Protein AF-0000000067855667 (afdb_homodimer)

Radius of gyration: 26.33 Å; Cα contacts (8 Å, |Δi|>4): 1432; chains: 2; bounding box: 55×84×62 Å

InterPro domains:
  IPR000257 Uroporphyrinogen decarboxylase (URO-D) [PF01208] (10-355)
  IPR000257 Uroporphyrinogen decarboxylase (URO-D) [PS00906] (27-36)
  IPR006361 Uroporphyrinogen decarboxylase HemE [MF_00218] (11-356)
  IPR006361 Uroporphyrinogen decarboxylase HemE [TIGR01464] (14-355)
  IPR006361 Uroporphyrinogen decarboxylase HemE [cd00717] (15-355)
  IPR038071 UROD/MetE-like superfamily [G3DSA:3.20.20.210] (1-356)
  IPR038071 UROD/MetE-like superfamily [SSF51726] (6-355)

Structure (mmCIF, N/CA/C/O backbone):
data_AF-0000000067855667-model_v1
#
loop_
_entity.id
_entity.type
_entity.pdbx_description
1 polymer 'Uroporphyrinogen decarboxylase'
#
loop_
_atom_site.group_PDB
_atom_site.id
_atom_site.type_symbol
_atom_site.label_atom_id
_atom_site.label_alt_id
_atom_site.label_comp_id
_atom_site.label_asym_id
_atom_site.label_entity_id
_atom_site.label_seq_id
_atom_site.pdbx_PDB_ins_code
_atom_site.Cartn_x
_atom_site.Cartn_y
_atom_site.Cartn_z
_atom_site.occupancy
_atom_site.B_iso_or_equiv
_atom_site.auth_seq_id
_atom_site.auth_comp_id
_atom_site.auth_asym_id
_atom_site.auth_atom_id
_atom_site.pdbx_PDB_model_num
ATOM 1 N N . MET A 1 1 ? -5 -41.688 -19.656 1 36.38 1 MET A N 1
ATOM 2 C CA . MET A 1 1 ? -4.199 -40.5 -19.906 1 36.38 1 MET A CA 1
ATOM 3 C C . MET A 1 1 ? -2.713 -40.781 -19.719 1 36.38 1 MET A C 1
ATOM 5 O O . MET A 1 1 ? -2.303 -41.281 -18.656 1 36.38 1 MET A O 1
ATOM 9 N N . THR A 1 2 ? -2.064 -41.156 -20.672 1 41.53 2 THR A N 1
ATOM 10 C CA . THR A 1 2 ? -0.667 -41.562 -20.672 1 41.53 2 THR A CA 1
ATOM 11 C C . THR A 1 2 ? 0.169 -40.656 -19.766 1 41.53 2 THR A C 1
ATOM 13 O O . THR A 1 2 ? 0.174 -39.438 -19.938 1 41.53 2 THR A O 1
ATOM 16 N N . GLN A 1 3 ? 0.363 -41.062 -18.531 1 53.84 3 GLN A N 1
ATOM 17 C CA . GLN A 1 3 ? 1.209 -40.312 -17.609 1 53.84 3 GLN A CA 1
ATOM 18 C C . GLN A 1 3 ? 2.477 -39.812 -18.297 1 53.84 3 GLN A C 1
ATOM 20 O O . GLN A 1 3 ? 3.264 -40.594 -18.812 1 53.84 3 GLN A O 1
ATOM 25 N N . MET A 1 4 ? 2.334 -38.562 -18.984 1 66.06 4 MET A N 1
ATOM 26 C CA . MET A 1 4 ? 3.516 -37.969 -19.609 1 66.06 4 MET A CA 1
ATOM 27 C C . MET A 1 4 ? 4.77 -38.25 -18.797 1 66.06 4 MET A C 1
ATOM 29 O O . MET A 1 4 ? 4.75 -38.188 -17.562 1 66.06 4 MET A O 1
ATOM 33 N N . LYS A 1 5 ? 5.648 -39 -19.312 1 87.12 5 LYS A N 1
ATOM 34 C CA . LYS A 1 5 ? 6.918 -39.281 -18.641 1 87.12 5 LYS A CA 1
ATOM 35 C C . LYS A 1 5 ? 7.902 -38.125 -18.828 1 87.12 5 LYS A C 1
ATOM 37 O O . LYS A 1 5 ? 8.43 -37.906 -19.922 1 87.12 5 LYS A O 1
ATOM 42 N N . PHE A 1 6 ? 7.887 -37.188 -17.875 1 94.88 6 PHE A N 1
ATOM 43 C CA . PHE A 1 6 ? 8.805 -36.031 -17.875 1 94.88 6 PHE A CA 1
ATOM 44 C C . PHE A 1 6 ? 10.203 -36.469 -17.484 1 94.88 6 PHE A C 1
ATOM 46 O O . PHE A 1 6 ? 10.383 -37.5 -16.812 1 94.88 6 PHE A O 1
ATOM 53 N N . PRO A 1 7 ? 11.203 -35.781 -17.953 1 96.06 7 PRO A N 1
ATOM 54 C CA . PRO A 1 7 ? 12.547 -36.062 -17.453 1 96.06 7 PRO A CA 1
ATOM 55 C C . PRO A 1 7 ? 12.633 -36.031 -15.938 1 96.06 7 PRO A C 1
ATOM 57 O O . PRO A 1 7 ? 11.992 -35.188 -15.297 1 96.06 7 PRO A O 1
ATOM 60 N N . PRO A 1 8 ? 13.422 -36.938 -15.406 1 95.88 8 PRO A N 1
ATOM 61 C CA . PRO A 1 8 ? 13.531 -36.938 -13.945 1 95.88 8 PRO A CA 1
ATOM 62 C C . PRO A 1 8 ? 14.195 -35.688 -13.391 1 95.88 8 PRO A C 1
ATOM 64 O O . PRO A 1 8 ? 15.117 -35.156 -14.016 1 95.88 8 PRO A O 1
ATOM 67 N N . LEU A 1 9 ? 13.797 -35.344 -12.266 1 96.5 9 LEU A N 1
ATOM 68 C CA . LEU A 1 9 ? 14.305 -34.125 -11.617 1 96.5 9 LEU A CA 1
ATOM 69 C C . LEU A 1 9 ? 15.75 -34.344 -11.172 1 96.5 9 LEU A C 1
ATOM 71 O O . LEU A 1 9 ? 16.094 -35.344 -10.57 1 96.5 9 LEU A O 1
ATOM 75 N N . LYS A 1 10 ? 16.594 -33.375 -11.445 1 97.44 10 LYS A N 1
ATOM 76 C CA . LYS A 1 10 ? 18 -33.375 -11.047 1 97.44 10 LYS A CA 1
ATOM 77 C C . LYS A 1 10 ? 18.219 -32.531 -9.812 1 97.44 10 LYS A C 1
ATOM 79 O O . LYS A 1 10 ? 19.031 -32.844 -8.953 1 97.44 10 LYS A O 1
ATOM 84 N N . ASN A 1 11 ? 17.594 -31.375 -9.703 1 97.62 11 ASN A N 1
ATOM 85 C CA . ASN A 1 11 ? 17.594 -30.484 -8.555 1 97.62 11 ASN A CA 1
ATOM 86 C C . ASN A 1 11 ? 16.203 -30.422 -7.898 1 97.62 11 ASN A C 1
ATOM 88 O O . ASN A 1 11 ? 15.266 -29.875 -8.477 1 97.62 11 ASN A O 1
ATOM 92 N N . ASP A 1 12 ? 16.109 -31 -6.695 1 96.75 12 ASP A N 1
ATOM 93 C CA . ASP A 1 12 ? 14.836 -31 -5.992 1 96.75 12 ASP A CA 1
ATOM 94 C C . ASP A 1 12 ? 14.945 -30.281 -4.648 1 96.75 12 ASP A C 1
ATOM 96 O O . ASP A 1 12 ? 14.219 -30.609 -3.703 1 96.75 12 ASP A O 1
ATOM 100 N N . LEU A 1 13 ? 15.883 -29.375 -4.523 1 97.19 13 LEU A N 1
ATOM 101 C CA . LEU A 1 13 ? 16.188 -28.672 -3.283 1 97.19 13 LEU A CA 1
ATOM 102 C C . LEU A 1 13 ? 14.945 -27.984 -2.736 1 97.19 13 LEU A C 1
ATOM 104 O O . LEU A 1 13 ? 14.664 -28.062 -1.538 1 97.19 13 LEU A O 1
ATOM 108 N N . ILE A 1 14 ? 14.203 -27.328 -3.576 1 98.31 14 ILE A N 1
ATOM 109 C CA . ILE A 1 14 ? 13.047 -26.547 -3.133 1 98.31 14 ILE A CA 1
ATOM 110 C C . ILE A 1 14 ? 11.961 -27.484 -2.617 1 98.31 14 ILE A C 1
ATOM 112 O O . ILE A 1 14 ? 11.273 -27.172 -1.645 1 98.31 14 ILE A O 1
ATOM 116 N N . LEU A 1 15 ? 11.789 -28.641 -3.242 1 98 15 LEU A N 1
ATOM 117 C CA . LEU A 1 15 ? 10.797 -29.625 -2.795 1 98 15 LEU A CA 1
ATOM 118 C C . LEU A 1 15 ? 11.203 -30.219 -1.452 1 98 15 LEU A C 1
ATOM 120 O O . LEU A 1 15 ? 10.344 -30.453 -0.594 1 98 15 LEU A O 1
ATOM 124 N N . LYS A 1 16 ? 12.477 -30.453 -1.271 1 97.31 16 LYS A N 1
ATOM 125 C CA . LYS A 1 16 ? 12.977 -30.938 0.012 1 97.31 16 LYS A CA 1
ATOM 126 C C . LYS A 1 16 ? 12.719 -29.906 1.12 1 97.31 16 LYS A C 1
ATOM 128 O O . LYS A 1 16 ? 12.266 -30.281 2.207 1 97.31 16 LYS A O 1
ATOM 133 N N . ALA A 1 17 ? 12.977 -28.672 0.818 1 97.12 17 ALA A N 1
ATOM 134 C CA . ALA A 1 17 ? 12.734 -27.609 1.791 1 97.12 17 ALA A CA 1
ATOM 135 C C . ALA A 1 17 ? 11.258 -27.547 2.186 1 97.12 17 ALA A C 1
ATOM 137 O O . ALA A 1 17 ? 10.93 -27.375 3.361 1 97.12 17 ALA A O 1
ATOM 138 N N . ILE A 1 18 ? 10.367 -27.719 1.226 1 97.75 18 ILE A N 1
ATOM 139 C CA . ILE A 1 18 ? 8.93 -27.656 1.452 1 97.75 18 ILE A CA 1
ATOM 140 C C . ILE A 1 18 ? 8.484 -28.828 2.322 1 97.75 18 ILE A C 1
ATOM 142 O O . ILE A 1 18 ? 7.547 -28.688 3.119 1 97.75 18 ILE A O 1
ATOM 146 N N . ARG A 1 19 ? 9.219 -29.922 2.238 1 95.38 19 ARG A N 1
ATOM 147 C CA . ARG A 1 19 ? 8.898 -31.078 3.062 1 95.38 19 ARG A CA 1
ATOM 148 C C . ARG A 1 19 ? 9.539 -30.953 4.441 1 95.38 19 ARG A C 1
ATOM 150 O O . ARG A 1 19 ? 9.453 -31.891 5.254 1 95.38 19 ARG A O 1
ATOM 157 N N . GLY A 1 20 ? 10.234 -29.875 4.672 1 93.44 20 GLY A N 1
ATOM 158 C CA . GLY A 1 20 ? 10.852 -29.656 5.969 1 93.44 20 GLY A CA 1
ATOM 159 C C . GLY A 1 20 ? 12.156 -30.406 6.148 1 93.44 20 GLY A C 1
ATOM 160 O O . GLY A 1 20 ? 12.648 -30.562 7.27 1 93.44 20 GLY A O 1
ATOM 161 N N . GLU A 1 21 ? 12.734 -30.844 5.012 1 93.88 21 GLU A N 1
ATOM 162 C CA . GLU A 1 21 ? 14 -31.562 5.059 1 93.88 21 GLU A CA 1
ATOM 163 C C . GLU A 1 21 ? 15.188 -30.609 5.098 1 93.88 21 GLU A C 1
ATOM 165 O O . GLU A 1 21 ? 15.078 -29.469 4.648 1 93.88 21 GLU A O 1
ATOM 170 N N . SER A 1 22 ? 16.281 -31.109 5.723 1 91.56 22 SER A N 1
ATOM 171 C CA . SER A 1 22 ? 17.5 -30.328 5.676 1 91.56 22 SER A CA 1
ATOM 172 C C . SER A 1 22 ? 18.078 -30.281 4.262 1 91.56 22 SER A C 1
ATOM 174 O O . SER A 1 22 ? 18.078 -31.297 3.557 1 91.56 22 SER A O 1
ATOM 176 N N . THR A 1 23 ? 18.469 -29.125 3.889 1 92.94 23 THR A N 1
ATOM 177 C CA . THR A 1 23 ? 19.047 -28.938 2.564 1 92.94 23 THR A CA 1
ATOM 178 C C . THR A 1 23 ? 20.469 -28.406 2.674 1 92.94 23 THR A C 1
ATOM 180 O O . THR A 1 23 ? 20.828 -27.781 3.674 1 92.94 23 THR A O 1
ATOM 183 N N . GLU A 1 24 ? 21.281 -28.734 1.713 1 92.88 24 GLU A N 1
ATOM 184 C CA . GLU A 1 24 ? 22.672 -28.312 1.715 1 92.88 24 GLU A CA 1
ATOM 185 C C . GLU A 1 24 ? 22.797 -26.797 1.561 1 92.88 24 GLU A C 1
ATOM 187 O O . GLU A 1 24 ? 23.812 -26.203 1.935 1 92.88 24 GLU A O 1
ATOM 192 N N . ARG A 1 25 ? 21.812 -26.234 1.007 1 95.44 25 ARG A N 1
ATOM 193 C CA . ARG A 1 25 ? 21.734 -24.781 0.877 1 95.44 25 ARG A CA 1
ATOM 194 C C . ARG A 1 25 ? 20.281 -24.312 0.776 1 95.44 25 ARG A C 1
ATOM 196 O O . ARG A 1 25 ? 19.391 -25.109 0.501 1 95.44 25 ARG A O 1
ATOM 203 N N . ILE A 1 26 ? 20.062 -23.062 1.005 1 97.5 26 ILE A N 1
ATOM 204 C CA . ILE A 1 26 ? 18.734 -22.484 0.921 1 97.5 26 ILE A CA 1
ATOM 205 C C . ILE A 1 26 ? 18.297 -22.406 -0.54 1 97.5 26 ILE A C 1
ATOM 207 O O . ILE A 1 26 ? 19 -21.844 -1.381 1 97.5 26 ILE A O 1
ATOM 211 N N . PRO A 1 27 ? 17.188 -23.078 -0.896 1 98.38 27 PRO A N 1
ATOM 212 C CA . PRO A 1 27 ? 16.703 -22.922 -2.268 1 98.38 27 PRO A CA 1
ATOM 213 C C . PRO A 1 27 ? 16.266 -21.484 -2.58 1 98.38 27 PRO A C 1
ATOM 215 O O . PRO A 1 27 ? 15.812 -20.766 -1.689 1 98.38 27 PRO A O 1
ATOM 218 N N . ILE A 1 28 ? 16.406 -21.094 -3.83 1 98.69 28 ILE A N 1
ATOM 219 C CA . ILE A 1 28 ? 16.094 -19.719 -4.215 1 98.69 28 ILE A CA 1
ATOM 220 C C . ILE A 1 28 ? 15.469 -19.703 -5.605 1 98.69 28 ILE A C 1
ATOM 222 O O . ILE A 1 28 ? 15.883 -20.453 -6.488 1 98.69 28 ILE A O 1
ATOM 226 N N . TRP A 1 29 ? 14.438 -18.969 -5.797 1 98.62 29 TRP A N 1
ATOM 227 C CA . TRP A 1 29 ? 13.922 -18.5 -7.078 1 98.62 29 TRP A CA 1
ATOM 228 C C . TRP A 1 29 ? 13.414 -17.062 -6.973 1 98.62 29 TRP A C 1
ATOM 230 O O . TRP A 1 29 ? 13.422 -16.469 -5.887 1 98.62 29 TRP A O 1
ATOM 240 N N . ILE A 1 30 ? 13.07 -16.422 -8.094 1 98.31 30 ILE A N 1
ATOM 241 C CA . ILE A 1 30 ? 12.805 -14.984 -8.078 1 98.31 30 ILE A CA 1
ATOM 242 C C . ILE A 1 30 ? 11.477 -14.695 -8.773 1 98.31 30 ILE A C 1
ATOM 244 O O . ILE A 1 30 ? 11.25 -15.141 -9.906 1 98.31 30 ILE A O 1
ATOM 248 N N . MET A 1 31 ? 10.57 -13.961 -8.062 1 97.88 31 MET A N 1
ATOM 249 C CA . MET A 1 31 ? 9.305 -13.562 -8.68 1 97.88 31 MET A CA 1
ATOM 250 C C . MET A 1 31 ? 9.539 -12.594 -9.836 1 97.88 31 MET A C 1
ATOM 252 O O . MET A 1 31 ? 10.312 -11.641 -9.703 1 97.88 31 MET A O 1
ATOM 256 N N . ARG A 1 32 ? 8.75 -12.812 -10.883 1 96.62 32 ARG A N 1
ATOM 257 C CA . ARG A 1 32 ? 8.977 -12.133 -12.156 1 96.62 32 ARG A CA 1
ATOM 258 C C . ARG A 1 32 ? 10.336 -12.492 -12.734 1 96.62 32 ARG A C 1
ATOM 260 O O . ARG A 1 32 ? 11.078 -11.609 -13.188 1 96.62 32 ARG A O 1
ATOM 267 N N . GLN A 1 33 ? 10.523 -13.789 -12.711 1 96.69 33 GLN A N 1
ATOM 268 C CA . GLN A 1 33 ? 11.844 -14.359 -12.969 1 96.69 33 GLN A CA 1
ATOM 269 C C . GLN A 1 33 ? 12.312 -14.039 -14.391 1 96.69 33 GLN A C 1
ATOM 271 O O . GLN A 1 33 ? 13.461 -13.648 -14.594 1 96.69 33 GLN A O 1
ATOM 276 N N . ALA A 1 34 ? 11.492 -14.32 -15.305 1 96.38 34 ALA A N 1
ATOM 277 C CA . ALA A 1 34 ? 11.719 -13.836 -16.672 1 96.38 34 ALA A CA 1
ATOM 278 C C . ALA A 1 34 ? 11.117 -12.445 -16.859 1 96.38 34 ALA A C 1
ATOM 280 O O . ALA A 1 34 ? 9.93 -12.234 -16.609 1 96.38 34 ALA A O 1
ATOM 281 N N . GLY A 1 35 ? 12 -11.539 -17.234 1 94.06 35 GLY A N 1
ATOM 282 C CA . GLY A 1 35 ? 11.422 -10.219 -17.391 1 94.06 35 GLY A CA 1
ATOM 283 C C . GLY A 1 35 ? 12.375 -9.227 -18.031 1 94.06 35 GLY A C 1
ATOM 284 O O . GLY A 1 35 ? 13.43 -9.609 -18.531 1 94.06 35 GLY A O 1
ATOM 285 N N . ARG A 1 36 ? 12.07 -7.961 -18.047 1 93.31 36 ARG A N 1
ATOM 286 C CA . ARG A 1 36 ? 12.648 -6.859 -18.797 1 93.31 36 ARG A CA 1
ATOM 287 C C . ARG A 1 36 ? 14.062 -6.555 -18.328 1 93.31 36 ARG A C 1
ATOM 289 O O . ARG A 1 36 ? 14.836 -5.895 -19.031 1 93.31 36 ARG A O 1
ATOM 296 N N . TYR A 1 37 ? 14.391 -7.023 -17.078 1 96.88 37 TYR A N 1
ATOM 297 C CA . TYR A 1 37 ? 15.75 -6.781 -16.609 1 96.88 37 TYR A CA 1
ATOM 298 C C . TYR A 1 37 ? 16.766 -7.613 -17.375 1 96.88 37 TYR A C 1
ATOM 300 O O . TYR A 1 37 ? 17.969 -7.363 -17.312 1 96.88 37 TYR A O 1
ATOM 308 N N . LEU A 1 38 ? 16.266 -8.586 -18.172 1 98 38 LEU A N 1
ATOM 309 C CA . LEU A 1 38 ? 17.109 -9.461 -18.984 1 98 38 LEU A CA 1
ATOM 310 C C . LEU A 1 38 ? 17.172 -8.969 -20.422 1 98 38 LEU A C 1
ATOM 312 O O . LEU A 1 38 ? 16.141 -8.781 -21.062 1 98 38 LEU A O 1
ATOM 316 N N . PRO A 1 39 ? 18.359 -8.836 -21 1 97.75 39 PRO A N 1
ATOM 317 C CA . PRO A 1 39 ? 18.484 -8.422 -22.406 1 97.75 39 PRO A CA 1
ATOM 318 C C . PRO A 1 39 ? 17.859 -9.422 -23.375 1 97.75 39 PRO A C 1
ATOM 320 O O . PRO A 1 39 ? 17.266 -9.023 -24.375 1 97.75 39 PRO A O 1
ATOM 323 N N . GLU A 1 40 ? 18.016 -10.688 -23.094 1 98.25 40 GLU A N 1
ATOM 324 C CA . GLU A 1 40 ? 17.438 -11.711 -23.969 1 98.25 40 GLU A CA 1
ATOM 325 C C . GLU A 1 40 ? 15.914 -11.648 -23.969 1 98.25 40 GLU A C 1
ATOM 327 O O . GLU A 1 40 ? 15.273 -11.953 -24.969 1 98.25 40 GLU A O 1
ATOM 332 N N . PHE A 1 41 ? 15.336 -11.32 -22.859 1 97.94 41 PHE A N 1
ATOM 333 C CA . PHE A 1 41 ? 13.891 -11.117 -22.797 1 97.94 41 PHE A CA 1
ATOM 334 C C . PHE A 1 41 ? 13.484 -9.922 -23.656 1 97.94 41 PHE A C 1
ATOM 336 O O . PHE A 1 41 ? 12.508 -9.984 -24.391 1 97.94 41 PHE A O 1
ATOM 343 N N . GLN A 1 42 ? 14.211 -8.867 -23.5 1 96.88 42 GLN A N 1
ATOM 344 C CA . GLN A 1 42 ? 13.922 -7.652 -24.25 1 96.88 42 GLN A CA 1
ATOM 345 C C . GLN A 1 42 ? 13.984 -7.914 -25.75 1 96.88 42 GLN A C 1
ATOM 347 O O . GLN A 1 42 ? 13.211 -7.34 -26.531 1 96.88 42 GLN A O 1
ATOM 352 N N . GLU A 1 43 ? 14.883 -8.734 -26.125 1 97.75 43 GLU A N 1
ATOM 353 C CA . GLU A 1 43 ? 15 -9.094 -27.531 1 97.75 43 GLU A CA 1
ATOM 354 C C . GLU A 1 43 ? 13.727 -9.766 -28.031 1 97.75 43 GLU A C 1
ATOM 356 O O . GLU A 1 43 ? 13.219 -9.422 -29.109 1 97.75 43 GLU A O 1
ATOM 361 N N . ILE A 1 44 ? 13.195 -10.688 -27.266 1 97.75 44 ILE A N 1
ATOM 362 C CA . ILE A 1 44 ? 11.969 -11.383 -27.656 1 97.75 44 ILE A CA 1
ATOM 363 C C . ILE A 1 44 ? 10.797 -10.406 -27.625 1 97.75 44 ILE A C 1
ATOM 365 O O . ILE A 1 44 ? 9.969 -10.406 -28.547 1 97.75 44 ILE A O 1
ATOM 369 N N . ARG A 1 45 ? 10.766 -9.523 -26.641 1 94.75 45 ARG A N 1
ATOM 370 C CA . ARG A 1 45 ? 9.68 -8.562 -26.453 1 94.75 45 ARG A CA 1
ATOM 371 C C . ARG A 1 45 ? 9.648 -7.555 -27.594 1 94.75 45 ARG A C 1
ATOM 373 O O . ARG A 1 45 ? 8.586 -7.047 -27.953 1 94.75 45 ARG A O 1
ATOM 380 N N . SER A 1 46 ? 10.812 -7.234 -28.125 1 95.88 46 SER A N 1
ATOM 381 C CA . SER A 1 46 ? 10.891 -6.277 -29.219 1 95.88 46 SER A CA 1
ATOM 382 C C . SER A 1 46 ? 10.227 -6.828 -30.484 1 95.88 46 SER A C 1
ATOM 384 O O . SER A 1 46 ? 9.805 -6.066 -31.344 1 95.88 46 SER A O 1
ATOM 386 N N . LYS A 1 47 ? 10.055 -8.148 -30.516 1 97.25 47 LYS A N 1
ATOM 387 C CA . LYS A 1 47 ? 9.539 -8.789 -31.719 1 97.25 47 LYS A CA 1
ATOM 388 C C . LYS A 1 47 ? 8.094 -9.25 -31.516 1 97.25 47 LYS A C 1
ATOM 390 O O . LYS A 1 47 ? 7.387 -9.523 -32.5 1 97.25 47 LYS A O 1
ATOM 395 N N . HIS A 1 48 ? 7.77 -9.414 -30.266 1 95.94 48 HIS A N 1
ATOM 396 C CA . HIS A 1 48 ? 6.461 -9.961 -29.953 1 95.94 48 HIS A CA 1
ATOM 397 C C . HIS A 1 48 ? 5.773 -9.156 -28.844 1 95.94 48 HIS A C 1
ATOM 399 O O . HIS A 1 48 ? 6.43 -8.695 -27.906 1 95.94 48 HIS A O 1
ATOM 405 N N . ASP A 1 49 ? 4.449 -9 -29.016 1 92.88 49 ASP A N 1
ATOM 406 C CA . ASP A 1 49 ? 3.707 -8.359 -27.922 1 92.88 49 ASP A CA 1
ATOM 407 C C . ASP A 1 49 ? 3.59 -9.289 -26.719 1 92.88 49 ASP A C 1
ATOM 409 O O . ASP A 1 49 ? 3.732 -10.508 -26.859 1 92.88 49 ASP A O 1
ATOM 413 N N . PHE A 1 50 ? 3.279 -8.75 -25.594 1 92.69 50 PHE A N 1
ATOM 414 C CA . PHE A 1 50 ? 3.301 -9.453 -24.312 1 92.69 50 PHE A CA 1
ATOM 415 C C . PHE A 1 50 ? 2.359 -10.648 -24.344 1 92.69 50 PHE A C 1
ATOM 417 O O . PHE A 1 50 ? 2.76 -11.773 -24.016 1 92.69 50 PHE A O 1
ATOM 424 N N . PHE A 1 51 ? 1.145 -10.508 -24.734 1 92.12 51 PHE A N 1
ATOM 425 C CA . PHE A 1 51 ? 0.175 -11.594 -24.672 1 92.12 51 PHE A CA 1
ATOM 426 C C . PHE A 1 51 ? 0.438 -12.625 -25.766 1 92.12 51 PHE A C 1
ATOM 428 O O . PHE A 1 51 ? 0.121 -13.805 -25.594 1 92.12 51 PHE A O 1
ATOM 435 N N . SER A 1 52 ? 1.074 -12.164 -26.797 1 95.31 52 SER A N 1
ATOM 436 C CA . SER A 1 52 ? 1.503 -13.133 -27.797 1 95.31 52 SER A CA 1
ATOM 437 C C . SER A 1 52 ? 2.531 -14.102 -27.234 1 95.31 52 SER A C 1
ATOM 439 O O . SER A 1 52 ? 2.484 -15.297 -27.516 1 95.31 52 SER A O 1
ATOM 441 N N . ILE A 1 53 ? 3.4 -13.562 -26.453 1 96.75 53 ILE A N 1
ATOM 442 C CA . ILE A 1 53 ? 4.402 -14.414 -25.828 1 96.75 53 ILE A CA 1
ATOM 443 C C . ILE A 1 53 ? 3.723 -15.383 -24.859 1 96.75 53 ILE A C 1
ATOM 445 O O . ILE A 1 53 ? 3.988 -16.594 -24.891 1 96.75 53 ILE A O 1
ATOM 449 N N . CYS A 1 54 ? 2.783 -14.914 -24.109 1 95.31 54 CYS A N 1
ATOM 450 C CA . CYS A 1 54 ? 2.07 -15.727 -23.125 1 95.31 54 CYS A CA 1
ATOM 451 C C . CYS A 1 54 ? 1.268 -16.828 -23.828 1 95.31 54 CYS A C 1
ATOM 453 O O . CYS A 1 54 ? 1.165 -17.938 -23.312 1 95.31 54 CYS A O 1
ATOM 455 N N . GLN A 1 55 ? 0.776 -16.484 -24.984 1 96.94 55 GLN A N 1
ATOM 456 C CA . GLN A 1 55 ? -0.203 -17.359 -25.609 1 96.94 55 GLN A CA 1
ATOM 457 C C . GLN A 1 55 ? 0.455 -18.25 -26.656 1 96.94 55 GLN A C 1
ATOM 459 O O . GLN A 1 55 ? -0.226 -19.016 -27.359 1 96.94 55 GLN A O 1
ATOM 464 N N . THR A 1 56 ? 1.75 -18.141 -26.797 1 98.38 56 THR A N 1
ATOM 465 C CA . THR A 1 56 ? 2.521 -19.016 -27.688 1 98.38 56 THR A CA 1
ATOM 466 C C . THR A 1 56 ? 3.455 -19.906 -26.875 1 98.38 56 THR A C 1
ATOM 468 O O . THR A 1 56 ? 4.52 -19.469 -26.422 1 98.38 56 THR A O 1
ATOM 471 N N . PRO A 1 57 ? 3.066 -21.172 -26.797 1 98.62 57 PRO A N 1
ATOM 472 C CA . PRO A 1 57 ? 3.785 -22.094 -25.891 1 98.62 57 PRO A CA 1
ATOM 473 C C . PRO A 1 57 ? 5.297 -22.078 -26.125 1 98.62 57 PRO A C 1
ATOM 475 O O . PRO A 1 57 ? 6.07 -22.062 -25.172 1 98.62 57 PRO A O 1
ATOM 478 N N . THR A 1 58 ? 5.754 -22.016 -27.359 1 98.69 58 THR A N 1
ATOM 479 C CA . THR A 1 58 ? 7.184 -22.047 -27.656 1 98.69 58 THR A CA 1
ATOM 480 C C . THR A 1 58 ? 7.871 -20.781 -27.156 1 98.69 58 THR A C 1
ATOM 482 O O . THR A 1 58 ? 8.984 -20.844 -26.641 1 98.69 58 THR A O 1
ATOM 485 N N . LEU A 1 59 ? 7.246 -19.641 -27.297 1 98.69 59 LEU A N 1
ATOM 486 C CA . LEU A 1 59 ? 7.809 -18.391 -26.812 1 98.69 59 LEU A CA 1
ATOM 487 C C . LEU A 1 59 ? 7.809 -18.344 -25.297 1 98.69 59 LEU A C 1
ATOM 489 O O . LEU A 1 59 ? 8.797 -17.938 -24.688 1 98.69 59 LEU A O 1
ATOM 493 N N . ALA A 1 60 ? 6.688 -18.766 -24.703 1 98.75 60 ALA A N 1
ATOM 494 C CA . ALA A 1 60 ? 6.598 -18.797 -23.234 1 98.75 60 ALA A CA 1
ATOM 495 C C . ALA A 1 60 ? 7.672 -19.703 -22.656 1 98.75 60 ALA A C 1
ATOM 497 O O . ALA A 1 60 ? 8.305 -19.359 -21.656 1 98.75 60 ALA A O 1
ATOM 498 N N . CYS A 1 61 ? 7.832 -20.828 -23.297 1 98.75 61 CYS A N 1
ATOM 499 C CA . CYS A 1 61 ? 8.867 -21.766 -22.875 1 98.75 61 CYS A CA 1
ATOM 500 C C . CYS A 1 61 ? 10.25 -21.125 -22.969 1 98.75 61 CYS A C 1
ATOM 502 O O . CYS A 1 61 ? 11.031 -21.203 -22.016 1 98.75 61 CYS A O 1
ATOM 504 N N . GLU A 1 62 ? 10.508 -20.516 -24.062 1 98.56 62 GLU A N 1
ATOM 505 C CA . GLU A 1 62 ? 11.812 -19.906 -24.297 1 98.56 62 GLU A CA 1
ATOM 506 C C . GLU A 1 62 ? 12.125 -18.859 -23.219 1 98.56 62 GLU A C 1
ATOM 508 O O . GLU A 1 62 ? 13.211 -18.875 -22.641 1 98.56 62 GLU A O 1
ATOM 513 N N . VAL A 1 63 ? 11.195 -17.984 -22.938 1 98.62 63 VAL A N 1
ATOM 514 C CA . VAL A 1 63 ? 11.406 -16.906 -21.984 1 98.62 63 VAL A CA 1
ATOM 515 C C . VAL A 1 63 ? 11.539 -17.484 -20.578 1 98.62 63 VAL A C 1
ATOM 517 O O . VAL A 1 63 ? 12.328 -16.984 -19.766 1 98.62 63 VAL A O 1
ATOM 520 N N . THR A 1 64 ? 10.766 -18.531 -20.266 1 98.75 64 THR A N 1
ATOM 521 C CA . THR A 1 64 ? 10.828 -19.172 -18.969 1 98.75 64 THR A CA 1
ATOM 522 C C . THR A 1 64 ? 12.234 -19.719 -18.688 1 98.75 64 THR A C 1
ATOM 524 O O . THR A 1 64 ? 12.695 -19.703 -17.547 1 98.75 64 THR A O 1
ATOM 527 N N . LEU A 1 65 ? 12.891 -20.172 -19.719 1 98.75 65 LEU A N 1
ATOM 528 C CA . LEU A 1 65 ? 14.164 -20.859 -19.562 1 98.75 65 LEU A CA 1
ATOM 529 C C . LEU A 1 65 ? 15.312 -19.875 -19.453 1 98.75 65 LEU A C 1
ATOM 531 O O . LEU A 1 65 ? 16.406 -20.219 -18.984 1 98.75 65 LEU A O 1
ATOM 535 N N . GLN A 1 66 ? 15.094 -18.609 -19.828 1 98.75 66 GLN A N 1
ATOM 536 C CA . GLN A 1 66 ? 16.172 -17.625 -19.906 1 98.75 66 GLN A CA 1
ATOM 537 C C . GLN A 1 66 ? 16.844 -17.422 -18.562 1 98.75 66 GLN A C 1
ATOM 539 O O . GLN A 1 66 ? 18.062 -17.578 -18.438 1 98.75 66 GLN A O 1
ATOM 544 N N . PRO A 1 67 ? 16.094 -17.172 -17.516 1 98.62 67 PRO A N 1
ATOM 545 C CA . PRO A 1 67 ? 16.766 -16.984 -16.219 1 98.62 67 PRO A CA 1
ATOM 546 C C . PRO A 1 67 ? 17.422 -18.266 -15.703 1 98.62 67 PRO A C 1
ATOM 548 O O . PRO A 1 67 ? 18.438 -18.188 -15 1 98.62 67 PRO A O 1
ATOM 551 N N . ILE A 1 68 ? 16.891 -19.438 -16.047 1 98.56 68 ILE A N 1
ATOM 552 C CA . ILE A 1 68 ? 17.438 -20.703 -15.602 1 98.56 68 ILE A CA 1
ATOM 553 C C . ILE A 1 68 ? 18.797 -20.938 -16.25 1 98.56 68 ILE A C 1
ATOM 555 O O . ILE A 1 68 ? 19.703 -21.531 -15.648 1 98.56 68 ILE A O 1
ATOM 559 N N . LYS A 1 69 ? 18.906 -20.531 -17.484 1 98.19 69 LYS A N 1
ATOM 560 C CA . LYS A 1 69 ? 20.172 -20.641 -18.203 1 98.19 69 LYS A CA 1
ATOM 561 C C . LYS A 1 69 ? 21.203 -19.672 -17.641 1 98.19 69 LYS A C 1
ATOM 563 O O . LYS A 1 69 ? 22.406 -19.969 -17.625 1 98.19 69 LYS A O 1
ATOM 568 N N . ARG A 1 70 ? 20.812 -18.578 -17.141 1 98 70 ARG A N 1
ATOM 569 C CA . ARG A 1 70 ? 21.719 -17.5 -16.781 1 98 70 ARG A CA 1
ATOM 570 C C . ARG A 1 70 ? 22.156 -17.609 -15.328 1 98 70 ARG A C 1
ATOM 572 O O . ARG A 1 70 ? 23.281 -17.234 -14.984 1 98 70 ARG A O 1
ATOM 579 N N . PHE A 1 71 ? 21.234 -17.984 -14.43 1 98.44 71 PHE A N 1
ATOM 580 C CA . PHE A 1 71 ? 21.484 -17.922 -13 1 98.44 71 PHE A CA 1
ATOM 581 C C . PHE A 1 71 ? 21.344 -19.297 -12.352 1 98.44 71 PHE A C 1
ATOM 583 O O . PHE A 1 71 ? 20.688 -20.172 -12.898 1 98.44 71 PHE A O 1
ATOM 590 N N . ASP A 1 72 ? 21.969 -19.469 -11.219 1 97.94 72 ASP A N 1
ATOM 591 C CA . ASP A 1 72 ? 21.859 -20.688 -10.438 1 97.94 72 ASP A CA 1
ATOM 592 C C . ASP A 1 72 ? 20.641 -20.656 -9.516 1 97.94 72 ASP A C 1
ATOM 594 O O . ASP A 1 72 ? 20.766 -20.359 -8.328 1 97.94 72 ASP A O 1
ATOM 598 N N . LEU A 1 73 ? 19.5 -20.984 -10.07 1 98.62 73 LEU A N 1
ATOM 599 C CA . LEU A 1 73 ? 18.219 -20.953 -9.367 1 98.62 73 LEU A CA 1
ATOM 600 C C . LEU A 1 73 ? 17.703 -22.359 -9.102 1 98.62 73 LEU A C 1
ATOM 602 O O . LEU A 1 73 ? 18.125 -23.312 -9.75 1 98.62 73 LEU A O 1
ATOM 606 N N . ASP A 1 74 ? 16.75 -22.453 -8.211 1 98.75 74 ASP A N 1
ATOM 607 C CA . ASP A 1 74 ? 16.297 -23.766 -7.758 1 98.75 74 ASP A CA 1
ATOM 608 C C . ASP A 1 74 ? 14.883 -24.062 -8.242 1 98.75 74 ASP A C 1
ATOM 610 O O . ASP A 1 74 ? 14.305 -25.094 -7.902 1 98.75 74 ASP A O 1
ATOM 614 N N . ALA A 1 75 ? 14.297 -23.172 -8.984 1 98.81 75 ALA A N 1
ATOM 615 C CA . ALA A 1 75 ? 13 -23.359 -9.617 1 98.81 75 ALA A CA 1
ATOM 616 C C . ALA A 1 75 ? 12.789 -22.375 -10.75 1 98.81 75 ALA A C 1
ATOM 618 O O . ALA A 1 75 ? 13.383 -21.297 -10.766 1 98.81 75 ALA A O 1
ATOM 619 N N . GLY A 1 76 ? 12.102 -22.797 -11.703 1 98.56 76 GLY A N 1
ATOM 620 C CA . GLY A 1 76 ? 11.562 -21.906 -12.719 1 98.56 76 GLY A CA 1
ATOM 621 C C . GLY A 1 76 ? 10.062 -21.703 -12.602 1 98.56 76 GLY A C 1
ATOM 622 O O . GLY A 1 76 ? 9.336 -22.609 -12.211 1 98.56 76 GLY A O 1
ATOM 623 N N . ILE A 1 77 ? 9.594 -20.562 -12.898 1 98.81 77 ILE A N 1
ATOM 624 C CA . ILE A 1 77 ? 8.156 -20.297 -12.938 1 98.81 77 ILE A CA 1
ATOM 625 C C . ILE A 1 77 ? 7.719 -20.016 -14.367 1 98.81 77 ILE A C 1
ATOM 627 O O . ILE A 1 77 ? 8.352 -19.219 -15.07 1 98.81 77 ILE A O 1
ATOM 631 N N . ILE A 1 78 ? 6.668 -20.672 -14.781 1 98.81 78 ILE A N 1
ATOM 632 C CA . ILE A 1 78 ? 6.195 -20.547 -16.156 1 98.81 78 ILE A CA 1
ATOM 633 C C . ILE A 1 78 ? 5.875 -19.094 -16.469 1 98.81 78 ILE A C 1
ATOM 635 O O . ILE A 1 78 ? 5.309 -18.375 -15.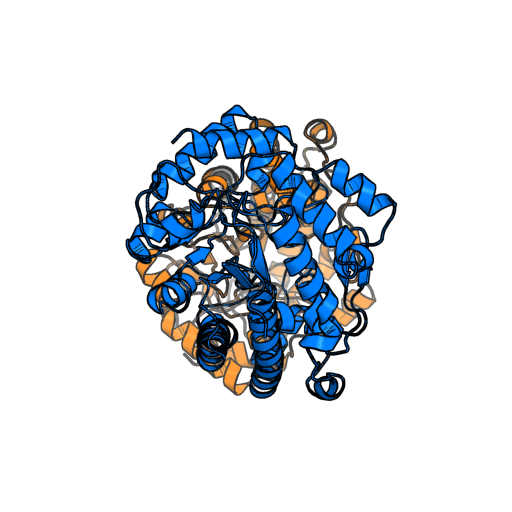633 1 98.81 78 ILE A O 1
ATOM 639 N N . PHE A 1 79 ? 6.297 -18.641 -17.672 1 98.56 79 PHE A N 1
ATOM 640 C CA . PHE A 1 79 ? 5.953 -17.281 -18.094 1 98.56 79 PHE A CA 1
ATOM 641 C C . PHE A 1 79 ? 4.488 -17.203 -18.516 1 98.56 79 PHE A C 1
ATOM 643 O O . PHE A 1 79 ? 4.074 -17.891 -19.453 1 98.56 79 PHE A O 1
ATOM 650 N N . SER A 1 80 ? 3.771 -16.438 -17.812 1 97.5 80 SER A N 1
ATOM 651 C CA . SER A 1 80 ? 2.357 -16.172 -18.062 1 97.5 80 SER A CA 1
ATOM 652 C C . SER A 1 80 ? 1.916 -14.891 -17.344 1 97.5 80 SER A C 1
ATOM 654 O O . SER A 1 80 ? 2.736 -14.016 -17.047 1 97.5 80 SER A O 1
ATOM 656 N N . ASP A 1 81 ? 0.673 -14.633 -17.312 1 95.88 81 ASP A N 1
ATOM 657 C CA . ASP A 1 81 ? 0.095 -13.492 -16.609 1 95.88 81 ASP A CA 1
ATOM 658 C C . ASP A 1 81 ? -1.146 -13.898 -15.812 1 95.88 81 ASP A C 1
ATOM 660 O O . ASP A 1 81 ? -1.884 -14.797 -16.234 1 95.88 81 ASP A O 1
ATOM 664 N N . ILE A 1 82 ? -1.356 -13.258 -14.703 1 97 82 ILE A N 1
ATOM 665 C CA . ILE A 1 82 ? -2.498 -13.633 -13.875 1 97 82 ILE A CA 1
ATOM 666 C C . ILE A 1 82 ? -3.793 -13.172 -14.539 1 97 82 ILE A C 1
ATOM 668 O O . ILE A 1 82 ? -4.871 -13.68 -14.234 1 97 82 ILE A O 1
ATOM 672 N N . LEU A 1 83 ? -3.725 -12.289 -15.531 1 97.62 83 LEU A N 1
ATOM 673 C CA . LEU A 1 83 ? -4.926 -11.711 -16.125 1 97.62 83 LEU A CA 1
ATOM 674 C C . LEU A 1 83 ? -5.395 -12.547 -17.312 1 97.62 83 LEU A C 1
ATOM 676 O O . LEU A 1 83 ? -6.348 -12.172 -18 1 97.62 83 LEU A O 1
ATOM 680 N N . VAL A 1 84 ? -4.785 -13.68 -17.547 1 97.75 84 VAL A N 1
ATOM 681 C CA . VAL A 1 84 ? -5.277 -14.602 -18.562 1 97.75 84 VAL A CA 1
ATOM 682 C C . VAL A 1 84 ? -6.648 -15.141 -18.172 1 97.75 84 VAL A C 1
ATOM 684 O O . VAL A 1 84 ? -7.477 -15.453 -19.031 1 97.75 84 VAL A O 1
ATOM 687 N N . ILE A 1 85 ? -6.953 -15.195 -16.859 1 98.56 85 ILE A N 1
ATOM 688 C CA . ILE A 1 85 ? -8.234 -15.703 -16.375 1 98.56 85 ILE A CA 1
ATOM 689 C C . ILE A 1 85 ? -9.336 -14.68 -16.672 1 98.56 85 ILE A C 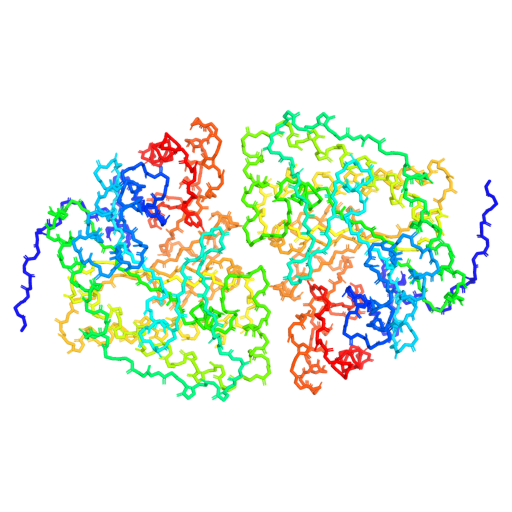1
ATOM 691 O O . ILE A 1 85 ? -10.352 -15.016 -17.297 1 98.56 85 ILE A O 1
ATOM 695 N N . PRO A 1 86 ? -9.156 -13.383 -16.25 1 98.56 86 PRO A N 1
ATOM 696 C CA . PRO A 1 86 ? -10.156 -12.398 -16.672 1 98.56 86 PRO A CA 1
ATOM 697 C C . PRO A 1 86 ? -10.383 -12.391 -18.172 1 98.56 86 PRO A C 1
ATOM 699 O O . PRO A 1 86 ? -11.523 -12.25 -18.625 1 98.56 86 PRO A O 1
ATOM 702 N N . GLN A 1 87 ? -9.336 -12.617 -18.969 1 97.75 87 GLN A N 1
ATOM 703 C CA . GLN A 1 87 ? -9.477 -12.695 -20.422 1 97.75 87 GLN A CA 1
ATOM 704 C C . GLN A 1 87 ? -10.344 -13.891 -20.828 1 97.75 87 GLN A C 1
ATOM 706 O O . GLN A 1 87 ? -11.25 -13.75 -21.656 1 97.75 87 GLN A O 1
ATOM 711 N N . ALA A 1 88 ? -10.047 -14.992 -20.25 1 98.25 88 ALA A N 1
ATOM 712 C CA . ALA A 1 88 ? -10.797 -16.203 -20.578 1 98.25 88 ALA A CA 1
ATOM 713 C C . ALA A 1 88 ? -12.25 -16.078 -20.141 1 98.25 88 ALA A C 1
ATOM 715 O O . ALA A 1 88 ? -13.133 -16.734 -20.719 1 98.25 88 ALA A O 1
ATOM 716 N N . MET A 1 89 ? -12.492 -15.211 -19.188 1 98.69 89 MET A N 1
ATOM 717 C CA . MET A 1 89 ? -13.844 -15.023 -18.672 1 98.69 89 MET A CA 1
ATOM 718 C C . MET A 1 89 ? -14.594 -13.977 -19.5 1 98.69 89 MET A C 1
ATOM 720 O O . MET A 1 89 ? -15.711 -13.586 -19.141 1 98.69 89 MET A O 1
ATOM 724 N N . GLY A 1 90 ? -13.977 -13.445 -20.5 1 98.19 90 GLY A N 1
ATOM 725 C CA . GLY A 1 90 ? -14.695 -12.641 -21.469 1 98.19 90 GLY A CA 1
ATOM 726 C C . GLY A 1 90 ? -14.336 -11.172 -21.406 1 98.19 90 GLY A C 1
ATOM 727 O O . GLY A 1 90 ? -14.859 -10.359 -22.172 1 98.19 90 GLY A O 1
ATOM 728 N N . LEU A 1 91 ? -13.406 -10.781 -20.547 1 98.31 91 LEU A N 1
ATOM 729 C CA . LEU A 1 91 ? -13.031 -9.375 -20.438 1 98.31 91 LEU A CA 1
ATOM 730 C C . LEU A 1 91 ? -11.812 -9.07 -21.297 1 98.31 91 LEU A C 1
ATOM 732 O O . LEU A 1 91 ? -10.961 -9.938 -21.516 1 98.31 91 LEU A O 1
ATOM 736 N N . THR A 1 92 ? -11.742 -7.867 -21.781 1 97.5 92 THR A N 1
ATOM 737 C CA . THR A 1 92 ? -10.594 -7.406 -22.562 1 97.5 92 THR A CA 1
ATOM 738 C C . THR A 1 92 ? -9.492 -6.898 -21.641 1 97.5 92 THR A C 1
ATOM 740 O O . THR A 1 92 ? -9.75 -6.121 -20.719 1 97.5 92 THR A O 1
ATOM 743 N N . VAL A 1 93 ? -8.297 -7.367 -21.844 1 96.62 93 VAL A N 1
ATOM 744 C CA . VAL A 1 93 ? -7.113 -6.895 -21.125 1 96.62 93 VAL A CA 1
ATOM 745 C C . VAL A 1 93 ? -6.074 -6.387 -22.109 1 96.62 93 VAL A C 1
ATOM 747 O O . VAL A 1 93 ? -5.715 -7.09 -23.062 1 96.62 93 VAL A O 1
ATOM 750 N N . GLU A 1 94 ? -5.625 -5.191 -21.891 1 94.25 94 GLU A N 1
ATOM 751 C CA . GLU A 1 94 ? -4.605 -4.582 -22.75 1 94.25 94 GLU A CA 1
ATOM 752 C C . GLU A 1 94 ? -3.375 -4.191 -21.938 1 94.25 94 GLU A C 1
ATOM 754 O O . GLU A 1 94 ? -3.496 -3.723 -20.797 1 94.25 94 GLU A O 1
ATOM 759 N N . MET A 1 95 ? -2.268 -4.473 -22.516 1 87.69 95 MET A N 1
ATOM 760 C CA . MET A 1 95 ? -1.023 -4.016 -21.906 1 87.69 95 MET A CA 1
ATOM 761 C C . MET A 1 95 ? -0.613 -2.656 -22.469 1 87.69 95 MET A C 1
ATOM 763 O O . MET A 1 95 ? -0.188 -2.557 -23.625 1 87.69 95 MET A O 1
ATOM 767 N N . ILE A 1 96 ? -0.7 -1.654 -21.656 1 83.62 96 ILE A N 1
ATOM 768 C CA . ILE A 1 96 ? -0.344 -0.31 -22.094 1 83.62 96 ILE A CA 1
ATOM 769 C C . ILE A 1 96 ? 1.038 0.059 -21.562 1 83.62 96 ILE A C 1
ATOM 771 O O . ILE A 1 96 ? 1.28 0.004 -20.359 1 83.62 96 ILE A O 1
ATOM 775 N N . PRO A 1 97 ? 1.925 0.365 -22.531 1 76.06 97 PRO A N 1
ATOM 776 C CA . PRO A 1 97 ? 3.266 0.752 -22.094 1 76.06 97 PRO A CA 1
ATOM 777 C C . PRO A 1 97 ? 3.246 1.867 -21.047 1 76.06 97 PRO A C 1
ATOM 779 O O . PRO A 1 97 ? 2.543 2.867 -21.219 1 76.06 97 PRO A O 1
ATOM 782 N N . GLY A 1 98 ? 4 1.697 -19.984 1 71 98 GLY A N 1
ATOM 783 C CA . GLY A 1 98 ? 4.105 2.703 -18.938 1 71 98 GLY A CA 1
ATOM 784 C C . GLY A 1 98 ? 2.988 2.619 -17.906 1 71 98 GLY A C 1
ATOM 785 O O . GLY A 1 98 ? 3.113 3.145 -16.812 1 71 98 GLY A O 1
ATOM 786 N N . MET A 1 99 ? 1.915 1.962 -18.188 1 76.56 99 MET A N 1
ATOM 787 C CA . MET A 1 99 ? 0.777 1.906 -17.281 1 76.56 99 MET A CA 1
ATOM 788 C C . MET A 1 99 ? 0.576 0.493 -16.75 1 76.56 99 MET A C 1
ATOM 790 O O . MET A 1 99 ? 0.161 0.311 -15.602 1 76.56 99 MET A O 1
ATOM 794 N N . GLY A 1 100 ? 0.912 -0.517 -17.594 1 83.06 100 GLY A N 1
ATOM 795 C CA . GLY A 1 100 ? 0.622 -1.886 -17.188 1 83.06 100 GLY A CA 1
ATOM 796 C C . GLY A 1 100 ? -0.696 -2.398 -17.734 1 83.06 100 GLY A C 1
ATOM 797 O O . GLY A 1 100 ? -1.174 -1.921 -18.766 1 83.06 100 GLY A O 1
ATOM 798 N N . PRO A 1 101 ? -1.204 -3.4 -17.156 1 91.75 101 PRO A N 1
ATOM 799 C CA . PRO A 1 101 ? -2.457 -3.969 -17.656 1 91.75 101 PRO A CA 1
ATOM 800 C C . PRO A 1 101 ? -3.654 -3.047 -17.438 1 91.75 101 PRO A C 1
ATOM 802 O O . PRO A 1 101 ? -3.787 -2.445 -16.375 1 91.75 101 PRO A O 1
ATOM 805 N N . VAL A 1 102 ? -4.418 -2.914 -18.406 1 94.94 102 VAL A N 1
ATOM 806 C CA . VAL A 1 102 ? -5.629 -2.102 -18.359 1 94.94 102 VAL A CA 1
ATOM 807 C C . VAL A 1 102 ? -6.812 -2.902 -18.891 1 94.94 102 VAL A C 1
ATOM 809 O O . VAL A 1 102 ? -6.695 -3.602 -19.891 1 94.94 102 VAL A O 1
ATOM 812 N N . LEU A 1 103 ? -7.898 -2.953 -18.203 1 97.69 103 LEU A N 1
ATOM 813 C CA . LEU A 1 103 ? -9.188 -3.438 -18.688 1 97.69 103 LEU A CA 1
ATOM 814 C C . LEU A 1 103 ? -10.094 -2.275 -19.078 1 97.69 103 LEU A C 1
ATOM 816 O O . LEU A 1 103 ? -10.672 -1.616 -18.203 1 97.69 103 LEU A O 1
ATOM 820 N N . PRO A 1 104 ? -10.188 -2.002 -20.328 1 96.62 104 PRO A N 1
ATOM 821 C CA . PRO A 1 104 ? -10.867 -0.793 -20.781 1 96.62 104 PRO A CA 1
ATOM 822 C C . PRO A 1 104 ? -12.344 -0.76 -20.391 1 96.62 104 PRO A C 1
ATOM 824 O O . PRO A 1 104 ? -12.93 0.318 -20.281 1 96.62 104 PRO A O 1
ATOM 827 N N . LYS A 1 105 ? -13.016 -1.875 -20.281 1 97.19 105 LYS A N 1
ATOM 828 C CA . LYS A 1 105 ? -14.398 -1.973 -19.844 1 97.19 105 LYS A CA 1
ATOM 829 C C . LYS A 1 105 ? -14.516 -2.805 -18.562 1 97.19 105 LYS A C 1
ATOM 831 O O . LYS A 1 105 ? -15.125 -3.879 -18.578 1 97.19 105 LYS A O 1
ATOM 836 N N . PRO A 1 106 ? -14.023 -2.297 -17.438 1 98.38 106 PRO A N 1
ATOM 837 C CA . PRO A 1 106 ? -14.125 -3.033 -16.188 1 98.38 106 PRO A CA 1
ATOM 838 C C . PRO A 1 106 ? -15.57 -3.225 -15.719 1 98.38 106 PRO A C 1
ATOM 840 O O . PRO A 1 106 ? -16.484 -2.645 -16.312 1 98.38 106 PRO A O 1
ATOM 843 N N . LEU A 1 107 ? -15.773 -4.129 -14.773 1 98.75 107 LEU A N 1
ATOM 844 C CA . LEU A 1 107 ? -17.094 -4.316 -14.195 1 98.75 107 LEU A CA 1
ATOM 845 C C . LEU A 1 107 ? -17.484 -3.127 -13.32 1 98.75 107 LEU A C 1
ATOM 847 O O . LEU A 1 107 ? -16.859 -2.885 -12.281 1 98.75 107 LEU A O 1
ATOM 851 N N . LYS A 1 108 ? -18.5 -2.428 -13.68 1 97.56 108 LYS A N 1
ATOM 852 C CA . LYS A 1 108 ? -18.859 -1.191 -12.992 1 97.56 108 LYS A CA 1
ATOM 853 C C . LYS A 1 108 ? -19.766 -1.475 -11.797 1 97.56 108 LYS A C 1
ATOM 855 O O . LYS A 1 108 ? -19.594 -0.87 -10.734 1 97.56 108 LYS A O 1
ATOM 860 N N . ASP A 1 109 ? -20.703 -2.326 -12 1 97.44 109 ASP A N 1
ATOM 861 C CA . ASP A 1 109 ? -21.641 -2.738 -10.953 1 97.44 109 ASP A CA 1
ATOM 862 C C . ASP A 1 109 ? -22.125 -4.168 -11.18 1 97.44 109 ASP A C 1
ATOM 864 O O . ASP A 1 109 ? -21.766 -4.801 -12.172 1 97.44 109 ASP A O 1
ATOM 868 N N . PRO A 1 110 ? -22.875 -4.711 -10.266 1 97.88 110 PRO A N 1
ATOM 869 C CA . PRO A 1 110 ? -23.25 -6.129 -10.32 1 97.88 110 PRO A CA 1
ATOM 870 C C . PRO A 1 110 ? -24 -6.496 -11.594 1 97.88 110 PRO A C 1
ATOM 872 O O . PRO A 1 110 ? -24.016 -7.664 -11.992 1 97.88 110 PRO A O 1
ATOM 875 N N . THR A 1 111 ? -24.625 -5.547 -12.242 1 98.31 111 THR A N 1
ATOM 876 C CA . THR A 1 111 ? -25.328 -5.852 -13.484 1 98.31 111 THR A CA 1
ATOM 877 C C . THR A 1 111 ? -24.344 -6.266 -14.57 1 98.31 111 THR A C 1
ATOM 879 O O . THR A 1 111 ? -24.719 -6.93 -15.539 1 98.31 111 THR A O 1
ATOM 882 N N . ASP A 1 112 ? -23.109 -5.898 -14.422 1 98.38 112 ASP A N 1
ATOM 883 C CA . ASP A 1 112 ? -22.078 -6.211 -15.406 1 98.38 112 ASP A CA 1
ATOM 884 C C . ASP A 1 112 ? -21.656 -7.676 -15.312 1 98.38 112 ASP A C 1
ATOM 886 O O . ASP A 1 112 ? -20.953 -8.188 -16.188 1 98.38 112 ASP A O 1
ATOM 890 N N . LEU A 1 113 ? -22.078 -8.422 -14.258 1 98.25 113 LEU A N 1
ATOM 891 C CA . LEU A 1 113 ? -21.672 -9.812 -14.078 1 98.25 113 LEU A CA 1
ATOM 892 C C . LEU A 1 113 ? -22.188 -10.68 -15.227 1 98.25 113 LEU A C 1
ATOM 894 O O . LEU A 1 113 ? -21.609 -11.727 -15.531 1 98.25 113 LEU A O 1
ATOM 898 N N . VAL A 1 114 ? -23.188 -10.219 -15.898 1 97.56 114 VAL A N 1
ATOM 899 C CA . VAL A 1 114 ? -23.812 -10.969 -16.984 1 97.56 114 VAL A CA 1
ATOM 900 C C . VAL A 1 114 ? -22.844 -11.055 -18.172 1 97.56 114 VAL A C 1
ATOM 902 O O . VAL A 1 114 ? -22.984 -11.93 -19.031 1 97.56 114 VAL A O 1
ATOM 905 N N . ARG A 1 115 ? -21.891 -10.148 -18.203 1 97.81 115 ARG A N 1
ATOM 906 C CA . ARG A 1 115 ? -20.922 -10.117 -19.281 1 97.81 115 ARG A CA 1
ATOM 907 C C . ARG A 1 115 ? -19.922 -11.273 -19.172 1 97.81 115 ARG A C 1
ATOM 909 O O . ARG A 1 115 ? -19.203 -11.57 -20.109 1 97.81 115 ARG A O 1
ATOM 916 N N . LEU A 1 116 ? -19.828 -11.867 -18 1 98.5 116 LEU A N 1
ATOM 917 C CA . LEU A 1 116 ? -18.812 -12.883 -17.75 1 98.5 116 LEU A CA 1
ATOM 918 C C . LEU A 1 116 ? -19.25 -14.234 -18.297 1 98.5 116 LEU A C 1
ATOM 920 O O . LEU A 1 116 ? -20.438 -14.578 -18.234 1 98.5 116 LEU A O 1
ATOM 924 N N . ILE A 1 117 ? -18.312 -14.922 -18.812 1 97.25 117 ILE A N 1
ATOM 925 C CA . ILE A 1 117 ? -18.578 -16.281 -19.297 1 97.25 117 ILE A CA 1
ATOM 926 C C . ILE A 1 117 ? -17.75 -17.281 -18.484 1 97.25 117 ILE A C 1
ATOM 928 O O . ILE A 1 117 ? -16.672 -16.953 -18 1 97.25 117 ILE A O 1
ATOM 932 N N . GLN A 1 118 ? -18.297 -18.422 -18.281 1 96.69 118 GLN A N 1
ATOM 933 C CA . GLN A 1 118 ? -17.531 -19.531 -17.719 1 96.69 118 GLN A CA 1
ATOM 934 C C . GLN A 1 118 ? -16.641 -20.172 -18.766 1 96.69 118 GLN A C 1
ATOM 936 O O . GLN A 1 118 ? -17.125 -20.828 -19.688 1 96.69 118 GLN A O 1
ATOM 941 N N . PRO A 1 119 ? -15.383 -20.031 -18.594 1 98.31 119 PRO A N 1
ATOM 942 C CA . PRO A 1 119 ? -14.508 -20.594 -19.625 1 98.31 119 PRO A CA 1
ATOM 943 C C . PRO A 1 119 ? -14.328 -22.094 -19.5 1 98.31 119 PRO A C 1
ATOM 945 O O . PRO A 1 119 ? -14.523 -22.656 -18.406 1 98.31 119 PRO A O 1
ATOM 948 N N . ASN A 1 120 ? -14.102 -22.719 -20.641 1 98.25 120 ASN A N 1
ATOM 949 C CA . ASN A 1 120 ? -13.484 -24.047 -20.641 1 98.25 120 ASN A CA 1
ATOM 950 C C . ASN A 1 120 ? -11.961 -23.953 -20.547 1 98.25 120 ASN A C 1
ATOM 952 O O . ASN A 1 120 ? -11.281 -23.766 -21.562 1 98.25 120 ASN A O 1
ATOM 956 N N . VAL A 1 121 ? -11.484 -24.109 -19.375 1 98.06 121 VAL A N 1
ATOM 957 C CA . VAL A 1 121 ? -10.078 -23.844 -19.062 1 98.06 121 VAL A CA 1
ATOM 958 C C . VAL A 1 121 ? -9.188 -24.719 -19.953 1 98.06 121 VAL A C 1
ATOM 960 O O . VAL A 1 121 ? -8.18 -24.25 -20.484 1 98.06 121 VAL A O 1
ATOM 963 N N . GLU A 1 122 ? -9.531 -25.969 -20.172 1 96.81 122 GLU A N 1
ATOM 964 C CA . GLU A 1 122 ? -8.734 -26.922 -20.938 1 96.81 122 GLU A CA 1
ATOM 965 C C . GLU A 1 122 ? -8.641 -26.484 -22.406 1 96.81 122 GLU A C 1
ATOM 967 O O . GLU A 1 122 ? -7.73 -26.906 -23.125 1 96.81 122 GLU A O 1
ATOM 972 N N . LYS A 1 123 ? -9.586 -25.719 -22.812 1 97.81 123 LYS A N 1
ATOM 973 C CA . LYS A 1 123 ? -9.602 -25.219 -24.188 1 97.81 123 LYS A CA 1
ATOM 974 C C . LYS A 1 123 ? -9.109 -23.766 -24.25 1 97.81 123 LYS A C 1
ATOM 976 O O . LYS A 1 123 ? -8.164 -23.469 -24.984 1 97.81 123 LYS A O 1
ATOM 981 N N . ASP A 1 124 ? -9.656 -22.906 -23.453 1 97.88 124 ASP A N 1
ATOM 982 C CA . ASP A 1 124 ? -9.461 -21.469 -23.547 1 97.88 124 ASP A CA 1
ATOM 983 C C . ASP A 1 124 ? -8.086 -21.062 -23 1 97.88 124 ASP A C 1
ATOM 985 O O . ASP A 1 124 ? -7.539 -20.031 -23.406 1 97.88 124 ASP A O 1
ATOM 989 N N . LEU A 1 125 ? -7.539 -21.844 -22.094 1 98.44 125 LEU A N 1
ATOM 990 C CA . LEU A 1 125 ? -6.238 -21.547 -21.5 1 98.44 125 LEU A CA 1
ATOM 991 C C . LEU A 1 125 ? -5.25 -22.688 -21.781 1 98.44 125 LEU A C 1
ATOM 993 O O . LEU A 1 125 ? -4.242 -22.812 -21.094 1 98.44 125 LEU A O 1
ATOM 997 N N . LYS A 1 126 ? -5.523 -23.469 -22.828 1 98.25 126 LYS A N 1
ATOM 998 C CA . LYS A 1 126 ? -4.715 -24.625 -23.188 1 98.25 126 LYS A CA 1
ATOM 999 C C . LYS A 1 126 ? -3.27 -24.219 -23.469 1 98.25 126 LYS A C 1
ATOM 1001 O O . LYS A 1 126 ? -2.344 -24.984 -23.203 1 98.25 126 LYS A O 1
ATOM 1006 N N . TYR A 1 127 ? -3.09 -23 -24.016 1 98.38 127 TYR A N 1
ATOM 1007 C CA . TYR A 1 127 ? -1.755 -22.531 -24.375 1 98.38 127 TYR A CA 1
ATOM 1008 C C . TYR A 1 127 ? -0.845 -22.484 -23.156 1 98.38 127 TYR A C 1
ATOM 1010 O O . TYR A 1 127 ? 0.365 -22.688 -23.266 1 98.38 127 TYR A O 1
ATOM 1018 N N . VAL A 1 128 ? -1.421 -22.219 -22 1 98.69 128 VAL A N 1
ATOM 1019 C CA . VAL A 1 128 ? -0.618 -22.219 -20.781 1 98.69 128 VAL A CA 1
ATOM 1020 C C . VAL A 1 128 ? -0.19 -23.641 -20.438 1 98.69 128 VAL A C 1
ATOM 1022 O O . VAL A 1 128 ? 0.972 -23.891 -20.109 1 98.69 128 VAL A O 1
ATOM 1025 N N . GLY A 1 129 ? -1.133 -24.609 -20.516 1 98.56 129 GLY A N 1
ATOM 1026 C CA . GLY A 1 129 ? -0.797 -26 -20.312 1 98.56 129 GLY A CA 1
ATOM 1027 C C . GLY A 1 129 ? 0.26 -26.516 -21.266 1 98.56 129 GLY A C 1
ATOM 1028 O O . GLY A 1 129 ? 1.206 -27.188 -20.859 1 98.56 129 GLY A O 1
ATOM 1029 N N . ASP A 1 130 ? 0.071 -26.156 -22.5 1 98.75 130 ASP A N 1
ATOM 1030 C CA . ASP A 1 130 ? 1.042 -26.547 -23.516 1 98.75 130 ASP A CA 1
ATOM 1031 C C . ASP A 1 130 ? 2.424 -25.984 -23.219 1 98.75 130 ASP A C 1
ATOM 1033 O O . ASP A 1 130 ? 3.438 -26.656 -23.391 1 98.75 130 ASP A O 1
ATOM 1037 N N . ALA A 1 131 ? 2.465 -24.734 -22.797 1 98.81 131 ALA A N 1
ATOM 1038 C CA . ALA A 1 131 ? 3.727 -24.109 -22.422 1 98.81 131 ALA A CA 1
ATOM 1039 C C . ALA A 1 131 ? 4.387 -24.828 -21.25 1 98.81 131 ALA A C 1
ATOM 1041 O O . ALA A 1 131 ? 5.602 -25.031 -21.25 1 98.81 131 ALA A O 1
ATOM 1042 N N . ILE A 1 132 ? 3.59 -25.203 -20.281 1 98.81 132 ILE A N 1
ATOM 1043 C CA . ILE A 1 132 ? 4.102 -25.906 -19.109 1 98.81 132 ILE A CA 1
ATOM 1044 C C . ILE A 1 132 ? 4.691 -27.25 -19.531 1 98.81 132 ILE A C 1
ATOM 1046 O O . ILE A 1 132 ? 5.805 -27.594 -19.125 1 98.81 132 ILE A O 1
ATOM 1050 N N . THR A 1 133 ? 3.967 -27.984 -20.328 1 98.69 133 THR A N 1
ATOM 1051 C CA . THR A 1 133 ? 4.426 -29.281 -20.781 1 98.69 133 THR A CA 1
ATOM 1052 C C . THR A 1 133 ? 5.738 -29.156 -21.562 1 98.69 133 THR A C 1
ATOM 1054 O O . THR A 1 133 ? 6.703 -29.875 -21.266 1 98.69 133 THR A O 1
ATOM 1057 N N . LEU A 1 134 ? 5.715 -28.25 -22.469 1 98.75 134 LEU A N 1
ATOM 1058 C CA . LEU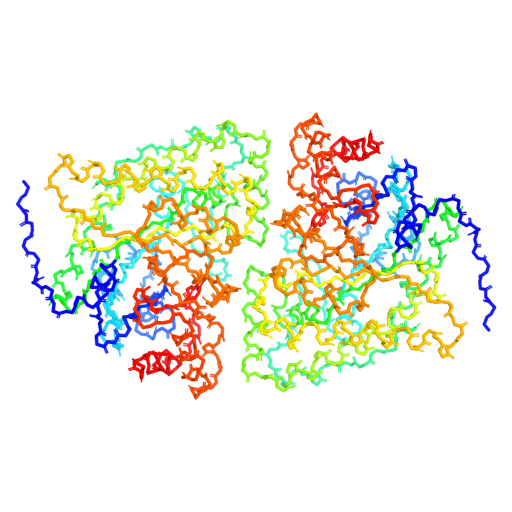 A 1 134 ? 6.914 -28.047 -23.281 1 98.75 134 LEU A CA 1
ATOM 1059 C C . LEU A 1 134 ? 8.094 -27.656 -22.391 1 98.75 134 LEU A C 1
ATOM 1061 O O . LEU A 1 134 ? 9.203 -28.172 -22.562 1 98.75 134 LEU A O 1
ATOM 1065 N N . THR A 1 135 ? 7.879 -26.734 -21.469 1 98.81 135 THR A N 1
ATOM 1066 C CA . THR A 1 135 ? 8.938 -26.234 -20.594 1 98.81 135 THR A CA 1
ATOM 1067 C C . THR A 1 135 ? 9.469 -27.359 -19.719 1 98.81 135 THR A C 1
ATOM 1069 O O . THR A 1 135 ? 10.68 -27.453 -19.484 1 98.81 135 THR A O 1
ATOM 1072 N N . ARG A 1 136 ? 8.578 -28.234 -19.25 1 98.31 136 ARG A N 1
ATOM 1073 C CA . ARG A 1 136 ? 8.977 -29.375 -18.438 1 98.31 136 ARG A CA 1
ATOM 1074 C C . ARG A 1 136 ? 9.961 -30.266 -19.188 1 98.31 136 ARG A C 1
ATOM 1076 O O . ARG A 1 136 ? 10.938 -30.75 -18.609 1 98.31 136 ARG A O 1
ATOM 1083 N N . TYR A 1 137 ? 9.672 -30.469 -20.406 1 98.31 137 TYR A N 1
ATOM 1084 C CA . TYR A 1 137 ? 10.57 -31.266 -21.219 1 98.31 137 TYR A CA 1
ATOM 1085 C C . TYR A 1 137 ? 11.891 -30.547 -21.469 1 98.31 137 TYR A C 1
ATOM 1087 O O . TYR A 1 137 ? 12.961 -31.141 -21.344 1 98.31 137 TYR A O 1
ATOM 1095 N N . LYS A 1 138 ? 11.82 -29.297 -21.734 1 98.5 138 LYS A N 1
ATOM 1096 C CA . LYS A 1 138 ? 13.008 -28.547 -22.109 1 98.5 138 LYS A CA 1
ATOM 1097 C C . LYS A 1 138 ? 13.898 -28.25 -20.906 1 98.5 138 LYS A C 1
ATOM 1099 O O . LYS A 1 138 ? 15.102 -28.047 -21.047 1 98.5 138 LYS A O 1
ATOM 1104 N N . LEU A 1 139 ? 13.312 -28.266 -19.734 1 98.38 139 LEU A N 1
ATOM 1105 C CA . LEU A 1 139 ? 14.086 -28.094 -18.5 1 98.38 139 LEU A CA 1
ATOM 1106 C C . LEU A 1 139 ? 14.992 -29.297 -18.266 1 98.38 139 LEU A C 1
ATOM 1108 O O . LEU A 1 139 ? 15.977 -29.203 -17.531 1 98.38 139 LEU A O 1
ATOM 1112 N N . GLU A 1 140 ? 14.594 -30.438 -18.812 1 97.62 140 GLU A N 1
ATOM 1113 C CA . GLU A 1 140 ? 15.359 -31.672 -18.672 1 97.62 140 GLU A CA 1
ATOM 1114 C C . GLU A 1 140 ? 15.648 -31.984 -17.203 1 97.62 140 GLU A C 1
ATOM 1116 O O . GLU A 1 140 ? 16.734 -32.438 -16.859 1 97.62 140 GLU A O 1
ATOM 1121 N N . GLY A 1 141 ? 14.719 -31.641 -16.375 1 97.44 141 GLY A N 1
ATOM 1122 C CA . GLY A 1 141 ? 14.797 -31.969 -14.953 1 97.44 141 GLY A CA 1
ATOM 1123 C C . GLY A 1 141 ? 15.75 -31.078 -14.18 1 97.44 141 GLY A C 1
ATOM 1124 O O . GLY A 1 141 ? 16.016 -31.328 -13.008 1 97.44 141 GLY A O 1
ATOM 1125 N N . LYS A 1 142 ? 16.25 -30.062 -14.781 1 98.31 142 LYS A N 1
ATOM 1126 C CA . LYS A 1 142 ? 17.25 -29.203 -14.133 1 98.31 142 LYS A CA 1
ATOM 1127 C C . LYS A 1 142 ? 16.719 -28.641 -12.82 1 98.31 142 LYS A C 1
ATOM 1129 O O . LYS A 1 142 ? 17.438 -28.594 -11.82 1 98.31 142 LYS A O 1
ATOM 1134 N N . VAL A 1 143 ? 15.531 -28.094 -12.797 1 98.69 143 VAL A N 1
ATOM 1135 C CA . VAL A 1 143 ? 14.852 -27.547 -11.617 1 98.69 143 VAL A CA 1
ATOM 1136 C C . VAL A 1 143 ? 13.344 -27.797 -11.742 1 98.69 143 VAL A C 1
ATOM 1138 O O . VAL A 1 143 ? 12.836 -28.016 -12.844 1 98.69 143 VAL A O 1
ATOM 1141 N N . PRO A 1 144 ? 12.602 -27.781 -10.586 1 98.62 144 PRO A N 1
ATOM 1142 C CA . PRO A 1 144 ? 11.141 -27.859 -10.656 1 98.62 144 PRO A CA 1
ATOM 1143 C C . PRO A 1 144 ? 10.523 -26.656 -11.359 1 98.62 144 PRO A C 1
ATOM 1145 O O . PRO A 1 144 ? 11.078 -25.547 -11.312 1 98.62 144 PRO A O 1
ATOM 1148 N N . LEU A 1 145 ? 9.344 -26.875 -11.961 1 98.81 145 LEU A N 1
ATOM 1149 C CA . LEU A 1 145 ? 8.609 -25.828 -12.641 1 98.81 145 LEU A CA 1
ATOM 1150 C C . LEU A 1 145 ? 7.383 -25.406 -11.836 1 98.81 145 LEU A C 1
ATOM 1152 O O . LEU A 1 145 ? 6.594 -26.25 -11.414 1 98.81 145 LEU A O 1
ATOM 1156 N N . ILE A 1 146 ? 7.277 -24.094 -11.594 1 98.88 146 ILE A N 1
ATOM 1157 C CA . ILE A 1 146 ? 6.184 -23.516 -10.82 1 98.88 146 ILE A CA 1
ATOM 1158 C C . ILE A 1 146 ? 5.094 -23.016 -11.766 1 98.88 146 ILE A C 1
ATOM 1160 O O . ILE A 1 146 ? 5.367 -22.219 -12.672 1 98.88 146 ILE A O 1
ATOM 1164 N N . GLY A 1 147 ? 3.877 -23.547 -11.648 1 98.81 147 GLY A N 1
ATOM 1165 C CA . GLY A 1 147 ? 2.691 -22.891 -12.18 1 98.81 147 GLY A CA 1
ATOM 1166 C C . GLY A 1 147 ? 2.113 -21.859 -11.234 1 98.81 147 GLY A C 1
ATOM 1167 O O . GLY A 1 147 ? 2.529 -21.766 -10.078 1 98.81 147 GLY A O 1
ATOM 1168 N N . PHE A 1 148 ? 1.167 -21.031 -11.742 1 98.81 148 PHE A N 1
ATOM 1169 C CA . PHE A 1 148 ? 0.685 -20 -10.812 1 98.81 148 PHE A CA 1
ATOM 1170 C C . PHE A 1 148 ? -0.637 -19.422 -11.297 1 98.81 148 PHE A C 1
ATOM 1172 O O . PHE A 1 148 ? -1.058 -19.672 -12.422 1 98.81 148 PHE A O 1
ATOM 1179 N N . THR A 1 149 ? -1.275 -18.703 -10.43 1 98.88 149 THR A N 1
ATOM 1180 C CA . THR A 1 149 ? -2.494 -17.938 -10.695 1 98.88 149 THR A CA 1
ATOM 1181 C C . THR A 1 149 ? -2.58 -16.719 -9.789 1 98.88 149 THR A C 1
ATOM 1183 O O . THR A 1 149 ? -1.881 -16.641 -8.773 1 98.88 149 THR A O 1
ATOM 1186 N N . GLY A 1 150 ? -3.328 -15.758 -10.266 1 98.75 150 GLY A N 1
ATOM 1187 C CA . GLY A 1 150 ? -3.828 -14.797 -9.305 1 98.75 150 GLY A CA 1
ATOM 1188 C C . GLY A 1 150 ? -4.93 -15.344 -8.422 1 98.75 150 GLY A C 1
ATOM 1189 O O . GLY A 1 150 ? -5.746 -16.156 -8.867 1 98.75 150 GLY A O 1
ATOM 1190 N N . ALA A 1 151 ? -4.949 -14.891 -7.18 1 98.88 151 ALA A N 1
ATOM 1191 C CA . ALA A 1 151 ? -6.027 -15.281 -6.277 1 98.88 151 ALA A CA 1
ATOM 1192 C C . ALA A 1 151 ? -7.309 -14.516 -6.586 1 98.88 151 ALA A C 1
ATOM 1194 O O . ALA A 1 151 ? -7.289 -13.547 -7.348 1 98.88 151 ALA A O 1
ATOM 1195 N N . ALA A 1 152 ? -8.383 -14.969 -5.992 1 98.88 152 ALA A N 1
ATOM 1196 C CA . ALA A 1 152 ? -9.727 -14.492 -6.344 1 98.88 152 ALA A CA 1
ATOM 1197 C C . ALA A 1 152 ? -9.852 -12.992 -6.105 1 98.88 152 ALA A C 1
ATOM 1199 O O . ALA A 1 152 ? -10.32 -12.258 -6.98 1 98.88 152 ALA A O 1
ATOM 1200 N N . TRP A 1 153 ? -9.398 -12.484 -4.965 1 98.88 153 TRP A N 1
ATOM 1201 C CA . TRP A 1 153 ? -9.531 -11.062 -4.664 1 98.88 153 TRP A CA 1
ATOM 1202 C C . TRP A 1 153 ? -8.68 -10.219 -5.609 1 98.88 153 TRP A C 1
ATOM 1204 O O . TRP A 1 153 ? -9.141 -9.203 -6.137 1 98.88 153 TRP A O 1
ATOM 1214 N N . THR A 1 154 ? -7.48 -10.625 -5.871 1 98.75 154 THR A N 1
ATOM 1215 C CA . THR A 1 154 ? -6.602 -9.883 -6.77 1 98.75 154 THR A CA 1
ATOM 1216 C C . THR A 1 154 ? -7.211 -9.797 -8.172 1 98.75 154 THR A C 1
ATOM 1218 O O . THR A 1 154 ? -7.266 -8.719 -8.766 1 98.75 154 THR A O 1
ATOM 1221 N N . LEU A 1 155 ? -7.707 -10.938 -8.664 1 98.88 155 LEU A N 1
ATOM 1222 C CA . LEU A 1 155 ? -8.305 -10.938 -9.992 1 98.88 155 LEU A CA 1
ATOM 1223 C C . LEU A 1 155 ? -9.57 -10.094 -10.023 1 98.88 155 LEU A C 1
ATOM 1225 O O . LEU A 1 155 ? -9.773 -9.297 -10.945 1 98.88 155 LEU A O 1
ATOM 1229 N N . MET A 1 156 ? -10.398 -10.227 -9 1 98.88 156 MET A N 1
ATOM 1230 C CA . MET A 1 156 ? -11.617 -9.43 -8.883 1 98.88 156 MET A CA 1
ATOM 1231 C C . MET A 1 156 ? -11.297 -7.941 -8.891 1 98.88 156 MET A C 1
ATOM 1233 O O . MET A 1 156 ? -11.969 -7.16 -9.562 1 98.88 156 MET A O 1
ATOM 1237 N N . SER A 1 157 ? -10.281 -7.586 -8.148 1 98.44 157 SER A N 1
ATOM 1238 C CA . SER A 1 157 ? -9.938 -6.172 -8.039 1 98.44 157 SER A CA 1
ATOM 1239 C C . SER A 1 157 ? -9.523 -5.594 -9.383 1 98.44 157 SER A C 1
ATOM 1241 O O . SER A 1 157 ? -9.906 -4.477 -9.734 1 98.44 157 SER A O 1
ATOM 1243 N N . TYR A 1 158 ? -8.789 -6.367 -10.195 1 98 158 TYR A N 1
ATOM 1244 C CA . TYR A 1 158 ? -8.453 -5.918 -11.539 1 98 158 TYR A CA 1
ATOM 1245 C C . TYR A 1 158 ? -9.695 -5.789 -12.406 1 98 158 TYR A C 1
ATOM 1247 O O . TYR A 1 158 ? -9.844 -4.82 -13.148 1 98 158 TYR A O 1
ATOM 1255 N N . MET A 1 159 ? -10.562 -6.766 -12.289 1 98.69 159 MET A N 1
ATOM 1256 C CA . MET A 1 159 ? -11.75 -6.824 -13.133 1 98.69 159 MET A CA 1
ATOM 1257 C C . MET A 1 159 ? -12.656 -5.625 -12.867 1 98.69 159 MET A C 1
ATOM 1259 O O . MET A 1 159 ? -13.367 -5.168 -13.766 1 98.69 159 MET A O 1
ATOM 1263 N N . ILE A 1 160 ? -12.602 -5.129 -11.641 1 98.56 160 ILE A N 1
ATOM 1264 C CA . ILE A 1 160 ? -13.492 -4.051 -11.242 1 98.56 160 ILE A CA 1
ATOM 1265 C C . ILE A 1 160 ? -12.781 -2.707 -11.383 1 98.56 160 ILE A C 1
ATOM 1267 O O . ILE A 1 160 ? -13.336 -1.755 -11.93 1 98.56 160 ILE A O 1
ATOM 1271 N N . GLN A 1 161 ? -11.523 -2.635 -10.977 1 96.94 161 GLN A N 1
ATOM 1272 C CA . GLN A 1 161 ? -10.742 -1.398 -10.984 1 96.94 161 GLN A CA 1
ATOM 1273 C C . GLN A 1 161 ? -10.328 -1.023 -12.406 1 96.94 161 GLN A C 1
ATOM 1275 O O . GLN A 1 161 ? -10.172 0.158 -12.727 1 96.94 161 GLN A O 1
ATOM 1280 N N . GLY A 1 162 ? -10.078 -2.018 -13.273 1 96.5 162 GLY A N 1
ATOM 1281 C CA . GLY A 1 162 ? -9.695 -1.788 -14.656 1 96.5 162 GLY A CA 1
ATOM 1282 C C . GLY A 1 162 ? -8.188 -1.665 -14.836 1 96.5 162 GLY A C 1
ATOM 1283 O O . GLY A 1 162 ? -7.715 -1.399 -15.945 1 96.5 162 GLY A O 1
ATOM 1284 N N . GLY A 1 163 ? -7.512 -1.774 -13.836 1 93.12 163 GLY A N 1
ATOM 1285 C CA . GLY A 1 163 ? -6.059 -1.682 -13.867 1 93.12 163 GLY A CA 1
ATOM 1286 C C . GLY A 1 163 ? -5.441 -1.522 -12.492 1 93.12 163 GLY A C 1
ATOM 1287 O O . GLY A 1 163 ? -6.117 -1.713 -11.477 1 93.12 163 GLY A O 1
ATOM 1288 N N . GLY A 1 164 ? -4.215 -1.267 -12.516 1 87.12 164 GLY A N 1
ATOM 1289 C CA . GLY A 1 164 ? -3.535 -1.019 -11.258 1 87.12 164 GLY A CA 1
ATOM 1290 C C . GLY A 1 164 ? -3.975 0.27 -10.586 1 87.12 164 GLY A C 1
ATOM 1291 O O . GLY A 1 164 ? -4.387 1.217 -11.258 1 87.12 164 GLY A O 1
ATOM 1292 N N . SER A 1 165 ? -3.922 0.297 -9.312 1 88.75 165 SER A N 1
ATOM 1293 C CA . SER A 1 165 ? -4.289 1.463 -8.516 1 88.75 165 SER A CA 1
ATOM 1294 C C . SER A 1 165 ? -3.59 1.446 -7.16 1 88.75 165 SER A C 1
ATOM 1296 O O . SER A 1 165 ? -3.381 0.381 -6.574 1 88.75 165 SER A O 1
ATOM 1298 N N . SER A 1 166 ? -3.279 2.646 -6.707 1 86.31 166 SER A N 1
ATOM 1299 C CA . SER A 1 166 ? -2.648 2.742 -5.395 1 86.31 166 SER A CA 1
ATOM 1300 C C . SER A 1 166 ? -3.672 2.574 -4.277 1 86.31 166 SER A C 1
ATOM 1302 O O . SER A 1 166 ? -3.305 2.352 -3.121 1 86.31 166 SER A O 1
ATOM 1304 N N . THR A 1 167 ? -4.926 2.641 -4.602 1 87.19 167 THR A N 1
ATOM 1305 C CA . THR A 1 167 ? -5.93 2.627 -3.545 1 87.19 167 THR A CA 1
ATOM 1306 C C . THR A 1 167 ? -6.957 1.527 -3.791 1 87.19 167 THR A C 1
ATOM 1308 O O . THR A 1 167 ? -7.664 1.114 -2.867 1 87.19 167 THR A O 1
ATOM 1311 N N . MET A 1 168 ? -7.117 1.093 -5.027 1 93.56 168 MET A N 1
ATOM 1312 C CA . MET A 1 168 ? -8.07 0.07 -5.434 1 93.56 168 MET A CA 1
ATOM 1313 C C . MET A 1 168 ? -9.469 0.386 -4.902 1 93.56 168 MET A C 1
ATOM 1315 O O . MET A 1 168 ? -10.148 -0.493 -4.367 1 93.56 168 MET A O 1
ATOM 1319 N N . ILE A 1 169 ? -9.844 1.613 -4.984 1 94.38 169 ILE A N 1
ATOM 1320 C CA . ILE A 1 169 ? -11.047 2.117 -4.328 1 94.38 169 ILE A CA 1
ATOM 1321 C C . ILE A 1 169 ? -12.281 1.489 -4.965 1 94.38 169 ILE A C 1
ATOM 1323 O O . ILE A 1 169 ? -13.227 1.125 -4.266 1 94.38 169 ILE A O 1
ATOM 1327 N N . ARG A 1 170 ? -12.297 1.313 -6.27 1 95.5 170 ARG A N 1
ATOM 1328 C CA . ARG A 1 170 ? -13.492 0.802 -6.938 1 95.5 170 ARG A CA 1
ATOM 1329 C C . ARG A 1 170 ? -13.773 -0.638 -6.523 1 95.5 170 ARG A C 1
ATOM 1331 O O . ARG A 1 170 ? -14.93 -1.01 -6.297 1 95.5 170 ARG A O 1
ATOM 1338 N N . ALA A 1 171 ? -12.75 -1.38 -6.445 1 97.69 171 ALA A N 1
ATOM 1339 C CA . ALA A 1 171 ? -12.898 -2.77 -6.023 1 97.69 171 ALA A CA 1
ATOM 1340 C C . ALA A 1 171 ? -13.328 -2.855 -4.562 1 97.69 171 ALA A C 1
ATOM 1342 O O . ALA A 1 171 ? -14.227 -3.629 -4.215 1 97.69 171 ALA A O 1
ATOM 1343 N N . ARG A 1 172 ? -12.703 -2.084 -3.715 1 97.81 172 ARG A N 1
ATOM 1344 C CA . ARG A 1 172 ? -13.016 -2.125 -2.289 1 97.81 172 ARG A CA 1
ATOM 1345 C C . ARG A 1 172 ? -14.438 -1.634 -2.023 1 97.81 172 ARG A C 1
ATOM 1347 O O . ARG A 1 172 ? -15.117 -2.131 -1.122 1 97.81 172 ARG A O 1
ATOM 1354 N N . GLU A 1 173 ? -14.828 -0.663 -2.805 1 97.31 173 GLU A N 1
ATOM 1355 C CA . GLU A 1 173 ? -16.203 -0.162 -2.705 1 97.31 173 GLU A CA 1
ATOM 1356 C C . GLU A 1 173 ? -17.203 -1.29 -2.867 1 97.31 173 GLU A C 1
ATOM 1358 O O . GLU A 1 173 ? -18.219 -1.338 -2.152 1 97.31 173 GLU A O 1
ATOM 1363 N N . TRP A 1 174 ? -16.969 -2.229 -3.791 1 98.12 174 TRP A N 1
ATOM 1364 C CA . TRP A 1 174 ? -17.859 -3.35 -4.051 1 98.12 174 TRP A CA 1
ATOM 1365 C C . TRP A 1 174 ? -18.094 -4.168 -2.785 1 98.12 174 TRP A C 1
ATOM 1367 O O . TRP A 1 174 ? -19.219 -4.617 -2.521 1 98.12 174 TRP A O 1
ATOM 1377 N N . LEU A 1 175 ? -17.047 -4.309 -2.004 1 98.38 175 LEU A N 1
ATOM 1378 C CA . LEU A 1 175 ? -17.109 -5.184 -0.837 1 98.38 175 LEU A CA 1
ATOM 1379 C C . LEU A 1 175 ? -18.109 -4.66 0.188 1 98.38 175 LEU A C 1
ATOM 1381 O O . LEU A 1 175 ? -18.719 -5.441 0.916 1 98.38 175 LEU A O 1
ATOM 1385 N N . TYR A 1 176 ? -18.266 -3.34 0.234 1 97.81 176 TYR A N 1
ATOM 1386 C CA . TYR A 1 176 ? -19.188 -2.727 1.195 1 97.81 176 TYR A CA 1
ATOM 1387 C C . TYR A 1 176 ? -20.547 -2.482 0.572 1 97.81 176 TYR A C 1
ATOM 1389 O O . TYR A 1 176 ? -21.578 -2.699 1.216 1 97.81 176 TYR A O 1
ATOM 1397 N N . LYS A 1 177 ? -20.578 -2.084 -0.668 1 97 177 LYS A N 1
ATOM 1398 C CA . LYS A 1 177 ? -21.797 -1.686 -1.347 1 97 177 LYS A CA 1
ATOM 1399 C C . LYS A 1 177 ? -22.594 -2.904 -1.819 1 97 177 LYS A C 1
ATOM 1401 O O . LYS A 1 177 ? -23.828 -2.895 -1.817 1 97 177 LYS A O 1
ATOM 1406 N N . TYR A 1 178 ? -21.844 -3.953 -2.314 1 97.88 178 TYR A N 1
ATOM 1407 C CA . TYR A 1 178 ? -22.453 -5.141 -2.91 1 97.88 178 TYR A CA 1
ATOM 1408 C C . TYR A 1 178 ? -21.844 -6.41 -2.33 1 97.88 178 TYR A C 1
ATOM 1410 O O . TYR A 1 178 ? -21.312 -7.242 -3.066 1 97.88 178 TYR A O 1
ATOM 1418 N N . PRO A 1 179 ? -22 -6.672 -1.003 1 97.81 179 PRO A N 1
ATOM 1419 C CA . PRO A 1 179 ? -21.312 -7.809 -0.384 1 97.81 179 PRO A CA 1
ATOM 1420 C C . PRO A 1 179 ? -21.703 -9.148 -1.012 1 97.81 179 PRO A C 1
ATOM 1422 O O . PRO A 1 179 ? -20.828 -9.969 -1.305 1 97.81 179 PRO A O 1
ATOM 1425 N N . ASP A 1 180 ? -22.984 -9.375 -1.271 1 98.31 180 ASP A N 1
ATOM 1426 C CA . ASP A 1 180 ? -23.438 -10.648 -1.826 1 98.31 180 ASP A CA 1
ATOM 1427 C C . ASP A 1 180 ? -22.906 -10.844 -3.246 1 98.31 180 ASP A C 1
ATOM 1429 O O . ASP A 1 180 ? -22.453 -11.93 -3.6 1 98.31 180 ASP A O 1
ATOM 1433 N N . ASP A 1 181 ? -22.984 -9.781 -4.051 1 98.69 181 ASP A N 1
ATOM 1434 C CA . ASP A 1 181 ? -22.5 -9.859 -5.43 1 98.69 181 ASP A CA 1
ATOM 1435 C C . ASP A 1 181 ? -20.984 -10.016 -5.48 1 98.69 181 ASP A C 1
ATOM 1437 O O . ASP A 1 181 ? -20.453 -10.648 -6.395 1 98.69 181 ASP A O 1
ATOM 1441 N N . SER A 1 182 ? -20.328 -9.438 -4.516 1 98.81 182 SER A N 1
ATOM 1442 C CA . SER A 1 182 ? -18.875 -9.633 -4.41 1 98.81 182 SER A CA 1
ATOM 1443 C C . SER A 1 182 ? -18.547 -11.102 -4.18 1 98.81 182 SER A C 1
ATOM 1445 O O . SER A 1 182 ? -17.656 -11.656 -4.84 1 98.81 182 SER A O 1
ATOM 1447 N N . HIS A 1 183 ? -19.266 -11.727 -3.283 1 98.88 183 HIS A N 1
ATOM 1448 C CA . HIS A 1 183 ? -19.062 -13.148 -3.039 1 98.88 183 HIS A CA 1
ATOM 1449 C C . HIS A 1 183 ? -19.391 -13.969 -4.277 1 98.88 183 HIS A C 1
ATOM 1451 O O . HIS A 1 183 ? -18.719 -14.961 -4.57 1 98.88 183 HIS A O 1
ATOM 1457 N N . LYS A 1 184 ? -20.422 -13.594 -4.973 1 98.75 184 LYS A N 1
ATOM 1458 C CA . LYS A 1 184 ? -20.766 -14.289 -6.207 1 98.75 184 LYS A CA 1
ATOM 1459 C C . LYS A 1 184 ? -19.625 -14.234 -7.211 1 98.75 184 LYS A C 1
ATOM 1461 O O . LYS A 1 184 ? -19.234 -15.258 -7.777 1 98.75 184 LYS A O 1
ATOM 1466 N N . LEU A 1 185 ? -19.109 -13.047 -7.441 1 98.88 185 LEU A N 1
ATOM 1467 C CA . LEU A 1 185 ? -18.016 -12.875 -8.383 1 98.88 185 LEU A CA 1
ATOM 1468 C C . LEU A 1 185 ? -16.766 -13.633 -7.918 1 98.88 185 LEU A C 1
ATOM 1470 O O . LEU A 1 185 ? -16.125 -14.312 -8.711 1 98.88 185 LEU A O 1
ATOM 1474 N N . LEU A 1 186 ? -16.453 -13.523 -6.617 1 98.94 186 LEU A N 1
ATOM 1475 C CA . LEU A 1 186 ? -15.297 -14.227 -6.055 1 98.94 186 LEU A CA 1
ATOM 1476 C C . LEU A 1 186 ? -15.43 -15.734 -6.258 1 98.94 186 LEU A C 1
ATOM 1478 O O . LEU A 1 186 ? -14.453 -16.406 -6.586 1 98.94 186 LEU A O 1
ATOM 1482 N N . GLN A 1 187 ? -16.609 -16.219 -6.098 1 98.81 187 GLN A N 1
ATOM 1483 C CA . GLN A 1 187 ? -16.844 -17.641 -6.285 1 98.81 187 GLN A CA 1
ATOM 1484 C C . GLN A 1 187 ? -16.656 -18.047 -7.746 1 98.81 187 GLN A C 1
ATOM 1486 O O . GLN A 1 187 ? -16.078 -19.094 -8.039 1 98.81 187 GLN A O 1
ATOM 1491 N N . LEU A 1 188 ? -17.203 -17.25 -8.672 1 98.75 188 LEU A N 1
ATOM 1492 C CA . LEU A 1 188 ? -17.016 -17.516 -10.094 1 98.75 188 LEU A CA 1
ATOM 1493 C C . LEU A 1 188 ? -15.539 -17.578 -10.453 1 98.75 188 LEU A C 1
ATOM 1495 O O . LEU A 1 188 ? -15.109 -18.5 -11.148 1 98.75 188 LEU A O 1
ATOM 1499 N N . ILE A 1 189 ? -14.797 -16.641 -9.961 1 98.94 189 ILE A N 1
ATOM 1500 C CA . ILE A 1 189 ? -13.359 -16.578 -10.227 1 98.94 189 ILE A CA 1
ATOM 1501 C C . ILE A 1 189 ? -12.68 -17.797 -9.617 1 98.94 189 ILE A C 1
ATOM 1503 O O . ILE A 1 189 ? -11.836 -18.438 -10.258 1 98.94 189 ILE A O 1
ATOM 1507 N N . THR A 1 190 ? -13.055 -18.094 -8.375 1 98.88 190 THR A N 1
ATOM 1508 C CA . THR A 1 190 ? -12.469 -19.219 -7.648 1 98.88 190 THR A CA 1
ATOM 1509 C C . THR A 1 190 ? -12.672 -20.516 -8.414 1 98.88 190 THR A C 1
ATOM 1511 O O . THR A 1 190 ? -11.742 -21.328 -8.523 1 98.88 190 THR A O 1
ATOM 1514 N N . ASN A 1 191 ? -13.812 -20.703 -8.992 1 98.81 191 ASN A N 1
ATOM 1515 C CA . ASN A 1 191 ? -14.094 -21.906 -9.773 1 98.81 191 ASN A CA 1
ATOM 1516 C C . ASN A 1 191 ? -13.141 -22.031 -10.961 1 98.81 191 ASN A C 1
ATOM 1518 O O . ASN A 1 191 ? -12.609 -23.109 -11.227 1 98.81 191 ASN A O 1
ATOM 1522 N N . VAL A 1 192 ? -12.914 -20.953 -11.625 1 98.88 192 VAL A N 1
ATOM 1523 C CA . VAL A 1 192 ? -12.016 -20.953 -12.781 1 98.88 192 VAL A CA 1
ATOM 1524 C C . VAL A 1 192 ? -10.586 -21.219 -12.32 1 98.88 192 VAL A C 1
ATOM 1526 O O . VAL A 1 192 ? -9.844 -21.969 -12.969 1 98.88 192 VAL A O 1
ATOM 1529 N N . ILE A 1 193 ? -10.203 -20.625 -11.188 1 98.94 193 ILE A N 1
ATOM 1530 C CA . ILE A 1 193 ? -8.867 -20.781 -10.648 1 98.94 193 ILE A CA 1
ATOM 1531 C C . ILE A 1 193 ? -8.602 -22.266 -10.359 1 98.94 193 ILE A C 1
ATOM 1533 O O . ILE A 1 193 ? -7.531 -22.781 -10.68 1 98.94 193 ILE A O 1
ATOM 1537 N N . ILE A 1 194 ? -9.555 -22.938 -9.75 1 98.88 194 ILE A N 1
ATOM 1538 C CA . ILE A 1 194 ? -9.406 -24.344 -9.391 1 98.88 194 ILE A CA 1
ATOM 1539 C C . ILE A 1 194 ? -9.156 -25.172 -10.648 1 98.88 194 ILE A C 1
ATOM 1541 O O . ILE A 1 194 ? -8.203 -25.953 -10.703 1 98.88 194 ILE A O 1
ATOM 1545 N N . ASP A 1 195 ? -9.961 -24.953 -11.703 1 98.81 195 ASP A N 1
ATOM 1546 C CA . ASP A 1 195 ? -9.781 -25.656 -12.969 1 98.81 195 ASP A CA 1
ATOM 1547 C C . ASP A 1 195 ? -8.406 -25.359 -13.57 1 98.81 195 ASP A C 1
ATOM 1549 O O . ASP A 1 195 ? -7.738 -26.25 -14.094 1 98.81 195 ASP A O 1
ATOM 1553 N N . TYR A 1 196 ? -8.07 -24.156 -13.477 1 98.88 196 TYR A N 1
ATOM 1554 C CA . TYR A 1 196 ? -6.832 -23.656 -14.07 1 98.88 196 TYR A CA 1
ATOM 1555 C C . TYR A 1 196 ? -5.613 -24.297 -13.398 1 98.88 196 TYR A C 1
ATOM 1557 O O . TYR A 1 196 ? -4.688 -24.734 -14.078 1 98.88 196 TYR A O 1
ATOM 1565 N N . LEU A 1 197 ? -5.602 -24.328 -12.07 1 98.88 197 LEU A N 1
ATOM 1566 C CA . LEU A 1 197 ? -4.48 -24.891 -11.328 1 98.88 197 LEU A CA 1
ATOM 1567 C C . LEU A 1 197 ? -4.402 -26.406 -11.531 1 98.88 197 LEU A C 1
ATOM 1569 O O . LEU A 1 197 ? -3.312 -26.953 -11.68 1 98.88 197 LEU A O 1
ATOM 1573 N N . VAL A 1 198 ? -5.512 -27.094 -11.57 1 98.75 198 VAL A N 1
ATOM 1574 C CA . VAL A 1 198 ? -5.527 -28.531 -11.828 1 98.75 198 VAL A CA 1
ATOM 1575 C C . VAL A 1 198 ? -4.938 -28.812 -13.211 1 98.75 198 VAL A C 1
ATOM 1577 O O . VAL A 1 198 ? -4.109 -29.703 -13.367 1 98.75 198 VAL A O 1
ATOM 1580 N N . MET A 1 199 ? -5.363 -28.031 -14.195 1 98.62 199 MET A N 1
ATOM 1581 C CA . MET A 1 199 ? -4.824 -28.172 -15.539 1 98.62 199 MET A CA 1
ATOM 1582 C C . MET A 1 199 ? -3.311 -28 -15.547 1 98.62 199 MET A C 1
ATOM 1584 O O . MET A 1 199 ? -2.598 -28.734 -16.234 1 98.62 199 MET A O 1
ATOM 1588 N N . GLN A 1 200 ? -2.818 -27.016 -14.797 1 98.81 200 GLN A N 1
ATOM 1589 C CA . GLN A 1 200 ? -1.384 -26.75 -14.758 1 98.81 200 GLN A CA 1
ATOM 1590 C C . GLN A 1 200 ? -0.626 -27.938 -14.156 1 98.81 200 GLN A C 1
ATOM 1592 O O . GLN A 1 200 ? 0.457 -28.297 -14.625 1 98.81 200 GLN A O 1
ATOM 1597 N N . VAL A 1 201 ? -1.179 -28.578 -13.125 1 98.69 201 VAL A N 1
ATOM 1598 C CA . VAL A 1 201 ? -0.552 -29.75 -12.523 1 98.69 201 VAL A CA 1
ATOM 1599 C C . VAL A 1 201 ? -0.531 -30.891 -13.531 1 98.69 201 VAL A C 1
ATOM 1601 O O . VAL A 1 201 ? 0.504 -31.531 -13.727 1 98.69 201 VAL A O 1
ATOM 1604 N N . LYS A 1 202 ? -1.629 -31.094 -14.203 1 97.94 202 LYS A N 1
ATOM 1605 C CA . LYS A 1 202 ? -1.717 -32.156 -15.219 1 97.94 202 LYS A CA 1
ATOM 1606 C C . LYS A 1 202 ? -0.709 -31.906 -16.344 1 97.94 202 LYS A C 1
ATOM 1608 O O . LYS A 1 202 ? -0.175 -32.875 -16.906 1 97.94 202 LYS A O 1
ATOM 1613 N N . ALA A 1 203 ? -0.506 -30.672 -16.594 1 98.31 203 ALA A N 1
ATOM 1614 C CA . ALA A 1 203 ? 0.38 -30.297 -17.688 1 98.31 203 ALA A CA 1
ATOM 1615 C C . ALA A 1 203 ? 1.845 -30.453 -17.297 1 98.31 203 ALA A C 1
ATOM 1617 O O . ALA A 1 203 ? 2.73 -30.453 -18.156 1 98.31 203 ALA A O 1
ATOM 1618 N N . GLY A 1 204 ? 2.111 -30.531 -15.984 1 98.25 204 GLY A N 1
ATOM 1619 C CA . GLY A 1 204 ? 3.475 -30.844 -15.594 1 98.25 204 GLY A CA 1
ATOM 1620 C C . GLY A 1 204 ? 4.012 -29.938 -14.5 1 98.25 204 GLY A C 1
ATOM 1621 O O . GLY A 1 204 ? 5.164 -30.078 -14.086 1 98.25 204 GLY A O 1
ATOM 1622 N N . ALA A 1 205 ? 3.221 -28.953 -14 1 98.56 205 ALA A N 1
ATOM 1623 C CA . ALA A 1 205 ? 3.68 -28.109 -12.906 1 98.56 205 ALA A CA 1
ATOM 1624 C C . ALA A 1 205 ? 3.986 -28.938 -11.664 1 98.56 205 ALA A C 1
ATOM 1626 O O . ALA A 1 205 ? 3.213 -29.828 -11.297 1 98.56 205 ALA A O 1
ATOM 1627 N N . GLN A 1 206 ? 5.074 -28.656 -11.039 1 98.38 206 GLN A N 1
ATOM 1628 C CA . GLN A 1 206 ? 5.512 -29.438 -9.891 1 98.38 206 GLN A CA 1
ATOM 1629 C C . GLN A 1 206 ? 5.305 -28.672 -8.594 1 98.38 206 GLN A C 1
ATOM 1631 O O . GLN A 1 206 ? 5.441 -29.234 -7.504 1 98.38 206 GLN A O 1
ATOM 1636 N N . LEU A 1 207 ? 5.039 -27.422 -8.672 1 98.38 207 LEU A N 1
ATOM 1637 C CA . LEU A 1 207 ? 4.703 -26.469 -7.621 1 98.38 207 LEU A CA 1
ATOM 1638 C C . LEU A 1 207 ? 3.705 -25.422 -8.125 1 98.38 207 LEU A C 1
ATOM 1640 O O . LEU A 1 207 ? 3.678 -25.109 -9.32 1 98.38 207 LEU A O 1
ATOM 1644 N N . LEU A 1 208 ? 2.84 -24.984 -7.238 1 98.88 208 LEU A N 1
ATOM 1645 C CA . LEU A 1 208 ? 1.896 -23.922 -7.609 1 98.88 208 LEU A CA 1
ATOM 1646 C C . LEU A 1 208 ? 2.031 -22.719 -6.688 1 98.88 208 LEU A C 1
ATOM 1648 O O . LEU A 1 208 ? 2.184 -22.875 -5.473 1 98.88 208 LEU A O 1
ATOM 1652 N N . GLN A 1 209 ? 1.993 -21.547 -7.23 1 98.88 209 GLN A N 1
ATOM 1653 C CA . GLN A 1 209 ? 1.933 -20.344 -6.418 1 98.88 209 GLN A CA 1
ATOM 1654 C C . GLN A 1 209 ? 0.658 -19.547 -6.699 1 98.88 209 GLN A C 1
ATOM 1656 O O . GLN A 1 209 ? 0.313 -19.312 -7.859 1 98.88 209 GLN A O 1
ATOM 1661 N N . VAL A 1 210 ? -0.038 -19.203 -5.641 1 98.94 210 VAL A N 1
ATOM 1662 C CA . VAL A 1 210 ? -1.24 -18.391 -5.711 1 98.94 210 VAL A CA 1
ATOM 1663 C C . VAL A 1 210 ? -0.922 -16.969 -5.246 1 98.94 210 VAL A C 1
ATOM 1665 O O . VAL A 1 210 ? -0.658 -16.734 -4.062 1 98.94 210 VAL A O 1
ATOM 1668 N N . PHE A 1 211 ? -0.964 -16.031 -6.195 1 98.75 211 PHE A N 1
ATOM 1669 C CA . PHE A 1 211 ? -0.629 -14.633 -5.922 1 98.75 211 PHE A CA 1
ATOM 1670 C C . PHE A 1 211 ? -1.858 -13.867 -5.453 1 98.75 211 PHE A C 1
ATOM 1672 O O . PHE A 1 211 ? -2.768 -13.602 -6.242 1 98.75 211 PHE A O 1
ATOM 1679 N N . GLU A 1 212 ? -1.919 -13.523 -4.199 1 98.5 212 GLU A N 1
ATOM 1680 C CA . GLU A 1 212 ? -2.871 -12.555 -3.67 1 98.5 212 GLU A CA 1
ATOM 1681 C C . GLU A 1 212 ? -2.215 -11.188 -3.471 1 98.5 212 GLU A C 1
ATOM 1683 O O . GLU A 1 212 ? -1.979 -10.766 -2.338 1 98.5 212 GLU A O 1
ATOM 1688 N N . SER A 1 213 ? -2.082 -10.477 -4.574 1 97.12 213 SER A N 1
ATOM 1689 C CA . SER A 1 213 ? -1.172 -9.336 -4.66 1 97.12 213 SER A CA 1
ATOM 1690 C C . SER A 1 213 ? -1.812 -8.07 -4.098 1 97.12 213 SER A C 1
ATOM 1692 O O . SER A 1 213 ? -1.155 -7.035 -3.984 1 97.12 213 SER A O 1
ATOM 1694 N N . HIS A 1 214 ? -3.096 -8.109 -3.75 1 97.31 214 HIS A N 1
ATOM 1695 C CA . HIS A 1 214 ? -3.803 -6.906 -3.322 1 97.31 214 HIS A CA 1
ATOM 1696 C C . HIS A 1 214 ? -4.297 -7.039 -1.886 1 97.31 214 HIS A C 1
ATOM 1698 O O . HIS A 1 214 ? -5.324 -6.465 -1.524 1 97.31 214 HIS A O 1
ATOM 1704 N N . SER A 1 215 ? -3.551 -7.848 -1.115 1 97.56 215 SER A N 1
ATOM 1705 C CA . SER A 1 215 ? -3.947 -8.031 0.277 1 97.56 215 SER A CA 1
ATOM 1706 C C . SER A 1 215 ? -3.732 -6.762 1.088 1 97.56 215 SER A C 1
ATOM 1708 O O . SER A 1 215 ? -4.32 -6.594 2.158 1 97.56 215 SER A O 1
ATOM 1710 N N . ASP A 1 216 ? -2.883 -5.887 0.585 1 95.12 216 ASP A N 1
ATOM 1711 C CA . ASP A 1 216 ? -2.533 -4.688 1.34 1 95.12 216 ASP A CA 1
ATOM 1712 C C . ASP A 1 216 ? -3.715 -3.721 1.413 1 95.12 216 ASP A C 1
ATOM 1714 O O . ASP A 1 216 ? -3.699 -2.771 2.197 1 95.12 216 ASP A O 1
ATOM 1718 N N . PHE A 1 217 ? -4.789 -3.982 0.711 1 96.19 217 PHE A N 1
ATOM 1719 C CA . PHE A 1 217 ? -5.945 -3.098 0.717 1 96.19 217 PHE A CA 1
ATOM 1720 C C . PHE A 1 217 ? -7.008 -3.604 1.688 1 96.19 217 PHE A C 1
ATOM 1722 O O . PHE A 1 217 ? -8.031 -2.951 1.888 1 96.19 217 PHE A O 1
ATOM 1729 N N . LEU A 1 218 ? -6.762 -4.727 2.307 1 97.5 218 LEU A N 1
ATOM 1730 C CA . LEU A 1 218 ? -7.754 -5.355 3.174 1 97.5 218 LEU A CA 1
ATOM 1731 C C . LEU A 1 218 ? -7.324 -5.277 4.637 1 97.5 218 LEU A C 1
ATOM 1733 O O . LEU A 1 218 ? -6.168 -5.547 4.965 1 97.5 218 LEU A O 1
ATOM 1737 N N . ASN A 1 219 ? -8.242 -4.824 5.484 1 96.5 219 ASN A N 1
ATOM 1738 C CA . ASN A 1 219 ? -8.023 -5.094 6.902 1 96.5 219 ASN A CA 1
ATOM 1739 C C . ASN A 1 219 ? -8.281 -6.559 7.242 1 96.5 219 ASN A C 1
ATOM 1741 O O . ASN A 1 219 ? -8.586 -7.359 6.355 1 96.5 219 ASN A O 1
ATOM 1745 N N . ASP A 1 220 ? -8.203 -6.969 8.477 1 97.19 220 ASP A N 1
ATOM 1746 C CA . ASP A 1 220 ? -8.297 -8.367 8.875 1 97.19 220 ASP A CA 1
ATOM 1747 C C . ASP A 1 220 ? -9.672 -8.938 8.547 1 97.19 220 ASP A C 1
ATOM 1749 O O . ASP A 1 220 ? -9.789 -10.062 8.055 1 97.19 220 ASP A O 1
ATOM 1753 N N . GLU A 1 221 ? -10.703 -8.141 8.797 1 97.25 221 GLU A N 1
ATOM 1754 C CA . GLU A 1 221 ? -12.07 -8.594 8.539 1 97.25 221 GLU A CA 1
ATOM 1755 C C . GLU A 1 221 ? -12.289 -8.852 7.047 1 97.25 221 GLU A C 1
ATOM 1757 O O . GLU A 1 221 ? -12.805 -9.898 6.664 1 97.25 221 GLU A O 1
ATOM 1762 N N . LEU A 1 222 ? -11.938 -7.891 6.254 1 98.19 222 LEU A N 1
ATOM 1763 C CA . LEU A 1 222 ? -12.117 -8.023 4.812 1 98.19 222 LEU A CA 1
ATOM 1764 C C . LEU A 1 222 ? -11.258 -9.148 4.25 1 98.19 222 LEU A C 1
ATOM 1766 O O . LEU A 1 222 ? -11.688 -9.891 3.367 1 98.19 222 LEU A O 1
ATOM 1770 N N . PHE A 1 223 ? -10.008 -9.281 4.766 1 98.62 223 PHE A N 1
ATOM 1771 C CA . PHE A 1 223 ? -9.141 -10.359 4.324 1 98.62 223 PHE A CA 1
ATOM 1772 C C . PHE A 1 223 ? -9.773 -11.719 4.609 1 98.62 223 PHE A C 1
ATOM 1774 O O . PHE A 1 223 ? -9.781 -12.602 3.748 1 98.62 223 PHE A O 1
ATOM 1781 N N . GLU A 1 224 ? -10.273 -11.914 5.762 1 98.62 224 GLU A N 1
ATOM 1782 C CA . GLU A 1 224 ? -10.883 -13.18 6.156 1 98.62 224 GLU A CA 1
ATOM 1783 C C . GLU A 1 224 ? -12.055 -13.539 5.246 1 98.62 224 GLU A C 1
ATOM 1785 O O . GLU A 1 224 ? -12.133 -14.656 4.738 1 98.62 224 GLU A O 1
ATOM 1790 N N . ASN A 1 225 ? -12.875 -12.539 4.961 1 98.62 225 ASN A N 1
ATOM 1791 C CA . ASN A 1 225 ? -14.148 -12.797 4.305 1 98.62 225 ASN A CA 1
ATOM 1792 C C . ASN A 1 225 ? -14 -12.852 2.787 1 98.62 225 ASN A C 1
ATOM 1794 O O . ASN A 1 225 ? -14.711 -13.609 2.117 1 98.62 225 ASN A O 1
ATOM 1798 N N . TYR A 1 226 ? -13.031 -12.07 2.266 1 98.81 226 TYR A N 1
ATOM 1799 C CA . TYR A 1 226 ? -13.055 -11.883 0.819 1 98.81 226 TYR A CA 1
ATOM 1800 C C . TYR A 1 226 ? -11.766 -12.398 0.18 1 98.81 226 TYR A C 1
ATOM 1802 O O . TYR A 1 226 ? -11.641 -12.414 -1.047 1 98.81 226 TYR A O 1
ATOM 1810 N N . SER A 1 227 ? -10.789 -12.797 0.972 1 98.81 227 SER A N 1
ATOM 1811 C CA . SER A 1 227 ? -9.555 -13.367 0.437 1 98.81 227 SER A CA 1
ATOM 1812 C C . SER A 1 227 ? -9.281 -14.742 1.021 1 98.81 227 SER A C 1
ATOM 1814 O O . SER A 1 227 ? -9.359 -15.75 0.311 1 98.81 227 SER A O 1
ATOM 1816 N N . PHE A 1 228 ? -9.188 -14.867 2.344 1 98.81 228 PHE A N 1
ATOM 1817 C CA . PHE A 1 228 ? -8.828 -16.109 3.02 1 98.81 228 PHE A CA 1
ATOM 1818 C C . PHE A 1 228 ? -9.836 -17.203 2.705 1 98.81 228 PHE A C 1
ATOM 1820 O O . PHE A 1 228 ? -9.453 -18.344 2.439 1 98.81 228 PHE A O 1
ATOM 1827 N N . LYS A 1 229 ? -11.086 -16.875 2.748 1 98.81 229 LYS A N 1
ATOM 1828 C CA . LYS A 1 229 ? -12.141 -17.828 2.441 1 98.81 229 LYS A CA 1
ATOM 1829 C C . LYS A 1 229 ? -11.891 -18.516 1.102 1 98.81 229 LYS A C 1
ATOM 1831 O O . LYS A 1 229 ? -11.969 -19.734 1.001 1 98.81 229 LYS A O 1
ATOM 1836 N N . TYR A 1 230 ? -11.547 -17.781 0.142 1 98.94 230 TYR A N 1
ATOM 1837 C CA . TYR A 1 230 ? -11.406 -18.297 -1.212 1 98.94 230 TYR A CA 1
ATOM 1838 C C . TYR A 1 230 ? -10.023 -18.891 -1.429 1 98.94 230 TYR A C 1
ATOM 1840 O O . TYR A 1 230 ? -9.859 -19.859 -2.178 1 98.94 230 TYR A O 1
ATOM 1848 N N . LEU A 1 231 ? -9.016 -18.328 -0.764 1 98.88 231 LEU A N 1
ATOM 1849 C CA . LEU A 1 231 ? -7.711 -18.984 -0.757 1 98.88 231 LEU A CA 1
ATOM 1850 C C . LEU A 1 231 ? -7.816 -20.406 -0.23 1 98.88 231 LEU A C 1
ATOM 1852 O O . LEU A 1 231 ? -7.25 -21.328 -0.816 1 98.88 231 LEU A O 1
ATOM 1856 N N . LYS A 1 232 ? -8.523 -20.547 0.839 1 98.81 232 LYS A N 1
ATOM 1857 C CA . LYS A 1 232 ? -8.719 -21.844 1.451 1 98.81 232 LYS A CA 1
ATOM 1858 C C . LYS A 1 232 ? -9.461 -22.797 0.509 1 98.81 232 LYS A C 1
ATOM 1860 O O . LYS A 1 232 ? -9.062 -23.938 0.326 1 98.81 232 LYS A O 1
ATOM 1865 N N . GLU A 1 233 ? -10.461 -22.297 -0.086 1 98.88 233 GLU A N 1
ATOM 1866 C CA . GLU A 1 233 ? -11.242 -23.109 -1.011 1 98.88 233 GLU A CA 1
ATOM 1867 C C . GLU A 1 233 ? -10.398 -23.562 -2.197 1 98.88 233 GLU A C 1
ATOM 1869 O O . GLU A 1 233 ? -10.477 -24.719 -2.621 1 98.88 233 GLU A O 1
ATOM 1874 N N . ILE A 1 234 ? -9.602 -22.672 -2.762 1 98.94 234 ILE A N 1
ATOM 1875 C CA . ILE A 1 234 ? -8.727 -23 -3.883 1 98.94 234 ILE A CA 1
ATOM 1876 C C . ILE A 1 234 ? -7.824 -24.172 -3.51 1 98.94 234 ILE A C 1
ATOM 1878 O O . ILE A 1 234 ? -7.77 -25.172 -4.23 1 98.94 234 ILE A O 1
ATOM 1882 N N . SER A 1 235 ? -7.164 -24.047 -2.395 1 98.81 235 SER A N 1
ATOM 1883 C CA . SER A 1 235 ? -6.238 -25.078 -1.935 1 98.81 235 SER A CA 1
ATOM 1884 C C . SER A 1 235 ? -6.953 -26.422 -1.747 1 98.81 235 SER A C 1
ATOM 1886 O O . SER A 1 235 ? -6.512 -27.438 -2.271 1 98.81 235 SER A O 1
ATOM 1888 N N . GLU A 1 236 ? -8.055 -26.422 -1.099 1 98.69 236 GLU A N 1
ATOM 1889 C CA . GLU A 1 236 ? -8.797 -27.641 -0.769 1 98.69 236 GLU A CA 1
ATOM 1890 C C . GLU A 1 236 ? -9.367 -28.297 -2.023 1 98.69 236 GLU A C 1
ATOM 1892 O O . GLU A 1 236 ? -9.234 -29.5 -2.213 1 98.69 236 GLU A O 1
ATOM 1897 N N . LYS A 1 237 ? -9.961 -27.5 -2.873 1 98.88 237 LYS A N 1
ATOM 1898 C CA . LYS A 1 237 ? -10.656 -28.047 -4.031 1 98.88 237 LYS A CA 1
ATOM 1899 C C . LYS A 1 237 ? -9.664 -28.516 -5.098 1 98.88 237 LYS A C 1
ATOM 1901 O O . LYS A 1 237 ? -9.914 -29.484 -5.805 1 98.88 237 LYS A O 1
ATOM 1906 N N . VAL A 1 238 ? -8.523 -27.812 -5.25 1 98.88 238 VAL A N 1
ATOM 1907 C CA . VAL A 1 238 ? -7.488 -28.281 -6.16 1 98.88 238 VAL A CA 1
ATOM 1908 C C . VAL A 1 238 ? -7.008 -29.672 -5.727 1 98.88 238 VAL A C 1
ATOM 1910 O O . VAL A 1 238 ? -6.934 -30.594 -6.539 1 98.88 238 VAL A O 1
ATOM 1913 N N . ARG A 1 239 ? -6.738 -29.891 -4.496 1 98.44 239 ARG A N 1
ATOM 1914 C CA . ARG A 1 239 ? -6.258 -31.156 -3.969 1 98.44 239 ARG A CA 1
ATOM 1915 C C . ARG A 1 239 ? -7.312 -32.25 -4.129 1 98.44 239 ARG A C 1
ATOM 1917 O O . ARG A 1 239 ? -6.992 -33.375 -4.5 1 98.44 239 ARG A O 1
ATOM 1924 N N . GLN A 1 240 ? -8.492 -31.875 -3.83 1 98.56 240 GLN A N 1
ATOM 1925 C CA . GLN A 1 240 ? -9.586 -32.812 -3.973 1 98.56 240 GLN A CA 1
ATOM 1926 C C . GLN A 1 240 ? -9.711 -33.312 -5.414 1 98.56 240 GLN A C 1
ATOM 1928 O O . GLN A 1 240 ? -9.875 -34.5 -5.66 1 98.56 240 GLN A O 1
ATOM 1933 N N . ARG A 1 241 ? -9.625 -32.406 -6.328 1 98.38 241 ARG A N 1
ATOM 1934 C CA . ARG A 1 241 ? -9.758 -32.719 -7.746 1 98.38 241 ARG A CA 1
ATOM 1935 C C . ARG A 1 241 ? -8.594 -33.594 -8.211 1 98.38 241 ARG A C 1
ATOM 1937 O O . ARG A 1 241 ? -8.789 -34.531 -9.008 1 98.38 241 ARG A O 1
ATOM 1944 N N . LEU A 1 242 ? -7.434 -33.219 -7.812 1 98.19 242 LEU A N 1
ATOM 1945 C CA . LEU A 1 242 ? -6.266 -34.031 -8.164 1 98.19 242 LEU A CA 1
ATOM 1946 C C . LEU A 1 242 ? -6.398 -35.469 -7.633 1 98.19 242 LEU A C 1
ATOM 1948 O O . LEU A 1 242 ? -6.145 -36.406 -8.359 1 98.19 242 LEU A O 1
ATOM 1952 N N . LYS A 1 243 ? -6.816 -35.594 -6.391 1 97.81 243 LYS A N 1
ATOM 1953 C CA . LYS A 1 243 ? -7.031 -36.906 -5.789 1 97.81 243 LYS A CA 1
ATOM 1954 C C . LYS A 1 243 ? -8.086 -37.688 -6.555 1 97.81 243 LYS A C 1
ATOM 1956 O O . LYS A 1 243 ? -7.891 -38.875 -6.84 1 97.81 243 LYS A O 1
ATOM 1961 N N . LYS A 1 244 ? -9.102 -37.062 -6.824 1 97.88 244 LYS A N 1
ATOM 1962 C CA . LYS A 1 244 ? -10.195 -37.688 -7.551 1 97.88 244 LYS A CA 1
ATOM 1963 C C . LYS A 1 244 ? -9.727 -38.219 -8.906 1 97.88 244 LYS A C 1
ATOM 1965 O O . LYS A 1 244 ? -10.195 -39.25 -9.375 1 97.88 244 LYS A O 1
ATOM 1970 N N . GLU A 1 245 ? -8.852 -37.531 -9.484 1 96.25 245 GLU A N 1
ATOM 1971 C CA . GLU A 1 245 ? -8.383 -37.875 -10.82 1 96.25 245 GLU A CA 1
ATOM 1972 C C . GLU A 1 245 ? -7.105 -38.719 -10.75 1 96.25 245 GLU A C 1
ATOM 1974 O O . GLU A 1 245 ? -6.484 -39 -11.773 1 96.25 245 GLU A O 1
ATOM 1979 N N . ASN A 1 246 ? -6.672 -39.094 -9.594 1 96.25 246 ASN A N 1
ATOM 1980 C CA . ASN A 1 246 ? -5.5 -39.906 -9.328 1 96.25 246 ASN A CA 1
ATOM 1981 C C . ASN A 1 246 ? -4.223 -39.25 -9.852 1 96.25 246 ASN A C 1
ATOM 1983 O O . ASN A 1 246 ? -3.406 -39.906 -10.5 1 96.25 246 ASN A O 1
ATOM 1987 N N . ILE A 1 247 ? -4.188 -37.969 -9.703 1 96.06 247 ILE A N 1
ATOM 1988 C CA . ILE A 1 247 ? -3 -37.156 -10.023 1 96.06 247 ILE A CA 1
ATOM 1989 C C . ILE A 1 247 ? -2.275 -36.781 -8.734 1 96.06 247 ILE A C 1
ATOM 1991 O O . ILE A 1 247 ? -2.904 -36.312 -7.777 1 96.06 247 ILE A O 1
ATOM 1995 N N . PRO A 1 248 ? -0.987 -37 -8.695 1 94.94 248 PRO A N 1
ATOM 1996 C CA . PRO A 1 248 ? -0.253 -36.625 -7.48 1 94.94 248 PRO A CA 1
ATOM 1997 C C . PRO A 1 248 ? -0.4 -35.156 -7.125 1 94.94 248 PRO A C 1
ATOM 1999 O O . PRO A 1 248 ? -0.363 -34.312 -8.016 1 94.94 248 PRO A O 1
ATOM 2002 N N . GLU A 1 249 ? -0.537 -34.906 -5.863 1 95.88 249 GLU A N 1
ATOM 2003 C CA . GLU A 1 249 ? -0.62 -33.531 -5.387 1 95.88 249 GLU A CA 1
ATOM 2004 C C . GLU A 1 249 ? 0.72 -32.812 -5.531 1 95.88 249 GLU A C 1
ATOM 2006 O O . GLU A 1 249 ? 1.774 -33.438 -5.523 1 95.88 249 GLU A O 1
ATOM 2011 N N . VAL A 1 250 ? 0.654 -31.609 -5.703 1 97.5 250 VAL A N 1
ATOM 2012 C CA . VAL A 1 250 ? 1.844 -30.766 -5.695 1 97.5 250 VAL A CA 1
ATOM 2013 C C . VAL A 1 250 ? 1.725 -29.719 -4.59 1 97.5 250 VAL A C 1
ATOM 2015 O O . VAL A 1 250 ? 0.62 -29.281 -4.254 1 97.5 250 VAL A O 1
ATOM 2018 N N . PRO A 1 251 ? 2.861 -29.297 -3.971 1 98.31 251 PRO A N 1
ATOM 2019 C CA . PRO A 1 251 ? 2.789 -28.25 -2.953 1 98.31 251 PRO A CA 1
ATOM 2020 C C . PRO A 1 251 ? 2.334 -26.906 -3.521 1 98.31 251 PRO A C 1
ATOM 2022 O O . PRO A 1 251 ? 2.525 -26.641 -4.711 1 98.31 251 PRO A O 1
ATOM 2025 N N . MET A 1 252 ? 1.738 -26.141 -2.646 1 98.69 252 MET A N 1
ATOM 2026 C CA . MET A 1 252 ? 1.239 -24.828 -3.061 1 98.69 252 MET A CA 1
ATOM 2027 C C . MET A 1 252 ? 1.783 -23.734 -2.156 1 98.69 252 MET A C 1
ATOM 2029 O O . MET A 1 252 ? 1.906 -23.922 -0.945 1 98.69 252 MET A O 1
ATOM 2033 N N . ILE A 1 253 ? 2.109 -22.609 -2.762 1 98.75 253 ILE A N 1
ATOM 2034 C CA . ILE A 1 253 ? 2.588 -21.391 -2.102 1 98.75 253 ILE A CA 1
ATOM 2035 C C . ILE A 1 253 ? 1.507 -20.312 -2.154 1 98.75 253 ILE A C 1
ATOM 2037 O O . ILE A 1 253 ? 0.958 -20.031 -3.221 1 98.75 253 ILE A O 1
ATOM 2041 N N . ALA A 1 254 ? 1.124 -19.766 -1.052 1 98.81 254 ALA A N 1
ATOM 2042 C CA . ALA A 1 254 ? 0.301 -18.562 -1.018 1 98.81 254 ALA A CA 1
ATOM 2043 C C . ALA A 1 254 ? 1.161 -17.312 -0.823 1 98.81 254 ALA A C 1
ATOM 2045 O O . ALA A 1 254 ? 2.053 -17.297 0.028 1 98.81 254 ALA A O 1
ATOM 2046 N N . PHE A 1 255 ? 0.944 -16.312 -1.573 1 98.69 255 PHE A N 1
ATOM 2047 C CA . PHE A 1 255 ? 1.668 -15.047 -1.438 1 98.69 255 PHE A CA 1
ATOM 2048 C C . PHE A 1 255 ? 0.701 -13.883 -1.288 1 98.69 255 PHE A C 1
ATOM 2050 O O . PHE A 1 255 ? 0.439 -13.156 -2.252 1 98.69 255 PHE A O 1
ATOM 2057 N N . PRO A 1 256 ? 0.236 -13.609 -0.097 1 98.5 256 PRO A N 1
ATOM 2058 C CA . PRO A 1 256 ? -0.646 -12.477 0.187 1 98.5 256 PRO A CA 1
ATOM 2059 C C . PRO A 1 256 ? 0.122 -11.18 0.426 1 98.5 256 PRO A C 1
ATOM 2061 O O . PRO A 1 256 ? 0.225 -10.719 1.566 1 98.5 256 PRO A O 1
ATOM 2064 N N . LYS A 1 257 ? 0.536 -10.555 -0.643 1 97.5 257 LYS A N 1
ATOM 2065 C CA . LYS A 1 257 ? 1.378 -9.367 -0.554 1 97.5 257 LYS A CA 1
ATOM 2066 C C . LYS A 1 257 ? 0.689 -8.266 0.246 1 97.5 257 LYS A C 1
ATOM 2068 O O . LYS A 1 257 ? -0.443 -7.887 -0.059 1 97.5 257 LYS A O 1
ATOM 2073 N N . GLY A 1 258 ? 1.35 -7.785 1.223 1 96.12 258 GLY A N 1
ATOM 2074 C CA . GLY A 1 258 ? 0.889 -6.617 1.956 1 96.12 258 GLY A CA 1
ATOM 2075 C C . GLY A 1 258 ? -0.138 -6.949 3.021 1 96.12 258 GLY A C 1
ATOM 2076 O O . GLY A 1 258 ? -0.657 -6.055 3.691 1 96.12 258 GLY A O 1
ATOM 2077 N N . ALA A 1 259 ? -0.492 -8.227 3.207 1 97.25 259 ALA A N 1
ATOM 2078 C CA . ALA A 1 259 ? -1.439 -8.617 4.25 1 97.25 259 ALA A CA 1
ATOM 2079 C C . ALA A 1 259 ? -0.919 -8.227 5.633 1 97.25 259 ALA A C 1
ATOM 2081 O O . ALA A 1 259 ? 0.292 -8.195 5.863 1 97.25 259 ALA A O 1
ATOM 2082 N N . THR A 1 260 ? -1.848 -7.914 6.516 1 96.25 260 THR A N 1
ATOM 2083 C CA . THR A 1 260 ? -1.473 -7.617 7.895 1 96.25 260 THR A CA 1
ATOM 2084 C C . THR A 1 260 ? -0.856 -8.844 8.562 1 96.25 260 THR A C 1
ATOM 2086 O O . THR A 1 260 ? -1.077 -9.977 8.125 1 96.25 260 THR A O 1
ATOM 2089 N N . ILE A 1 261 ? -0.12 -8.617 9.578 1 95.12 261 ILE A N 1
ATOM 2090 C CA . ILE A 1 261 ? 0.528 -9.711 10.289 1 95.12 261 ILE A CA 1
ATOM 2091 C C . ILE A 1 261 ? -0.529 -10.656 10.852 1 95.12 261 ILE A C 1
ATOM 2093 O O . ILE A 1 261 ? -0.317 -11.875 10.906 1 95.12 261 ILE A O 1
ATOM 2097 N N . ASN A 1 262 ? -1.666 -10.117 11.266 1 95.88 262 ASN A N 1
ATOM 2098 C CA . ASN A 1 262 ? -2.768 -10.945 11.75 1 95.88 262 ASN A CA 1
ATOM 2099 C C . ASN A 1 262 ? -3.34 -11.82 10.641 1 95.88 262 ASN A C 1
ATOM 2101 O O . ASN A 1 262 ? -3.621 -13 10.859 1 95.88 262 ASN A O 1
ATOM 2105 N N . SER A 1 263 ? -3.527 -11.242 9.516 1 97.94 263 SER A N 1
ATOM 2106 C CA . SER A 1 263 ? -4.039 -11.977 8.367 1 97.94 263 SER A CA 1
ATOM 2107 C C . SER A 1 263 ? -3.066 -13.062 7.93 1 97.94 263 SER A C 1
ATOM 2109 O O . SER A 1 263 ? -3.48 -14.172 7.574 1 97.94 263 SER A O 1
ATOM 2111 N N . LEU A 1 264 ? -1.806 -12.758 7.996 1 98.19 264 LEU A N 1
ATOM 2112 C CA . LEU A 1 264 ? -0.778 -13.742 7.68 1 98.19 264 LEU A CA 1
ATOM 2113 C C . LEU A 1 264 ? -0.806 -14.891 8.68 1 98.19 264 LEU A C 1
ATOM 2115 O O . LEU A 1 264 ? -0.68 -16.062 8.289 1 98.19 264 LEU A O 1
ATOM 2119 N N . GLU A 1 265 ? -0.943 -14.547 9.914 1 97.44 265 GLU A N 1
ATOM 2120 C CA . GLU A 1 265 ? -1.016 -15.57 10.961 1 97.44 265 GLU A CA 1
ATOM 2121 C C . GLU A 1 265 ? -2.221 -16.484 10.75 1 97.44 265 GLU A C 1
ATOM 2123 O O . GLU A 1 265 ? -2.111 -17.703 10.891 1 97.44 265 GLU A O 1
ATOM 2128 N N . MET A 1 266 ? -3.328 -15.844 10.43 1 97.25 266 MET A N 1
ATOM 2129 C CA . MET A 1 266 ? -4.539 -16.609 10.133 1 97.25 266 MET A CA 1
ATOM 2130 C C . MET A 1 266 ? -4.285 -17.625 9.023 1 97.25 266 MET A C 1
ATOM 2132 O O . MET A 1 266 ? -4.633 -18.797 9.156 1 97.25 266 MET A O 1
ATOM 2136 N N . LEU A 1 267 ? -3.666 -17.203 8.008 1 97.62 267 LEU A N 1
ATOM 2137 C CA . LEU A 1 267 ? -3.373 -18.078 6.879 1 97.62 267 LEU A CA 1
ATOM 2138 C C . LEU A 1 267 ? -2.357 -19.141 7.266 1 97.62 267 LEU A C 1
ATOM 2140 O O . LEU A 1 267 ? -2.539 -20.328 6.949 1 97.62 267 LEU A O 1
ATOM 2144 N N . ALA A 1 268 ? -1.332 -18.75 7.961 1 97.38 268 ALA A N 1
ATOM 2145 C CA . ALA A 1 268 ? -0.29 -19.688 8.398 1 97.38 268 ALA A CA 1
ATOM 2146 C C . ALA A 1 268 ? -0.871 -20.781 9.273 1 97.38 268 ALA A C 1
ATOM 2148 O O . ALA A 1 268 ? -0.584 -21.969 9.062 1 97.38 268 ALA A O 1
ATOM 2149 N N . LYS A 1 269 ? -1.711 -20.453 10.148 1 96.12 269 LYS A N 1
ATOM 2150 C CA . LYS A 1 269 ? -2.242 -21.391 11.133 1 96.12 269 LYS A CA 1
ATOM 2151 C C . LYS A 1 269 ? -3.299 -22.312 10.508 1 96.12 269 LYS A C 1
ATOM 2153 O O . LYS A 1 269 ? -3.582 -23.391 11.031 1 96.12 269 LYS A O 1
ATOM 2158 N N . SER A 1 270 ? -3.834 -21.844 9.438 1 96.31 270 SER A N 1
ATOM 2159 C CA . SER A 1 270 ? -4.84 -22.656 8.758 1 96.31 270 SER A CA 1
ATOM 2160 C C . SER A 1 270 ? -4.207 -23.859 8.086 1 96.31 270 SER A C 1
ATOM 2162 O O . SER A 1 270 ? -4.902 -24.828 7.742 1 96.31 270 SER A O 1
ATOM 2164 N N . LYS A 1 271 ? -2.959 -23.844 7.766 1 94.25 271 LYS A N 1
ATOM 2165 C CA . LYS A 1 271 ? -2.197 -24.906 7.117 1 94.25 271 LYS A CA 1
ATOM 2166 C C . LYS A 1 271 ? -2.812 -25.281 5.773 1 94.25 271 LYS A C 1
ATOM 2168 O O . LYS A 1 271 ? -2.773 -26.453 5.367 1 94.25 271 LYS A O 1
ATOM 2173 N N . THR A 1 272 ? -3.438 -24.25 5.168 1 95.75 272 THR A N 1
ATOM 2174 C CA . THR A 1 272 ? -4.086 -24.453 3.879 1 95.75 272 THR A CA 1
ATOM 2175 C C . THR A 1 272 ? -3.051 -24.516 2.758 1 95.75 272 THR A C 1
ATOM 2177 O O . THR A 1 272 ? -3.314 -25.078 1.691 1 95.75 272 THR A O 1
ATOM 2180 N N . TYR A 1 273 ? -1.972 -23.938 2.906 1 98 273 TYR A N 1
ATOM 2181 C CA . TYR A 1 273 ? -0.846 -23.938 1.978 1 98 273 TYR A CA 1
ATOM 2182 C C . TYR A 1 273 ? 0.422 -24.438 2.662 1 98 273 TYR A C 1
ATOM 2184 O O . TYR A 1 273 ? 0.608 -24.234 3.863 1 98 273 TYR A O 1
ATOM 2192 N N . GLU A 1 274 ? 1.281 -25.109 1.934 1 97.56 274 GLU A N 1
ATOM 2193 C CA . GLU A 1 274 ? 2.547 -25.562 2.496 1 97.56 274 GLU A CA 1
ATOM 2194 C C . GLU A 1 274 ? 3.498 -24.406 2.746 1 97.56 274 GLU A C 1
ATOM 2196 O O . GLU A 1 274 ? 4.266 -24.422 3.711 1 97.56 274 GLU A O 1
ATOM 2201 N N . VAL A 1 275 ? 3.453 -23.406 1.856 1 98.5 275 VAL A N 1
ATOM 2202 C CA . VAL A 1 275 ? 4.418 -22.312 1.914 1 98.5 275 VAL A CA 1
ATOM 2203 C C . VAL A 1 275 ? 3.68 -20.984 1.972 1 98.5 275 VAL A C 1
ATOM 2205 O O . VAL A 1 275 ? 2.695 -20.781 1.258 1 98.5 275 VAL A O 1
ATOM 2208 N N . LEU A 1 276 ? 4.133 -20.094 2.82 1 98.56 276 LEU A N 1
ATOM 2209 C CA . LEU A 1 276 ? 3.619 -18.734 2.922 1 98.56 276 LEU A CA 1
ATOM 2210 C C . LEU A 1 276 ? 4.676 -17.719 2.486 1 98.56 276 LEU A C 1
ATOM 2212 O O . LEU A 1 276 ? 5.727 -17.609 3.117 1 98.56 276 LEU A O 1
ATOM 2216 N N . GLY A 1 277 ? 4.363 -17.047 1.36 1 98.5 277 GLY A N 1
ATOM 2217 C CA . GLY A 1 277 ? 5.234 -15.977 0.908 1 98.5 277 GLY A CA 1
ATOM 2218 C C . GLY A 1 277 ? 5.039 -14.68 1.675 1 98.5 277 GLY A C 1
ATOM 2219 O O . GLY A 1 277 ? 3.908 -14.32 2.012 1 98.5 277 GLY A O 1
ATOM 2220 N N . LEU A 1 278 ? 6.113 -13.961 1.896 1 98.31 278 LEU A N 1
ATOM 2221 C CA . LEU A 1 278 ? 6.098 -12.719 2.658 1 98.31 278 LEU A CA 1
ATOM 2222 C C . LEU A 1 278 ? 6.738 -11.586 1.863 1 98.31 278 LEU A C 1
ATOM 2224 O O . LEU A 1 278 ? 7.77 -11.781 1.221 1 98.31 278 LEU A O 1
ATOM 2228 N N . ASP A 1 279 ? 6.113 -10.422 1.918 1 97.56 279 ASP A N 1
ATOM 2229 C CA . ASP A 1 279 ? 6.734 -9.273 1.263 1 97.56 279 ASP A CA 1
ATOM 2230 C C . ASP A 1 279 ? 7.828 -8.664 2.139 1 97.56 279 ASP A C 1
ATOM 2232 O O . ASP A 1 279 ? 8.148 -9.203 3.199 1 97.56 279 ASP A O 1
ATOM 2236 N N . TRP A 1 280 ? 8.422 -7.559 1.739 1 96.69 280 TRP A N 1
ATOM 2237 C CA . TRP A 1 280 ? 9.664 -7.074 2.332 1 96.69 280 TRP A CA 1
ATOM 2238 C C . TRP A 1 280 ? 9.398 -6.34 3.641 1 96.69 280 TRP A C 1
ATOM 2240 O O . TRP A 1 280 ? 10.328 -6.031 4.391 1 96.69 280 TRP A O 1
ATOM 2250 N N . THR A 1 281 ? 8.109 -6.055 3.945 1 96.06 281 THR A N 1
ATOM 2251 C CA . THR A 1 281 ? 7.809 -5.25 5.125 1 96.06 281 THR A CA 1
ATOM 2252 C C . THR A 1 281 ? 7.684 -6.133 6.363 1 96.06 281 THR A C 1
ATOM 2254 O O . THR A 1 281 ? 7.586 -5.633 7.484 1 96.06 281 THR A O 1
ATOM 2257 N N . ILE A 1 282 ? 7.703 -7.422 6.195 1 97 282 ILE A N 1
ATOM 2258 C CA . ILE A 1 282 ? 7.543 -8.344 7.316 1 97 282 ILE A CA 1
ATOM 2259 C C . ILE A 1 282 ? 8.906 -8.648 7.934 1 97 282 ILE A C 1
ATOM 2261 O O . ILE A 1 282 ? 9.852 -9 7.223 1 97 282 ILE A O 1
ATOM 2265 N N . ASP A 1 283 ? 9.016 -8.508 9.203 1 95.88 283 ASP A N 1
ATOM 2266 C CA . ASP A 1 283 ? 10.234 -8.852 9.93 1 95.88 283 ASP A CA 1
ATOM 2267 C C . ASP A 1 283 ? 10.398 -10.367 10.023 1 95.88 283 ASP A C 1
ATOM 2269 O O . ASP A 1 283 ? 9.523 -11.062 10.555 1 95.88 283 ASP A O 1
ATOM 2273 N N . PRO A 1 284 ? 11.516 -10.906 9.508 1 96 284 PRO A N 1
ATOM 2274 C CA . PRO A 1 284 ? 11.703 -12.359 9.469 1 96 284 PRO A CA 1
ATOM 2275 C C . PRO A 1 284 ? 11.633 -13 10.852 1 96 284 PRO A C 1
ATOM 2277 O O . PRO A 1 284 ? 11.023 -14.055 11.016 1 96 284 PRO A O 1
ATOM 2280 N N . ILE A 1 285 ? 12.227 -12.352 11.859 1 95.56 285 ILE A N 1
ATOM 2281 C CA . ILE A 1 285 ? 12.273 -12.906 13.203 1 95.56 285 ILE A CA 1
ATOM 2282 C C . ILE A 1 285 ? 10.867 -12.945 13.797 1 95.56 285 ILE A C 1
ATOM 2284 O O . ILE A 1 285 ? 10.453 -13.953 14.375 1 95.56 285 ILE A O 1
ATOM 2288 N N . GLU A 1 286 ? 10.18 -11.922 13.57 1 94.44 286 GLU A N 1
ATOM 2289 C CA . GLU A 1 286 ? 8.805 -11.859 14.062 1 94.44 286 GLU A CA 1
ATOM 2290 C C . GLU A 1 286 ? 7.922 -12.883 13.367 1 94.44 286 GLU A C 1
ATOM 2292 O O . GLU A 1 286 ? 7.055 -13.492 14 1 94.44 286 GLU A O 1
ATOM 2297 N N . ALA A 1 287 ? 8.078 -13 12.086 1 95.94 287 ALA A N 1
ATOM 2298 C CA . ALA A 1 287 ? 7.301 -13.984 11.328 1 95.94 287 ALA A CA 1
ATOM 2299 C C . ALA A 1 287 ? 7.512 -15.391 11.883 1 95.94 287 ALA A C 1
ATOM 2301 O O . ALA A 1 287 ? 6.547 -16.125 12.125 1 95.94 287 ALA A O 1
ATOM 2302 N N . ARG A 1 288 ? 8.781 -15.812 12.102 1 95.44 288 ARG A N 1
ATOM 2303 C CA . ARG A 1 288 ? 9.102 -17.141 12.625 1 95.44 288 ARG A CA 1
ATOM 2304 C C . ARG A 1 288 ? 8.469 -17.344 14 1 95.44 288 ARG A C 1
ATOM 2306 O O . ARG A 1 288 ? 7.914 -18.406 14.281 1 95.44 288 ARG A O 1
ATOM 2313 N N . LYS A 1 289 ? 8.523 -16.312 14.797 1 94.38 289 LYS A N 1
ATOM 2314 C CA . LYS A 1 289 ? 7.973 -16.391 16.141 1 94.38 289 LYS A CA 1
ATOM 2315 C C . LYS A 1 289 ? 6.449 -16.5 16.109 1 94.38 289 LYS A C 1
ATOM 2317 O O . LYS A 1 289 ? 5.871 -17.344 16.812 1 94.38 289 LYS A O 1
ATOM 2322 N N . LYS A 1 290 ? 5.836 -15.742 15.297 1 94.31 290 LYS A N 1
ATOM 2323 C CA . LYS A 1 290 ? 4.383 -15.617 15.312 1 94.31 290 LYS A CA 1
ATOM 2324 C C . LYS A 1 290 ? 3.721 -16.766 14.562 1 94.31 290 LYS A C 1
ATOM 2326 O O . LYS A 1 290 ? 2.641 -17.219 14.953 1 94.31 290 LYS A O 1
ATOM 2331 N N . PHE A 1 291 ? 4.309 -17.172 13.445 1 95.69 291 PHE A N 1
ATOM 2332 C CA . PHE A 1 291 ? 3.65 -18.141 12.578 1 95.69 291 PHE A CA 1
ATOM 2333 C C . PHE A 1 291 ? 4.035 -19.562 12.969 1 95.69 291 PHE A C 1
ATOM 2335 O O . PHE A 1 291 ? 3.357 -20.516 12.594 1 95.69 291 PHE A O 1
ATOM 2342 N N . GLY A 1 292 ? 5.09 -19.734 13.711 1 89.88 292 GLY A N 1
ATOM 2343 C CA . GLY A 1 292 ? 5.527 -21.062 14.156 1 89.88 292 GLY A CA 1
ATOM 2344 C C . GLY A 1 292 ? 6.715 -21.578 13.375 1 89.88 292 GLY A C 1
ATOM 2345 O O . GLY A 1 292 ? 6.938 -21.188 12.227 1 89.88 292 GLY A O 1
ATOM 2346 N N . SER A 1 293 ? 7.348 -22.562 13.938 1 85.62 293 SER A N 1
ATOM 2347 C CA . SER A 1 293 ? 8.594 -23.078 13.375 1 85.62 293 SER A CA 1
ATOM 2348 C C . SER A 1 293 ? 8.32 -24.094 12.266 1 85.62 293 SER A C 1
ATOM 2350 O O . SER A 1 293 ? 9.203 -24.375 11.453 1 85.62 293 SER A O 1
ATOM 2352 N N . GLU A 1 294 ? 7.145 -24.547 12.172 1 89.06 294 GLU A N 1
ATOM 2353 C CA . GLU A 1 294 ? 6.867 -25.625 11.227 1 89.06 294 GLU A CA 1
ATOM 2354 C C . GLU A 1 294 ? 6.48 -25.078 9.859 1 89.06 294 GLU A C 1
ATOM 2356 O O . GLU A 1 294 ? 6.488 -25.797 8.867 1 89.06 294 GLU A O 1
ATOM 2361 N N . ILE A 1 295 ? 6.145 -23.844 9.82 1 91.94 295 ILE A N 1
ATOM 2362 C CA . ILE A 1 295 ? 5.668 -23.281 8.562 1 91.94 295 ILE A CA 1
ATOM 2363 C C . ILE A 1 295 ? 6.848 -23.031 7.625 1 91.94 295 ILE A C 1
ATOM 2365 O O . ILE A 1 295 ? 7.945 -22.703 8.07 1 91.94 295 ILE A O 1
ATOM 2369 N N . ILE A 1 296 ? 6.66 -23.344 6.383 1 97.56 296 ILE A N 1
ATOM 2370 C CA . ILE A 1 296 ? 7.656 -23 5.371 1 97.56 296 ILE A CA 1
ATOM 2371 C C . ILE A 1 296 ? 7.426 -21.562 4.887 1 97.56 296 ILE A C 1
ATOM 2373 O O . ILE A 1 296 ? 6.324 -21.219 4.445 1 97.56 296 ILE A O 1
ATOM 2377 N N . LEU A 1 297 ? 8.391 -20.734 5.055 1 98.06 297 LEU A N 1
ATOM 2378 C CA . LEU A 1 297 ? 8.281 -19.344 4.645 1 98.06 297 LEU A CA 1
ATOM 2379 C C . LEU A 1 297 ? 9.086 -19.078 3.377 1 98.06 297 LEU A C 1
ATOM 2381 O O . LEU A 1 297 ? 10.094 -19.75 3.125 1 98.06 297 LEU A O 1
ATOM 2385 N N . GLN A 1 298 ? 8.586 -18.188 2.531 1 98.44 298 GLN A N 1
ATOM 2386 C CA . GLN A 1 298 ? 9.25 -17.781 1.299 1 98.44 298 GLN A CA 1
ATOM 2387 C C . GLN A 1 298 ? 9.438 -16.266 1.252 1 98.44 298 GLN A C 1
ATOM 2389 O O . GLN A 1 298 ? 8.531 -15.508 1.61 1 98.44 298 GLN A O 1
ATOM 2394 N N . GLY A 1 299 ? 10.523 -15.703 0.739 1 93.06 299 GLY A N 1
ATOM 2395 C CA . GLY A 1 299 ? 10.781 -14.289 0.511 1 93.06 299 GLY A CA 1
ATOM 2396 C C . GLY A 1 299 ? 12.125 -13.836 1.055 1 93.06 299 GLY A C 1
ATOM 2397 O O . GLY A 1 299 ? 13.094 -14.586 1.037 1 93.06 299 GLY A O 1
ATOM 2398 N N . ASN A 1 300 ? 11.883 -12.688 1.214 1 96.12 300 ASN A N 1
ATOM 2399 C CA . ASN A 1 300 ? 11.188 -11.445 1.53 1 96.12 300 ASN A CA 1
ATOM 2400 C C . ASN A 1 300 ? 12.047 -10.219 1.224 1 96.12 300 ASN A C 1
ATOM 2402 O O . ASN A 1 300 ? 11.773 -9.125 1.712 1 96.12 300 ASN A O 1
ATOM 2406 N N . PHE A 1 301 ? 13.125 -10.5 0.358 1 98.44 301 PHE A N 1
ATOM 2407 C CA . PHE A 1 301 ? 14.094 -9.469 0.018 1 98.44 301 PHE A CA 1
ATOM 2408 C C . PHE A 1 301 ? 13.422 -8.297 -0.689 1 98.44 301 PHE A C 1
ATOM 2410 O O . PHE A 1 301 ? 12.641 -8.5 -1.626 1 98.44 301 PHE A O 1
ATOM 2417 N N . ASP A 1 302 ? 13.68 -7.07 -0.235 1 97.56 302 ASP A N 1
ATOM 2418 C CA . ASP A 1 302 ? 13.125 -5.898 -0.906 1 97.56 302 ASP A CA 1
ATOM 2419 C C . ASP A 1 302 ? 13.633 -5.797 -2.344 1 97.56 302 ASP A C 1
ATOM 2421 O O . ASP A 1 302 ? 14.836 -5.66 -2.574 1 97.56 302 ASP A O 1
ATOM 2425 N N . PRO A 1 303 ? 12.734 -5.824 -3.344 1 97.88 303 PRO A N 1
ATOM 2426 C CA . PRO A 1 303 ? 13.188 -5.711 -4.73 1 97.88 303 PRO A CA 1
ATOM 2427 C C . PRO A 1 303 ? 14.031 -4.461 -4.977 1 97.88 303 PRO A C 1
ATOM 2429 O O . PRO A 1 303 ? 14.977 -4.492 -5.77 1 97.88 303 PRO A O 1
ATOM 2432 N N . CYS A 1 304 ? 13.773 -3.381 -4.254 1 97.81 304 CYS A N 1
ATOM 2433 C CA . CYS A 1 304 ? 14.508 -2.137 -4.461 1 97.81 304 CYS A CA 1
ATOM 2434 C C . CYS A 1 304 ? 15.898 -2.219 -3.85 1 97.81 304 CYS A C 1
ATOM 2436 O O . CYS A 1 304 ? 16.781 -1.428 -4.195 1 97.81 304 CYS A O 1
ATOM 2438 N N . ALA A 1 305 ? 16.078 -3.135 -2.941 1 98.25 305 ALA A N 1
ATOM 2439 C CA . ALA A 1 305 ? 17.406 -3.312 -2.363 1 98.25 305 ALA A CA 1
ATOM 2440 C C . ALA A 1 305 ? 18.422 -3.766 -3.422 1 98.25 305 ALA A C 1
ATOM 2442 O O . ALA A 1 305 ? 19.625 -3.643 -3.23 1 98.25 305 ALA A O 1
ATOM 2443 N N . LEU A 1 306 ? 17.953 -4.254 -4.539 1 98.62 306 LEU A N 1
ATOM 2444 C CA . LEU A 1 306 ? 18.797 -4.73 -5.625 1 98.62 306 LEU A CA 1
ATOM 2445 C C . LEU A 1 306 ? 19.469 -3.566 -6.344 1 98.62 306 LEU A C 1
ATOM 2447 O O . LEU A 1 306 ? 20.344 -3.771 -7.191 1 98.62 306 LEU A O 1
ATOM 2451 N N . TYR A 1 307 ? 19.109 -2.352 -5.98 1 97.75 307 TYR A N 1
ATOM 2452 C CA . TYR A 1 307 ? 19.734 -1.179 -6.578 1 97.75 307 TYR A CA 1
ATOM 2453 C C . TYR A 1 307 ? 20.953 -0.748 -5.785 1 97.75 307 TYR A C 1
ATOM 2455 O O . TYR A 1 307 ? 21.688 0.162 -6.191 1 97.75 307 TYR A O 1
ATOM 2463 N N . GLY A 1 308 ? 21.172 -1.387 -4.637 1 97.44 308 GLY A N 1
ATOM 2464 C CA . GLY A 1 308 ? 22.359 -1.105 -3.855 1 97.44 308 GLY A CA 1
ATOM 2465 C C . GLY A 1 308 ? 23.625 -1.675 -4.473 1 97.44 308 GLY A C 1
ATOM 2466 O O . GLY A 1 308 ? 23.594 -2.24 -5.566 1 97.44 308 GLY A O 1
ATOM 2467 N N . SER A 1 309 ? 24.766 -1.496 -3.789 1 97.88 309 SER A N 1
ATOM 2468 C CA . SER A 1 309 ? 26.016 -2.096 -4.246 1 97.88 309 SER A CA 1
ATOM 2469 C C . SER A 1 309 ? 25.969 -3.615 -4.129 1 97.88 309 SER A C 1
ATOM 2471 O O . SER A 1 309 ? 25.234 -4.16 -3.307 1 97.88 309 SER A O 1
ATOM 2473 N N . GLU A 1 310 ? 26.734 -4.277 -4.961 1 98.25 310 GLU A N 1
ATOM 2474 C CA . GLU A 1 310 ? 26.781 -5.738 -4.934 1 98.25 310 GLU A CA 1
ATOM 2475 C C . GLU A 1 310 ? 27.094 -6.254 -3.533 1 98.25 310 GLU A C 1
ATOM 2477 O O . GLU A 1 310 ? 26.438 -7.191 -3.057 1 98.25 310 GLU A O 1
ATOM 2482 N N . GLN A 1 311 ? 28 -5.609 -2.883 1 98.31 311 GLN A N 1
ATOM 2483 C CA . GLN A 1 311 ? 28.391 -6.043 -1.547 1 98.31 311 GLN A CA 1
ATOM 2484 C C . GLN A 1 311 ? 27.25 -5.863 -0.553 1 98.31 311 GLN A C 1
ATOM 2486 O O . GLN A 1 311 ? 27 -6.73 0.288 1 98.31 311 GLN A O 1
ATOM 2491 N N . GLU A 1 312 ? 26.562 -4.766 -0.633 1 97.81 312 GLU A N 1
ATOM 2492 C CA . GLU A 1 312 ? 25.406 -4.531 0.239 1 97.81 312 GLU A CA 1
ATOM 2493 C C . GLU A 1 312 ? 24.312 -5.559 -0.011 1 97.81 312 GLU A C 1
ATOM 2495 O O . GLU A 1 312 ? 23.672 -6.035 0.931 1 97.81 312 GLU A O 1
ATOM 2500 N N . ILE A 1 313 ? 24.125 -5.855 -1.251 1 98.69 313 ILE A N 1
ATOM 2501 C CA . ILE A 1 313 ? 23.109 -6.84 -1.621 1 98.69 313 ILE A CA 1
ATOM 2502 C C . ILE A 1 313 ? 23.484 -8.203 -1.027 1 98.69 313 ILE A C 1
ATOM 2504 O O . ILE A 1 313 ? 22.625 -8.867 -0.432 1 98.69 313 ILE A O 1
ATOM 2508 N N . ILE A 1 314 ? 24.75 -8.57 -1.174 1 98.69 314 ILE A N 1
ATOM 2509 C CA . ILE A 1 314 ? 25.219 -9.836 -0.626 1 98.69 314 ILE A CA 1
ATOM 2510 C C . ILE A 1 314 ? 25 -9.859 0.884 1 98.69 314 ILE A C 1
ATOM 2512 O O . ILE A 1 314 ? 24.453 -10.828 1.421 1 98.69 314 ILE A O 1
ATOM 2516 N N . ASN A 1 315 ? 25.344 -8.805 1.558 1 98.31 315 ASN A N 1
ATOM 2517 C CA . ASN A 1 315 ? 25.219 -8.727 3.008 1 98.31 315 ASN A CA 1
ATOM 2518 C C . ASN A 1 315 ? 23.75 -8.797 3.447 1 98.31 315 ASN A C 1
ATOM 2520 O O . ASN A 1 315 ? 23.422 -9.5 4.402 1 98.31 315 ASN A O 1
ATOM 2524 N N . ARG A 1 316 ? 22.938 -8.078 2.781 1 97.88 316 ARG A N 1
ATOM 2525 C CA . ARG A 1 316 ? 21.516 -8.055 3.121 1 97.88 316 ARG A CA 1
ATOM 2526 C C . ARG A 1 316 ? 20.875 -9.422 2.895 1 97.88 316 ARG A C 1
ATOM 2528 O O . ARG A 1 316 ? 20.031 -9.859 3.68 1 97.88 316 ARG A O 1
ATOM 2535 N N . ALA A 1 317 ? 21.25 -10.039 1.772 1 98.31 317 ALA A N 1
ATOM 2536 C CA . ALA A 1 317 ? 20.734 -11.367 1.469 1 98.31 317 ALA A CA 1
ATOM 2537 C C . ALA A 1 317 ? 21.141 -12.375 2.547 1 98.31 317 ALA A C 1
ATOM 2539 O O . ALA A 1 317 ? 20.297 -13.156 3.016 1 98.31 317 ALA A O 1
ATOM 2540 N N . LYS A 1 318 ? 22.375 -12.312 2.936 1 97.56 318 LYS A N 1
ATOM 2541 C CA . LYS A 1 318 ? 22.875 -13.18 3.992 1 97.56 318 LYS A CA 1
ATOM 2542 C C . LYS A 1 318 ? 22.125 -12.945 5.301 1 97.56 318 LYS A C 1
ATOM 2544 O O . LYS A 1 318 ? 21.703 -13.898 5.961 1 97.56 318 LYS A O 1
ATOM 2549 N N . ASP A 1 319 ? 22 -11.727 5.625 1 97 319 ASP A N 1
ATOM 2550 C CA . ASP A 1 319 ? 21.344 -11.352 6.871 1 97 319 ASP A CA 1
ATOM 2551 C C . ASP A 1 319 ? 19.891 -11.836 6.902 1 97 319 ASP A C 1
ATOM 2553 O O . ASP A 1 319 ? 19.438 -12.398 7.902 1 97 319 ASP A O 1
ATOM 2557 N N . MET A 1 320 ? 19.172 -11.617 5.824 1 96.81 320 MET A N 1
ATOM 2558 C CA . MET A 1 320 ? 17.781 -12.062 5.703 1 96.81 320 MET A CA 1
ATOM 2559 C C . MET A 1 320 ? 17.688 -13.57 5.879 1 96.81 320 MET A C 1
ATOM 2561 O O . MET A 1 320 ? 16.859 -14.055 6.66 1 96.81 320 MET A O 1
ATOM 2565 N N . ALA A 1 321 ? 18.547 -14.305 5.176 1 96.69 321 ALA A N 1
ATOM 2566 C CA . ALA A 1 321 ? 18.516 -15.766 5.223 1 96.69 321 ALA A CA 1
ATOM 2567 C C . ALA A 1 321 ? 18.797 -16.266 6.633 1 96.69 321 ALA A C 1
ATOM 2569 O O . ALA A 1 321 ? 18.141 -17.203 7.113 1 96.69 321 ALA A O 1
ATOM 2570 N N . LEU A 1 322 ? 19.719 -15.633 7.316 1 95.81 322 LEU A N 1
ATOM 2571 C CA . LEU A 1 322 ? 20.078 -16.031 8.672 1 95.81 322 LEU A CA 1
ATOM 2572 C C . LEU A 1 322 ? 18.922 -15.758 9.641 1 95.81 322 LEU A C 1
ATOM 2574 O O . LEU A 1 322 ? 18.688 -16.547 10.562 1 95.81 322 LEU A O 1
ATOM 2578 N N . LYS A 1 323 ? 18.25 -14.703 9.414 1 95.69 323 LYS A N 1
ATOM 2579 C CA . LYS A 1 323 ? 17.141 -14.344 10.297 1 95.69 323 LYS A CA 1
ATOM 2580 C C . LYS A 1 323 ? 15.969 -15.312 10.125 1 95.69 323 LYS A C 1
ATOM 2582 O O . LYS A 1 323 ? 15.297 -15.664 11.094 1 95.69 323 LYS A O 1
ATOM 2587 N N . PHE A 1 324 ? 15.688 -15.742 8.898 1 95.12 324 PHE A N 1
ATOM 2588 C CA . PHE A 1 324 ? 14.617 -16.703 8.656 1 95.12 324 PHE A CA 1
ATOM 2589 C C . PHE A 1 324 ? 15.031 -18.094 9.109 1 95.12 324 PHE A C 1
ATOM 2591 O O . PHE A 1 324 ? 14.188 -18.891 9.539 1 95.12 324 PHE A O 1
ATOM 2598 N N . GLY A 1 325 ? 16.344 -18.391 8.969 1 91.19 325 GLY A N 1
ATOM 2599 C CA . GLY A 1 325 ? 16.844 -19.734 9.227 1 91.19 325 GLY A CA 1
ATOM 2600 C C . GLY A 1 325 ? 17.047 -20.547 7.961 1 91.19 325 GLY A C 1
ATOM 2601 O O . GLY A 1 325 ? 16.391 -20.297 6.945 1 91.19 325 GLY A O 1
ATOM 2602 N N . LYS A 1 326 ? 17.859 -21.594 8.039 1 88.75 326 LYS A N 1
ATOM 2603 C CA . LYS A 1 326 ? 18.281 -22.359 6.871 1 88.75 326 LYS A CA 1
ATOM 2604 C C . LYS A 1 326 ? 17.297 -23.5 6.574 1 88.75 326 LYS A C 1
ATOM 2606 O O . LYS A 1 326 ? 17.328 -24.078 5.484 1 88.75 326 LYS A O 1
ATOM 2611 N N . ILE A 1 327 ? 16.5 -23.75 7.531 1 91.19 327 ILE A N 1
ATOM 2612 C CA . ILE A 1 327 ? 15.547 -24.844 7.359 1 91.19 327 ILE A CA 1
ATOM 2613 C C . ILE A 1 327 ? 14.148 -24.281 7.172 1 91.19 327 ILE A C 1
ATOM 2615 O O . ILE A 1 327 ? 13.781 -23.281 7.797 1 91.19 327 ILE A O 1
ATOM 2619 N N . ARG A 1 328 ? 13.312 -24.922 6.234 1 95.75 328 ARG A N 1
ATOM 2620 C CA . ARG A 1 328 ? 11.922 -24.547 6.016 1 95.75 328 ARG A CA 1
ATOM 2621 C C . ARG A 1 328 ? 11.812 -23.125 5.477 1 95.75 328 ARG A C 1
ATOM 2623 O O . ARG A 1 328 ? 10.945 -22.359 5.898 1 95.75 328 ARG A O 1
ATOM 2630 N N . TYR A 1 329 ? 12.773 -22.781 4.637 1 97.25 329 TYR A N 1
ATOM 2631 C CA . TYR A 1 329 ? 12.836 -21.438 4.07 1 97.25 329 TYR A CA 1
ATOM 2632 C C . TYR A 1 329 ? 13.219 -21.484 2.6 1 97.25 329 TYR A C 1
ATOM 2634 O O . TYR A 1 329 ? 14.102 -22.25 2.205 1 97.25 329 TYR A O 1
ATOM 2642 N N . ILE A 1 330 ? 12.516 -20.75 1.807 1 98.44 330 ILE A N 1
ATOM 2643 C CA . ILE A 1 330 ? 12.828 -20.547 0.397 1 98.44 330 ILE A CA 1
ATOM 2644 C C . ILE A 1 330 ? 13.133 -19.062 0.157 1 98.44 330 ILE A C 1
ATOM 2646 O O . ILE A 1 330 ? 12.297 -18.203 0.409 1 98.44 330 ILE A O 1
ATOM 2650 N N . ALA A 1 331 ? 14.336 -18.766 -0.291 1 98.62 331 ALA A N 1
ATOM 2651 C CA . ALA A 1 331 ? 14.711 -17.375 -0.553 1 98.62 331 ALA A CA 1
ATOM 2652 C C . ALA A 1 331 ? 14.023 -16.859 -1.813 1 98.62 331 ALA A C 1
ATOM 2654 O O . ALA A 1 331 ? 13.906 -17.578 -2.809 1 98.62 331 ALA A O 1
ATOM 2655 N N . ASN A 1 332 ? 13.523 -15.688 -1.76 1 98.75 332 ASN A N 1
ATOM 2656 C CA . ASN A 1 332 ? 12.883 -14.961 -2.852 1 98.75 332 ASN A CA 1
ATOM 2657 C C . ASN A 1 332 ? 12.82 -13.461 -2.568 1 98.75 332 ASN A C 1
ATOM 2659 O O . ASN A 1 332 ? 13.211 -13.016 -1.488 1 98.75 332 ASN A O 1
ATOM 2663 N N . LEU A 1 333 ? 12.414 -12.742 -3.531 1 98.38 333 LEU A N 1
ATOM 2664 C CA . LEU A 1 333 ? 12.094 -11.336 -3.316 1 98.38 333 LEU A CA 1
ATOM 2665 C C . LEU A 1 333 ? 10.758 -11.195 -2.596 1 98.38 333 LEU A C 1
ATOM 2667 O O . LEU A 1 333 ? 9.977 -12.141 -2.529 1 98.38 333 LEU A O 1
ATOM 2671 N N . GLY A 1 334 ? 10.547 -10.023 -2.033 1 97.19 334 GLY A N 1
ATOM 2672 C CA . GLY A 1 334 ? 9.273 -9.719 -1.388 1 97.19 334 GLY A CA 1
ATOM 2673 C C . GLY A 1 334 ? 8.195 -9.305 -2.365 1 97.19 334 GLY A C 1
ATOM 2674 O O . GLY A 1 334 ? 7.047 -9.078 -1.969 1 97.19 334 GLY A O 1
ATOM 2675 N N . HIS A 1 335 ? 8.562 -9.102 -3.543 1 96.25 335 HIS A N 1
ATOM 2676 C CA . HIS A 1 335 ? 7.727 -8.867 -4.719 1 96.25 335 HIS A CA 1
ATOM 2677 C C . HIS A 1 335 ? 8.523 -9.062 -6.004 1 96.25 335 HIS A C 1
ATOM 2679 O O . HIS A 1 335 ? 9.703 -9.406 -5.965 1 96.25 335 HIS A O 1
ATOM 2685 N N . GLY A 1 336 ? 7.961 -8.93 -7.137 1 96.25 336 GLY A N 1
ATOM 2686 C CA . GLY A 1 336 ? 8.617 -9.195 -8.406 1 96.25 336 GLY A CA 1
ATOM 2687 C C . GLY A 1 336 ? 9.805 -8.281 -8.656 1 96.25 336 GLY A C 1
ATOM 2688 O O . GLY A 1 336 ? 9.805 -7.121 -8.25 1 96.25 336 GLY A O 1
ATOM 2689 N N . ILE A 1 337 ? 10.773 -8.797 -9.336 1 97.38 337 ILE A N 1
ATOM 2690 C CA . ILE A 1 337 ? 11.977 -8.055 -9.711 1 97.38 337 ILE A CA 1
ATOM 2691 C C . ILE A 1 337 ? 11.602 -6.891 -10.625 1 97.38 337 ILE A C 1
ATOM 2693 O O . ILE A 1 337 ? 10.648 -6.988 -11.406 1 97.38 337 ILE A O 1
ATOM 2697 N N . LEU A 1 338 ? 12.328 -5.828 -10.547 1 95.69 338 LEU A N 1
ATOM 2698 C CA . LEU A 1 338 ? 12.016 -4.609 -11.297 1 95.69 338 LEU A CA 1
ATOM 2699 C C . LEU A 1 338 ? 12.672 -4.637 -12.672 1 95.69 338 LEU A C 1
ATOM 2701 O O . LEU A 1 338 ? 13.703 -5.289 -12.859 1 95.69 338 LEU A O 1
ATOM 2705 N N . PRO A 1 339 ? 12.117 -3.928 -13.648 1 93.31 339 PRO A N 1
ATOM 2706 C CA . PRO A 1 339 ? 12.508 -4.051 -15.055 1 93.31 339 PRO A CA 1
ATOM 2707 C C . PRO A 1 339 ? 13.938 -3.578 -15.305 1 93.31 339 PRO A C 1
ATOM 2709 O O . PRO A 1 339 ? 14.578 -4.027 -16.266 1 93.31 339 PRO A O 1
ATOM 2712 N N . ASP A 1 340 ? 14.453 -2.67 -14.477 1 94.44 340 ASP A N 1
ATOM 2713 C CA . ASP A 1 340 ? 15.773 -2.123 -14.742 1 94.44 340 ASP A CA 1
ATOM 2714 C C . ASP A 1 340 ? 16.781 -2.576 -13.688 1 94.44 340 ASP A C 1
ATOM 2716 O O . ASP A 1 340 ? 17.812 -1.931 -13.492 1 94.44 340 ASP A O 1
ATOM 2720 N N . THR A 1 341 ? 16.422 -3.648 -12.977 1 97.62 341 THR A N 1
ATOM 2721 C CA . THR A 1 341 ? 17.359 -4.219 -12 1 97.62 341 THR A CA 1
ATOM 2722 C C . THR A 1 341 ? 18.625 -4.691 -12.688 1 97.62 341 THR A C 1
ATOM 2724 O O . THR A 1 341 ? 18.578 -5.402 -13.695 1 97.62 341 THR A O 1
ATOM 2727 N N . PRO A 1 342 ? 19.781 -4.312 -12.18 1 97.81 342 PRO A N 1
ATOM 2728 C CA . PRO A 1 342 ? 21.016 -4.785 -12.781 1 97.81 342 PRO A CA 1
ATOM 2729 C C . PRO A 1 342 ? 21.203 -6.297 -12.656 1 97.81 342 PRO A C 1
ATOM 2731 O O . PRO A 1 342 ? 20.938 -6.863 -11.594 1 97.81 342 PRO A O 1
ATOM 2734 N N . ILE A 1 343 ? 21.688 -6.879 -13.734 1 98.12 343 ILE A N 1
ATOM 2735 C CA . ILE A 1 343 ? 21.938 -8.32 -13.758 1 98.12 343 ILE A CA 1
ATOM 2736 C C . ILE A 1 343 ? 22.938 -8.688 -12.664 1 98.12 343 ILE A C 1
ATOM 2738 O O . ILE A 1 343 ? 22.781 -9.711 -11.992 1 98.12 343 ILE A O 1
ATOM 2742 N N . ALA A 1 344 ? 23.922 -7.836 -12.492 1 98.44 344 ALA A N 1
ATOM 2743 C CA . ALA A 1 344 ? 24.938 -8.07 -11.469 1 98.44 344 ALA A CA 1
ATOM 2744 C C . ALA A 1 344 ? 24.312 -8.117 -10.078 1 98.44 344 ALA A C 1
ATOM 2746 O O . ALA A 1 344 ? 24.781 -8.859 -9.211 1 98.44 344 ALA A O 1
ATOM 2747 N N . SER A 1 345 ? 23.281 -7.355 -9.828 1 98.69 345 SER A N 1
ATOM 2748 C CA . SER A 1 345 ? 22.578 -7.348 -8.547 1 98.69 345 SER A CA 1
ATOM 2749 C C . SER A 1 345 ? 21.875 -8.672 -8.289 1 98.69 345 SER A C 1
ATOM 2751 O O . SER A 1 345 ? 21.828 -9.148 -7.152 1 98.69 345 SER A O 1
ATOM 2753 N N . VAL A 1 346 ? 21.344 -9.234 -9.352 1 98.75 346 VAL A N 1
ATOM 2754 C CA . VAL A 1 346 ? 20.688 -10.531 -9.234 1 98.75 346 VAL A CA 1
ATOM 2755 C C . VAL A 1 346 ? 21.719 -11.602 -8.867 1 98.75 346 VAL A C 1
ATOM 2757 O O . VAL A 1 346 ? 21.484 -12.422 -7.98 1 98.75 346 VAL A O 1
ATOM 2760 N N . THR A 1 347 ? 22.812 -11.531 -9.57 1 98.69 347 THR A N 1
ATOM 2761 C CA . THR A 1 347 ? 23.906 -12.453 -9.281 1 98.69 347 THR A CA 1
ATOM 2762 C C . THR A 1 347 ? 24.375 -12.297 -7.832 1 98.69 347 THR A C 1
ATOM 2764 O O . THR A 1 347 ? 24.609 -13.289 -7.141 1 98.69 347 THR A O 1
ATOM 2767 N N . ALA A 1 348 ? 24.469 -11.039 -7.367 1 98.81 348 ALA A N 1
ATOM 2768 C CA . ALA A 1 348 ? 24.891 -10.758 -5.996 1 98.81 348 ALA A CA 1
ATOM 2769 C C . ALA A 1 348 ? 23.891 -11.312 -4.988 1 98.81 348 ALA A C 1
ATOM 2771 O O . ALA A 1 348 ? 24.281 -11.867 -3.959 1 98.81 348 ALA A O 1
ATOM 2772 N N . PHE A 1 349 ? 22.656 -11.172 -5.227 1 98.81 349 PHE A N 1
ATOM 2773 C CA . PHE A 1 349 ? 21.594 -11.68 -4.359 1 98.81 349 PHE A CA 1
ATOM 2774 C C . PHE A 1 349 ? 21.703 -13.188 -4.203 1 98.81 349 PHE A C 1
ATOM 2776 O O . PHE A 1 349 ? 21.719 -13.703 -3.084 1 98.81 349 PHE A O 1
ATOM 2783 N N . ILE A 1 350 ? 21.812 -13.867 -5.375 1 98.69 350 ILE A N 1
ATOM 2784 C CA . ILE A 1 350 ? 21.922 -15.32 -5.395 1 98.69 350 ILE A CA 1
ATOM 2785 C C . ILE A 1 350 ? 23.172 -15.758 -4.652 1 98.69 350 ILE A C 1
ATOM 2787 O O . ILE A 1 350 ? 23.141 -16.688 -3.836 1 98.69 350 ILE A O 1
ATOM 2791 N N . LYS A 1 351 ? 24.266 -15.07 -4.93 1 98.38 351 LYS A N 1
ATOM 2792 C CA . LYS A 1 351 ? 25.531 -15.359 -4.254 1 98.38 351 LYS A CA 1
ATOM 2793 C C . LYS A 1 351 ? 25.391 -15.219 -2.74 1 98.38 351 LYS A C 1
ATOM 2795 O O . LYS A 1 351 ? 25.891 -16.062 -1.984 1 98.38 351 LYS A O 1
ATOM 2800 N N . GLY A 1 352 ? 24.734 -14.156 -2.293 1 98.44 352 GLY A N 1
ATOM 2801 C CA . GLY A 1 352 ? 24.5 -13.961 -0.87 1 98.44 352 GLY A CA 1
ATOM 2802 C C . GLY A 1 352 ? 23.734 -15.094 -0.225 1 98.44 352 GLY A C 1
ATOM 2803 O O . GLY A 1 352 ? 24.094 -15.562 0.856 1 98.44 352 GLY A O 1
ATOM 2804 N N . ILE A 1 353 ? 22.703 -15.531 -0.89 1 98.38 353 ILE A N 1
ATOM 2805 C CA . ILE A 1 353 ? 21.875 -16.609 -0.371 1 98.38 353 ILE A CA 1
ATOM 2806 C C . ILE A 1 353 ? 22.672 -17.906 -0.353 1 98.38 353 ILE A C 1
ATOM 2808 O O . ILE A 1 353 ? 22.641 -18.656 0.631 1 98.38 353 ILE A O 1
ATOM 2812 N N . HIS A 1 354 ? 23.438 -18.203 -1.439 1 97.06 354 HIS A N 1
ATOM 2813 C CA . HIS A 1 354 ? 24.203 -19.438 -1.585 1 97.06 354 HIS A CA 1
ATOM 2814 C C . HIS A 1 354 ? 25.344 -19.5 -0.585 1 97.06 354 HIS A C 1
ATOM 2816 O O . HIS A 1 354 ? 25.891 -20.578 -0.32 1 97.06 354 HIS A O 1
ATOM 2822 N N . SER A 1 355 ? 25.719 -18.438 -0.006 1 95.19 355 SER A N 1
ATOM 2823 C CA . SER A 1 355 ? 26.891 -18.375 0.861 1 95.19 355 SER A CA 1
ATOM 2824 C C . SER A 1 355 ? 26.578 -18.891 2.26 1 95.19 355 SER A C 1
ATOM 2826 O O . SER A 1 355 ? 27.484 -19.125 3.062 1 95.19 355 SER A O 1
ATOM 2828 N N . ILE A 1 356 ? 25.359 -19.156 2.49 1 89.94 356 ILE A N 1
ATOM 2829 C CA . ILE A 1 356 ? 24.969 -19.594 3.826 1 89.94 356 ILE A CA 1
ATOM 2830 C C . ILE A 1 356 ? 24.531 -21.047 3.783 1 89.94 356 ILE A C 1
ATOM 2832 O O . ILE A 1 356 ? 23.953 -21.5 2.795 1 89.94 356 ILE A O 1
ATOM 2836 N N . MET B 1 1 ? 5.25 41.594 18.062 1 36.06 1 MET B N 1
ATOM 2837 C CA . MET B 1 1 ? 4.289 40.938 17.188 1 36.06 1 MET B CA 1
ATOM 2838 C C . MET B 1 1 ? 2.92 40.844 17.844 1 36.06 1 MET B C 1
ATOM 2840 O O . MET B 1 1 ? 2.797 40.344 18.953 1 36.06 1 MET B O 1
ATOM 2844 N N . THR B 1 2 ? 2.141 41.75 17.672 1 41.5 2 THR B N 1
ATOM 2845 C CA . THR B 1 2 ? 0.825 41.906 18.297 1 41.5 2 THR B CA 1
ATOM 2846 C C . THR B 1 2 ? 0.099 40.562 18.344 1 41.5 2 THR B C 1
ATOM 2848 O O . THR B 1 2 ? -0.069 39.906 17.312 1 41.5 2 THR B O 1
ATOM 2851 N N . GLN B 1 3 ? 0.2 39.875 19.438 1 54.19 3 GLN B N 1
ATOM 2852 C CA . GLN B 1 3 ? -0.504 38.625 19.641 1 54.19 3 GLN B CA 1
ATOM 2853 C C . GLN B 1 3 ? -1.934 38.688 19.109 1 54.19 3 GLN B C 1
ATOM 2855 O O . GLN B 1 3 ? -2.729 39.531 19.562 1 54.19 3 GLN B O 1
ATOM 2860 N N . MET B 1 4 ? -2.1 38.406 17.703 1 66.44 4 MET B N 1
ATOM 2861 C CA . MET B 1 4 ? -3.439 38.375 17.125 1 66.44 4 MET B CA 1
ATOM 2862 C C . MET B 1 4 ? -4.453 37.844 18.125 1 66.44 4 MET B C 1
ATOM 2864 O O . MET B 1 4 ? -4.18 36.844 18.828 1 66.44 4 MET B O 1
ATOM 2868 N N . LYS B 1 5 ? -5.352 38.625 18.547 1 87.19 5 LYS B N 1
ATOM 2869 C CA . LYS B 1 5 ? -6.418 38.188 19.438 1 87.19 5 LYS B CA 1
ATOM 2870 C C . LYS B 1 5 ? -7.527 37.469 18.656 1 87.19 5 LYS B C 1
ATOM 2872 O O . LYS B 1 5 ? -8.297 38.125 17.938 1 87.19 5 LYS B O 1
ATOM 2877 N N . PHE B 1 6 ? -7.41 36.156 18.516 1 95 6 PHE B N 1
ATOM 2878 C CA . PHE B 1 6 ? -8.414 35.344 17.844 1 95 6 PHE B CA 1
ATOM 2879 C C . PHE B 1 6 ? -9.656 35.156 18.719 1 95 6 PHE B C 1
ATOM 2881 O O . PHE B 1 6 ? -9.586 35.312 19.938 1 95 6 PHE B O 1
ATOM 2888 N N . PRO B 1 7 ? -10.797 35 18.094 1 96.12 7 PRO B N 1
ATOM 2889 C CA . PRO B 1 7 ? -11.977 34.656 18.906 1 96.12 7 PRO B CA 1
ATOM 2890 C C . PRO B 1 7 ? -11.742 33.469 19.828 1 96.12 7 PRO B C 1
ATOM 2892 O O . PRO B 1 7 ? -11.07 32.531 19.453 1 96.12 7 PRO B O 1
ATOM 2895 N N . PRO B 1 8 ? -12.305 33.594 21.016 1 95.81 8 PRO B N 1
ATOM 2896 C CA . PRO B 1 8 ? -12.109 32.469 21.953 1 95.81 8 PRO B CA 1
ATOM 2897 C C . PRO B 1 8 ? -12.758 31.188 21.469 1 95.81 8 PRO B C 1
ATOM 2899 O O . PRO B 1 8 ? -13.836 31.219 20.875 1 95.81 8 PRO B O 1
ATOM 2902 N N . LEU B 1 9 ? -12.18 30.141 21.828 1 96.5 9 LEU B N 1
ATOM 2903 C CA . LEU B 1 9 ? -12.656 28.828 21.422 1 96.5 9 LEU B CA 1
ATOM 2904 C C . LEU B 1 9 ? -13.953 28.469 22.141 1 96.5 9 LEU B C 1
ATOM 2906 O O . LEU B 1 9 ? -14.055 28.641 23.359 1 96.5 9 LEU B O 1
ATOM 2910 N N . LYS B 1 10 ? -14.914 27.953 21.422 1 97.44 10 LYS B N 1
ATOM 2911 C CA . LYS B 1 10 ? -16.188 27.531 21.984 1 97.44 10 LYS B CA 1
ATOM 2912 C C . LYS B 1 10 ? -16.25 26.016 22.141 1 97.44 10 LYS B C 1
ATOM 2914 O O . LYS B 1 10 ? -16.828 25.5 23.094 1 97.44 10 LYS B O 1
ATOM 2919 N N . ASN B 1 11 ? -15.727 25.266 21.203 1 97.62 11 ASN B N 1
ATOM 2920 C CA . ASN B 1 11 ? -15.57 23.812 21.234 1 97.62 11 ASN B CA 1
ATOM 2921 C C . ASN B 1 11 ? -14.102 23.406 21.297 1 97.62 11 ASN B C 1
ATOM 2923 O O . ASN B 1 11 ? -13.352 23.594 20.328 1 97.62 11 ASN B O 1
ATOM 2927 N N . ASP B 1 12 ? -13.695 22.859 22.469 1 96.69 12 ASP B N 1
ATOM 2928 C CA . ASP B 1 12 ? -12.305 22.469 22.641 1 96.69 12 ASP B CA 1
ATOM 2929 C C . ASP B 1 12 ? -12.195 20.969 22.953 1 96.69 12 ASP B C 1
ATOM 2931 O O . ASP B 1 12 ? -11.266 20.547 23.641 1 96.69 12 ASP B O 1
ATOM 2935 N N . LEU B 1 13 ? -13.172 20.203 22.547 1 97.19 13 LEU B N 1
ATOM 2936 C CA . LEU B 1 13 ? -13.273 18.781 22.828 1 97.19 13 LEU B CA 1
ATOM 2937 C C . LEU B 1 13 ? -12.023 18.047 22.391 1 97.19 13 LEU B C 1
ATOM 2939 O O . LEU B 1 13 ? -11.492 17.203 23.125 1 97.19 13 LEU B O 1
ATOM 2943 N N . ILE B 1 14 ? -11.547 18.328 21.219 1 98.31 14 ILE B N 1
ATOM 2944 C CA . ILE B 1 14 ? -10.414 17.609 20.656 1 98.31 14 ILE B CA 1
ATOM 2945 C C . ILE B 1 14 ? -9.148 17.922 21.453 1 98.31 14 ILE B C 1
ATOM 2947 O O . ILE B 1 14 ? -8.305 17.047 21.656 1 98.31 14 ILE B O 1
ATOM 2951 N N . LEU B 1 15 ? -8.984 19.156 21.906 1 98 15 LEU B N 1
ATOM 2952 C CA . LEU B 1 15 ? -7.836 19.547 22.719 1 98 15 LEU B CA 1
ATOM 2953 C C . LEU B 1 15 ? -7.883 18.875 24.078 1 98 15 LEU B C 1
ATOM 2955 O O . LEU B 1 15 ? -6.852 18.453 24.609 1 98 15 LEU B O 1
ATOM 2959 N N . LYS B 1 16 ? -9.07 18.75 24.641 1 97.31 16 LYS B N 1
ATOM 2960 C CA . LYS B 1 16 ? -9.234 18.047 25.891 1 97.31 16 LYS B CA 1
ATOM 2961 C C . LYS B 1 16 ? -8.852 16.562 25.75 1 97.31 16 LYS B C 1
ATOM 2963 O O . LYS B 1 16 ? -8.148 16.016 26.594 1 97.31 16 LYS B O 1
ATOM 2968 N N . ALA B 1 17 ? -9.289 15.969 24.672 1 97.12 17 ALA B N 1
ATOM 2969 C CA . ALA B 1 17 ? -8.953 14.57 24.406 1 97.12 17 ALA B CA 1
ATOM 2970 C C . ALA B 1 17 ? -7.441 14.383 24.297 1 97.12 17 ALA B C 1
ATOM 2972 O O . ALA B 1 17 ? -6.895 13.406 24.812 1 97.12 17 ALA B O 1
ATOM 2973 N N . ILE B 1 18 ? -6.758 15.32 23.656 1 97.75 18 ILE B N 1
ATOM 2974 C CA . ILE B 1 18 ? -5.32 15.242 23.438 1 97.75 18 ILE B CA 1
ATOM 2975 C C . ILE B 1 18 ? -4.582 15.375 24.766 1 97.75 18 ILE B C 1
ATOM 2977 O O . ILE B 1 18 ? -3.521 14.781 24.953 1 97.75 18 ILE B O 1
ATOM 2981 N N . ARG B 1 19 ? -5.215 16.062 25.703 1 95.44 19 ARG B N 1
ATOM 2982 C CA . ARG B 1 19 ? -4.621 16.219 27.031 1 95.44 19 ARG B CA 1
ATOM 2983 C C . ARG B 1 19 ? -4.965 15.031 27.922 1 95.44 19 ARG B C 1
ATOM 2985 O O . ARG B 1 19 ? -4.605 15.008 29.109 1 95.44 19 ARG B O 1
ATOM 2992 N N . GLY B 1 20 ? -5.711 14.094 27.375 1 93.5 20 GLY B N 1
ATOM 2993 C CA . GLY B 1 20 ? -6.062 12.906 28.141 1 93.5 20 GLY B CA 1
ATOM 2994 C C . GLY B 1 20 ? -7.219 13.125 29.094 1 93.5 20 GLY B C 1
ATOM 2995 O O . GLY B 1 20 ? -7.445 12.32 30 1 93.5 20 GLY B O 1
ATOM 2996 N N . GLU B 1 21 ? -7.957 14.211 28.844 1 93.94 21 GLU B N 1
ATOM 2997 C CA . GLU B 1 21 ? -9.109 14.516 29.703 1 93.94 21 GLU B CA 1
ATOM 2998 C C . GLU B 1 21 ? -10.344 13.75 29.234 1 93.94 21 GLU B C 1
ATOM 3000 O O . GLU B 1 21 ? -10.445 13.367 28.078 1 93.94 21 GLU B O 1
ATOM 3005 N N . SER B 1 22 ? -11.242 13.492 30.234 1 91.5 22 SER B N 1
ATOM 3006 C CA . SER B 1 22 ? -12.523 12.906 29.875 1 91.5 22 SER B CA 1
ATOM 3007 C C . SER B 1 22 ? -13.383 13.891 29.078 1 91.5 22 SER B C 1
ATOM 3009 O O . SER B 1 22 ? -13.438 15.078 29.422 1 91.5 22 SER B O 1
ATOM 3011 N N . THR B 1 23 ? -13.961 13.398 28.062 1 92.88 23 THR B N 1
ATOM 3012 C CA . THR B 1 23 ? -14.82 14.219 27.219 1 92.88 23 THR B CA 1
ATOM 3013 C C . THR B 1 23 ? -16.234 13.648 27.188 1 92.88 23 THR B C 1
ATOM 3015 O O . THR B 1 23 ? -16.438 12.453 27.391 1 92.88 23 THR B O 1
ATOM 3018 N N . GLU B 1 24 ? -17.188 14.508 27.016 1 92.75 24 GLU B N 1
ATOM 3019 C CA . GLU B 1 24 ? -18.594 14.094 26.984 1 92.75 24 GLU B CA 1
ATOM 3020 C C . GLU B 1 24 ? -18.891 13.227 25.766 1 92.75 24 GLU B C 1
ATOM 3022 O O . GLU B 1 24 ? -19.844 12.461 25.766 1 92.75 24 GLU B O 1
ATOM 3027 N N . ARG B 1 25 ? -18.109 13.383 24.797 1 95.38 25 ARG B N 1
ATOM 3028 C CA . ARG B 1 25 ? -18.188 12.555 23.594 1 95.38 25 ARG B CA 1
ATOM 3029 C C . ARG B 1 25 ? -16.844 12.484 22.875 1 95.38 25 ARG B C 1
ATOM 3031 O O . ARG B 1 25 ? -15.961 13.297 23.125 1 95.38 25 ARG B O 1
ATOM 3038 N N . ILE B 1 26 ? -16.719 11.523 22.016 1 97.56 26 ILE B N 1
ATOM 3039 C CA . ILE B 1 26 ? -15.484 11.352 21.25 1 97.56 26 ILE B CA 1
ATOM 3040 C C . ILE B 1 26 ? -15.375 12.453 20.203 1 97.56 26 ILE B C 1
ATOM 3042 O O . ILE B 1 26 ? -16.297 12.664 19.406 1 97.56 26 ILE B O 1
ATOM 3046 N N . PRO B 1 27 ? -14.305 13.258 20.266 1 98.38 27 PRO B N 1
ATOM 3047 C CA . PRO B 1 27 ? -14.133 14.25 19.188 1 98.38 27 PRO B CA 1
ATOM 3048 C C . PRO B 1 27 ? -13.922 13.609 17.828 1 98.38 27 PRO B C 1
ATOM 3050 O O . PRO B 1 27 ? -13.359 12.516 17.734 1 98.38 27 PRO B O 1
ATOM 3053 N N . ILE B 1 28 ? -14.352 14.289 16.781 1 98.62 28 ILE B N 1
ATOM 3054 C CA . ILE B 1 28 ? -14.273 13.734 15.438 1 98.62 28 ILE B CA 1
ATOM 3055 C C . ILE B 1 28 ? -13.953 14.836 14.438 1 98.62 28 ILE B C 1
ATOM 3057 O O . ILE B 1 28 ? -14.469 15.953 14.547 1 98.62 28 ILE B O 1
ATOM 3061 N N . TRP B 1 29 ? -13.062 14.609 13.547 1 98.62 29 TRP B N 1
ATOM 3062 C CA . TRP B 1 29 ? -12.875 15.336 12.289 1 98.62 29 TRP B CA 1
ATOM 3063 C C . TRP B 1 29 ? -12.492 14.383 11.164 1 98.62 29 TRP B C 1
ATOM 3065 O O . TRP B 1 29 ? -12.328 13.18 11.383 1 98.62 29 TRP B O 1
ATOM 3075 N N . ILE B 1 30 ? -12.469 14.852 9.906 1 98.31 30 ILE B N 1
ATOM 3076 C CA . ILE B 1 30 ? -12.344 13.945 8.773 1 98.31 30 ILE B CA 1
ATOM 3077 C C . ILE B 1 30 ? -11.234 14.422 7.84 1 98.31 30 ILE B C 1
ATOM 3079 O O . ILE B 1 30 ? -11.219 15.586 7.43 1 98.31 30 ILE B O 1
ATOM 3083 N N . MET B 1 31 ? -10.266 13.5 7.527 1 97.81 31 MET B N 1
ATOM 3084 C CA . MET B 1 31 ? -9.203 13.836 6.582 1 97.81 31 MET B CA 1
ATOM 3085 C C . MET B 1 31 ? -9.781 14.07 5.188 1 97.81 31 MET B C 1
ATOM 3087 O O . MET B 1 31 ? -10.586 13.273 4.703 1 97.81 31 MET B O 1
ATOM 3091 N N . ARG B 1 32 ? -9.219 15.078 4.543 1 96.56 32 ARG B N 1
ATOM 3092 C CA . ARG B 1 32 ? -9.758 15.594 3.287 1 96.56 32 ARG B CA 1
ATOM 3093 C C . ARG B 1 32 ? -11.172 16.125 3.48 1 96.56 32 ARG B C 1
ATOM 3095 O O . ARG B 1 32 ? -12.062 15.852 2.674 1 96.56 32 ARG B O 1
ATOM 3102 N N . GLN B 1 33 ? -11.227 16.906 4.535 1 96.62 33 GLN B N 1
ATOM 3103 C CA . GLN B 1 33 ? -12.508 17.359 5.078 1 96.62 33 GLN B CA 1
ATOM 3104 C C . GLN B 1 33 ? -13.273 18.188 4.055 1 96.62 33 GLN B C 1
ATOM 3106 O O . GLN B 1 33 ? -14.469 17.984 3.846 1 96.62 33 GLN B O 1
ATOM 3111 N N . ALA B 1 34 ? -12.625 19.156 3.561 1 96.25 34 ALA B N 1
ATOM 3112 C CA . ALA B 1 34 ? -13.164 19.859 2.402 1 96.25 34 ALA B CA 1
ATOM 3113 C C . ALA B 1 34 ? -12.758 19.172 1.102 1 96.25 34 ALA B C 1
ATOM 3115 O O . ALA B 1 34 ? -11.562 18.969 0.848 1 96.25 34 ALA B O 1
ATOM 3116 N N . GLY B 1 35 ? -13.781 18.781 0.362 1 94.31 35 GLY B N 1
ATOM 3117 C CA . GLY B 1 35 ? -13.375 18.109 -0.861 1 94.31 35 GLY B CA 1
ATOM 3118 C C . GLY B 1 35 ? -14.531 17.844 -1.81 1 94.31 35 GLY B C 1
ATOM 3119 O O . GLY B 1 35 ? -15.625 18.375 -1.618 1 94.31 35 GLY B O 1
ATOM 3120 N N . ARG B 1 36 ? -14.367 17.062 -2.828 1 93.31 36 ARG B N 1
ATOM 3121 C CA . ARG B 1 36 ? -15.188 16.859 -4.016 1 93.31 36 ARG B CA 1
ATOM 3122 C C . ARG B 1 36 ? -16.5 16.172 -3.664 1 93.31 36 ARG B C 1
ATOM 3124 O O . ARG B 1 36 ? -17.453 16.219 -4.441 1 93.31 36 ARG B O 1
ATOM 3131 N N . TYR B 1 37 ? -16.531 15.508 -2.471 1 96.94 37 TYR B N 1
ATOM 3132 C CA . TYR B 1 37 ? -17.766 14.852 -2.084 1 96.94 37 TYR B CA 1
ATOM 3133 C C . TYR B 1 37 ? -18.844 15.883 -1.72 1 96.94 37 TYR B C 1
ATOM 3135 O O . TYR B 1 37 ? -20.016 15.547 -1.621 1 96.94 37 TYR B O 1
ATOM 3143 N N . LEU B 1 38 ? -18.422 17.156 -1.581 1 98.06 38 LEU B N 1
ATOM 3144 C CA . LEU B 1 38 ? -19.344 18.234 -1.239 1 98.06 38 LEU B CA 1
ATOM 3145 C C . LEU B 1 38 ? -19.75 19.016 -2.486 1 98.06 38 LEU B C 1
ATOM 3147 O O . LEU B 1 38 ? -18.891 19.484 -3.244 1 98.06 38 LEU B O 1
ATOM 3151 N N . PRO B 1 39 ? -21.047 19.25 -2.705 1 97.75 39 PRO B N 1
ATOM 3152 C CA . PRO B 1 39 ? -21.5 20.016 -3.855 1 97.75 39 PRO B CA 1
ATOM 3153 C C . PRO B 1 39 ? -21 21.469 -3.828 1 97.75 39 PRO B C 1
ATOM 3155 O O . PRO B 1 39 ? -20.688 22.031 -4.875 1 97.75 39 PRO B O 1
ATOM 3158 N N . GLU B 1 40 ? -20.969 22.062 -2.656 1 98.25 40 GLU B N 1
ATOM 3159 C CA . GLU B 1 40 ? -20.5 23.438 -2.535 1 98.25 40 GLU B CA 1
ATOM 3160 C C . GLU B 1 40 ? -19.031 23.547 -2.898 1 98.25 40 GLU B C 1
ATOM 3162 O O . GLU B 1 40 ? -18.594 24.578 -3.43 1 98.25 40 GLU B O 1
ATOM 3167 N N . PHE B 1 41 ? -18.266 22.547 -2.594 1 97.94 41 PHE B N 1
ATOM 3168 C CA . PHE B 1 41 ? -16.875 22.531 -3.016 1 97.94 41 PHE B CA 1
ATOM 3169 C C . PHE B 1 41 ? -16.766 22.438 -4.535 1 97.94 41 PHE B C 1
ATOM 3171 O O . PHE B 1 41 ? -15.969 23.156 -5.148 1 97.94 41 PHE B O 1
ATOM 3178 N N . GLN B 1 42 ? -17.531 21.578 -5.082 1 96.94 42 GLN B N 1
ATOM 3179 C CA . GLN B 1 42 ? -17.531 21.406 -6.531 1 96.94 42 GLN B CA 1
ATOM 3180 C C . GLN B 1 42 ? -17.891 22.703 -7.242 1 96.94 42 GLN B C 1
ATOM 3182 O O . GLN B 1 42 ? -17.359 22.984 -8.312 1 96.94 42 GLN B O 1
ATOM 3187 N N . GLU B 1 43 ? -18.766 23.406 -6.652 1 97.75 43 GLU B N 1
ATOM 3188 C CA . GLU B 1 43 ? -19.141 24.688 -7.227 1 97.75 43 GLU B CA 1
ATOM 3189 C C . GLU B 1 43 ? -17.938 25.641 -7.293 1 97.75 43 GLU B C 1
ATOM 3191 O O . GLU B 1 43 ? -17.719 26.281 -8.312 1 97.75 43 GLU B O 1
ATOM 3196 N N . ILE B 1 44 ? -17.172 25.703 -6.234 1 97.75 44 ILE B N 1
ATOM 3197 C CA . ILE B 1 44 ? -15.992 26.578 -6.207 1 97.75 44 ILE B CA 1
ATOM 3198 C C . ILE B 1 44 ? -14.945 26.047 -7.188 1 97.75 44 ILE B C 1
ATOM 3200 O O . ILE B 1 44 ? -14.336 26.828 -7.93 1 97.75 44 ILE B O 1
ATOM 3204 N N . ARG B 1 45 ? -14.789 24.734 -7.238 1 94.75 45 ARG B N 1
ATOM 3205 C CA . ARG B 1 45 ? -13.797 24.094 -8.086 1 94.75 45 ARG B CA 1
ATOM 3206 C C . ARG B 1 45 ? -14.109 24.328 -9.562 1 94.75 45 ARG B C 1
ATOM 3208 O O . ARG B 1 45 ? -13.203 24.391 -10.391 1 94.75 45 ARG B O 1
ATOM 3215 N N . SER B 1 46 ? -15.383 24.375 -9.891 1 95.94 46 SER B N 1
ATOM 3216 C CA . SER B 1 46 ? -15.789 24.594 -11.273 1 95.94 46 SER B CA 1
ATOM 3217 C C . SER B 1 46 ? -15.359 25.969 -11.766 1 95.94 46 SER B C 1
ATOM 3219 O O . SER B 1 46 ? -15.219 26.188 -12.969 1 95.94 46 SER B O 1
ATOM 3221 N N . LYS B 1 47 ? -15.062 26.859 -10.828 1 97.25 47 LYS B N 1
ATOM 3222 C CA . LYS B 1 47 ? -14.75 28.234 -11.188 1 97.25 47 LYS B CA 1
ATOM 3223 C C . LYS B 1 47 ? -13.258 28.516 -11.016 1 97.25 47 LYS B C 1
ATOM 3225 O O . LYS B 1 47 ? -12.75 29.5 -11.555 1 97.25 47 LYS B O 1
ATOM 3230 N N . HIS B 1 48 ? -12.664 27.703 -10.195 1 96 48 HIS B N 1
ATOM 3231 C CA . HIS B 1 48 ? -11.266 27.953 -9.859 1 96 48 HIS B CA 1
ATOM 3232 C C . HIS B 1 48 ? -10.453 26.672 -9.938 1 96 48 HIS B C 1
ATOM 3234 O O . HIS B 1 48 ? -10.938 25.594 -9.578 1 96 48 HIS B O 1
ATOM 3240 N N . ASP B 1 49 ? -9.203 26.812 -10.43 1 93 49 ASP B N 1
ATOM 3241 C CA . ASP B 1 49 ? -8.312 25.656 -10.406 1 93 49 ASP B CA 1
ATOM 3242 C C . ASP B 1 49 ? -7.855 25.359 -8.977 1 93 49 ASP B C 1
ATOM 3244 O O . ASP B 1 49 ? -7.906 26.219 -8.102 1 93 49 ASP B O 1
ATOM 3248 N N . PHE B 1 50 ? -7.367 24.172 -8.758 1 92.75 50 PHE B N 1
ATOM 3249 C CA . PHE B 1 50 ? -7.051 23.656 -7.438 1 92.75 50 PHE B CA 1
ATOM 3250 C C . PHE B 1 50 ? -6.027 24.547 -6.738 1 92.75 50 PHE B C 1
ATOM 3252 O O . PHE B 1 50 ? -6.242 24.969 -5.605 1 92.75 50 PHE B O 1
ATOM 3259 N N . PHE B 1 51 ? -4.938 24.875 -7.348 1 92.25 51 PHE B N 1
ATOM 3260 C CA . PHE B 1 51 ? -3.877 25.625 -6.684 1 92.25 51 PHE B CA 1
ATOM 3261 C C . PHE B 1 51 ? -4.266 27.078 -6.516 1 92.25 51 PHE B C 1
ATOM 3263 O O . PHE B 1 51 ? -3.809 27.75 -5.586 1 92.25 51 PHE B O 1
ATOM 3270 N N . SER B 1 52 ? -5.145 27.516 -7.375 1 95.38 52 SER B N 1
ATOM 3271 C CA . SER B 1 52 ? -5.68 28.844 -7.168 1 95.38 52 SER B CA 1
ATOM 3272 C C . SER B 1 52 ? -6.465 28.938 -5.859 1 95.38 52 SER B C 1
ATOM 3274 O O . SER B 1 52 ? -6.363 29.922 -5.137 1 95.38 52 SER B O 1
ATOM 3276 N N . ILE B 1 53 ? -7.191 27.906 -5.617 1 96.75 53 ILE B N 1
ATOM 3277 C CA . ILE B 1 53 ? -7.949 27.875 -4.371 1 96.75 53 ILE B CA 1
ATOM 3278 C C . ILE B 1 53 ? -6.988 27.828 -3.186 1 96.75 53 ILE B C 1
ATOM 3280 O O . ILE B 1 53 ? -7.133 28.594 -2.23 1 96.75 53 ILE B O 1
ATOM 3284 N N . CYS B 1 54 ? -5.969 27.047 -3.277 1 95.31 54 CYS 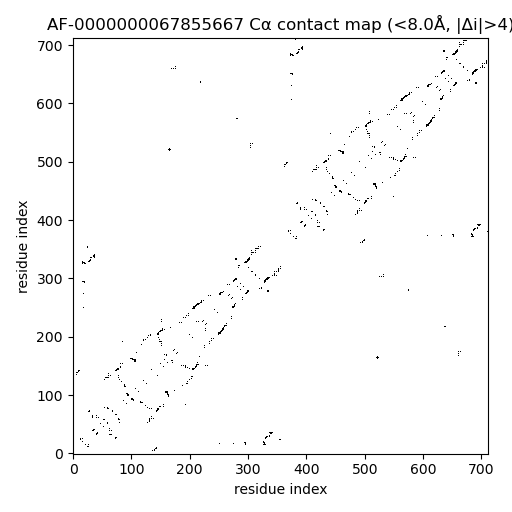B N 1
ATOM 3285 C CA . CYS B 1 54 ? -4.988 26.906 -2.209 1 95.31 54 CYS B CA 1
ATOM 3286 C C . CYS B 1 54 ? -4.242 28.203 -1.967 1 95.31 54 CYS B C 1
ATOM 3288 O O . CYS B 1 54 ? -3.926 28.547 -0.824 1 95.31 54 CYS B O 1
ATOM 3290 N N . GLN B 1 55 ? -4.043 28.922 -3.039 1 96.94 55 GLN B N 1
ATOM 3291 C CA . GLN B 1 55 ? -3.137 30.062 -2.971 1 96.94 55 GLN B CA 1
ATOM 3292 C C . GLN B 1 55 ? -3.906 31.375 -2.803 1 96.94 55 GLN B C 1
ATOM 3294 O O . GLN B 1 55 ? -3.312 32.469 -2.805 1 96.94 55 GLN B O 1
ATOM 3299 N N . THR B 1 56 ? -5.211 31.281 -2.699 1 98.38 56 THR B N 1
ATOM 3300 C CA . THR B 1 56 ? -6.059 32.438 -2.42 1 98.38 56 THR B CA 1
ATOM 3301 C C . THR B 1 56 ? -6.707 32.312 -1.045 1 98.38 56 THR B C 1
ATOM 3303 O O . THR B 1 56 ? -7.699 31.594 -0.885 1 98.38 56 THR B O 1
ATOM 3306 N N . PRO B 1 57 ? -6.191 33.094 -0.117 1 98.62 57 PRO B N 1
ATOM 3307 C CA . PRO B 1 57 ? -6.613 32.938 1.277 1 98.62 57 PRO B CA 1
ATOM 3308 C C . PRO B 1 57 ? -8.133 32.969 1.438 1 98.62 57 PRO B C 1
ATOM 3310 O O . PRO B 1 57 ? -8.688 32.156 2.176 1 98.62 57 PRO B O 1
ATOM 3313 N N . THR B 1 58 ? -8.844 33.812 0.732 1 98.69 58 THR B N 1
ATOM 3314 C CA . THR B 1 58 ? -10.289 33.906 0.873 1 98.69 58 THR B CA 1
ATOM 3315 C C . THR B 1 58 ? -10.977 32.656 0.368 1 98.69 58 THR B C 1
ATOM 3317 O O . THR B 1 58 ? -11.953 32.188 0.969 1 98.69 58 THR B O 1
ATOM 3320 N N . LEU B 1 59 ? -10.508 32.094 -0.715 1 98.69 59 LEU B N 1
ATOM 3321 C CA . LEU B 1 59 ? -11.078 30.859 -1.256 1 98.69 59 LEU B CA 1
ATOM 3322 C C . LEU B 1 59 ? -10.766 29.672 -0.352 1 98.69 59 LEU B C 1
ATOM 3324 O O . LEU B 1 59 ? -11.641 28.844 -0.08 1 98.69 59 LEU B O 1
ATOM 3328 N N . ALA B 1 60 ? -9.508 29.594 0.091 1 98.75 60 ALA B N 1
ATOM 3329 C CA . ALA B 1 60 ? -9.109 28.531 1.003 1 98.75 60 ALA B CA 1
ATOM 3330 C C . ALA B 1 60 ? -9.945 28.562 2.281 1 98.75 60 ALA B C 1
ATOM 3332 O O . ALA B 1 60 ? -10.383 27.516 2.768 1 98.75 60 ALA B O 1
ATOM 3333 N N . CYS B 1 61 ? -10.125 29.766 2.775 1 98.75 61 CYS B N 1
ATOM 3334 C CA . CYS B 1 61 ? -10.953 29.938 3.963 1 98.75 61 CYS B CA 1
ATOM 3335 C C . CYS B 1 61 ? -12.383 29.469 3.709 1 98.75 61 CYS B C 1
ATOM 3337 O O . CYS B 1 61 ? -12.945 28.719 4.512 1 98.75 61 CYS B O 1
ATOM 3339 N N . GLU B 1 62 ? -12.922 29.875 2.621 1 98.56 62 GLU B N 1
ATOM 3340 C CA . GLU B 1 62 ? -14.305 29.531 2.289 1 98.56 62 GLU B CA 1
ATOM 3341 C C . GLU B 1 62 ? -14.484 28.016 2.225 1 98.56 62 GLU B C 1
ATOM 3343 O O . GLU B 1 62 ? -15.422 27.469 2.818 1 98.56 62 GLU B O 1
ATOM 3348 N N . VAL B 1 63 ? -13.609 27.328 1.53 1 98.62 63 VAL B N 1
ATOM 3349 C CA . VAL B 1 63 ? -13.734 25.875 1.353 1 98.62 63 VAL B CA 1
ATOM 3350 C C . VAL B 1 63 ? -13.5 25.172 2.686 1 98.62 63 VAL B C 1
ATOM 3352 O O . VAL B 1 63 ? -14.148 24.172 2.982 1 98.62 63 VAL B O 1
ATOM 3355 N N . THR B 1 64 ? -12.57 25.688 3.5 1 98.75 64 THR B N 1
ATOM 3356 C CA . THR B 1 64 ? -12.297 25.109 4.809 1 98.75 64 THR B CA 1
ATOM 3357 C C . THR B 1 64 ? -13.547 25.109 5.68 1 98.75 64 THR B C 1
ATOM 3359 O O . THR B 1 64 ? -13.758 24.188 6.473 1 98.75 64 THR B O 1
ATOM 3362 N N . LEU B 1 65 ? -14.352 26.109 5.539 1 98.75 65 LEU B N 1
ATOM 3363 C CA . LEU B 1 65 ? -15.492 26.328 6.426 1 98.75 65 LEU B CA 1
ATOM 3364 C C . LEU B 1 65 ? -16.688 25.484 5.988 1 98.75 65 LEU B C 1
ATOM 3366 O O . LEU B 1 65 ? -17.609 25.25 6.77 1 98.75 65 LEU B O 1
ATOM 3370 N N . GLN B 1 66 ? -16.672 24.969 4.762 1 98.75 66 GLN B N 1
ATOM 3371 C CA . GLN B 1 66 ? -17.844 24.297 4.188 1 98.75 66 GLN B CA 1
ATOM 3372 C C . GLN B 1 66 ? -18.234 23.078 5.016 1 98.75 66 GLN B C 1
ATOM 3374 O O . GLN B 1 66 ? -19.375 22.953 5.469 1 98.75 66 GLN B O 1
ATOM 3379 N N . PRO B 1 67 ? -17.297 22.188 5.312 1 98.62 67 PRO B N 1
ATOM 3380 C CA . PRO B 1 67 ? -17.688 21.016 6.105 1 98.62 67 PRO B CA 1
ATOM 3381 C C . PRO B 1 67 ? -18.109 21.391 7.531 1 98.62 67 PRO B C 1
ATOM 3383 O O . PRO B 1 67 ? -18.938 20.719 8.133 1 98.62 67 PRO B O 1
ATOM 3386 N N . ILE B 1 68 ? -17.547 22.453 8.102 1 98.56 68 ILE B N 1
ATOM 3387 C CA . ILE B 1 68 ? -17.859 22.891 9.453 1 98.56 68 ILE B CA 1
ATOM 3388 C C . ILE B 1 68 ? -19.297 23.406 9.516 1 98.56 68 ILE B C 1
ATOM 3390 O O . ILE B 1 68 ? -19.984 23.234 10.523 1 98.56 68 ILE B O 1
ATOM 3394 N N . LYS B 1 69 ? -19.688 24.047 8.453 1 98.19 69 LYS B N 1
ATOM 3395 C CA . LYS B 1 69 ? -21.062 24.531 8.375 1 98.19 69 LYS B CA 1
ATOM 3396 C C . LYS B 1 69 ? -22.047 23.391 8.188 1 98.19 69 LYS B C 1
ATOM 3398 O O . LYS B 1 69 ? -23.172 23.438 8.695 1 98.19 69 LYS B O 1
ATOM 3403 N N . ARG B 1 70 ? -21.688 22.344 7.586 1 98 70 ARG B N 1
ATOM 3404 C CA . ARG B 1 70 ? -22.594 21.281 7.172 1 98 70 ARG B CA 1
ATOM 3405 C C . ARG B 1 70 ? -22.688 20.203 8.25 1 98 70 ARG B C 1
ATOM 3407 O O . ARG B 1 70 ? -23.75 19.594 8.422 1 98 70 ARG B O 1
ATOM 3414 N N . PHE B 1 71 ? -21.578 19.859 8.891 1 98.44 71 PHE B N 1
ATOM 3415 C CA . PHE B 1 71 ? -21.516 18.703 9.773 1 98.44 71 PHE B CA 1
ATOM 3416 C C . PHE B 1 71 ? -21.125 19.125 11.188 1 98.44 71 PHE B C 1
ATOM 3418 O O . PHE B 1 71 ? -20.516 20.172 11.383 1 98.44 71 PHE B O 1
ATOM 3425 N N . ASP B 1 72 ? -21.469 18.312 12.148 1 97.94 72 ASP B N 1
ATOM 3426 C CA . ASP B 1 72 ? -21.078 18.516 13.539 1 97.94 72 ASP B CA 1
ATOM 3427 C C . ASP B 1 72 ? -19.703 17.922 13.828 1 97.94 72 ASP B C 1
ATOM 3429 O O . ASP B 1 72 ? -19.609 16.812 14.367 1 97.94 72 ASP B O 1
ATOM 3433 N N . LEU B 1 73 ? -18.688 18.656 13.5 1 98.62 73 LEU B N 1
ATOM 3434 C CA . LEU B 1 73 ? -17.297 18.219 13.641 1 98.62 73 LEU B CA 1
ATOM 3435 C C . LEU B 1 73 ? -16.594 18.984 14.766 1 98.62 73 LEU B C 1
ATOM 3437 O O . LEU B 1 73 ? -17.062 20.047 15.18 1 98.62 73 LEU B O 1
ATOM 3441 N N . ASP B 1 74 ? -15.469 18.453 15.188 1 98.75 74 ASP B N 1
ATOM 3442 C CA . ASP B 1 74 ? -14.812 19.016 16.375 1 98.75 74 ASP B CA 1
ATOM 3443 C C . ASP B 1 74 ? -13.508 19.703 15.992 1 98.75 74 ASP B C 1
ATOM 3445 O O . ASP B 1 74 ? -12.773 20.172 16.875 1 98.75 74 ASP B O 1
ATOM 3449 N N . ALA B 1 75 ? -13.18 19.75 14.742 1 98.75 75 ALA B N 1
ATOM 3450 C CA . ALA B 1 75 ? -12.023 20.484 14.227 1 98.75 75 ALA B CA 1
ATOM 3451 C C . ALA B 1 75 ? -12.156 20.719 12.727 1 98.75 75 ALA B C 1
ATOM 3453 O O . ALA B 1 75 ? -12.836 19.969 12.023 1 98.75 75 ALA B O 1
ATOM 3454 N N . GLY B 1 76 ? -11.648 21.781 12.312 1 98.56 76 GLY B N 1
ATOM 3455 C CA . GLY B 1 76 ? -11.422 22.031 10.898 1 98.56 76 GLY B CA 1
ATOM 3456 C C . GLY B 1 76 ? -9.961 21.953 10.5 1 98.56 76 GLY B C 1
ATOM 3457 O O . GLY B 1 76 ? -9.078 22.312 11.289 1 98.56 76 GLY B O 1
ATOM 3458 N N . ILE B 1 77 ? -9.68 21.516 9.352 1 98.81 77 ILE B N 1
ATOM 3459 C CA . ILE B 1 77 ? -8.312 21.516 8.828 1 98.81 77 ILE B CA 1
ATOM 3460 C C . ILE B 1 77 ? -8.219 22.469 7.633 1 98.81 77 ILE B C 1
ATOM 3462 O O . ILE B 1 77 ? -9.062 22.422 6.738 1 98.81 77 ILE B O 1
ATOM 3466 N N . ILE B 1 78 ? -7.219 23.297 7.656 1 98.81 78 ILE B N 1
ATOM 3467 C CA . ILE B 1 78 ? -7.059 24.312 6.621 1 98.81 78 ILE B CA 1
ATOM 3468 C C . ILE B 1 78 ? -6.957 23.641 5.254 1 98.81 78 ILE B C 1
ATOM 3470 O O . ILE B 1 78 ? -6.305 22.609 5.109 1 98.81 78 ILE B O 1
ATOM 3474 N N . PHE B 1 79 ? -7.668 24.219 4.25 1 98.56 79 PHE B N 1
ATOM 3475 C CA . PHE B 1 79 ? -7.555 23.703 2.889 1 98.56 79 PHE B CA 1
ATOM 3476 C C . PHE B 1 79 ? -6.227 24.125 2.266 1 98.56 79 PHE B C 1
ATOM 3478 O O . PHE B 1 79 ? -5.953 25.312 2.115 1 98.56 79 PHE B O 1
ATOM 3485 N N . SER B 1 80 ? -5.461 23.172 1.965 1 97.5 80 SER B N 1
ATOM 3486 C CA . SER B 1 80 ? -4.164 23.312 1.313 1 97.5 80 SER B CA 1
ATOM 3487 C C . SER B 1 80 ? -3.709 21.984 0.697 1 97.5 80 SER B C 1
ATOM 3489 O O . SER B 1 80 ? -4.531 21.125 0.388 1 97.5 80 SER B O 1
ATOM 3491 N N . ASP B 1 81 ? -2.521 21.922 0.268 1 95.88 81 ASP B N 1
ATOM 3492 C CA . ASP B 1 81 ? -1.925 20.703 -0.289 1 95.88 81 ASP B CA 1
ATOM 3493 C C . ASP B 1 81 ? -0.512 20.5 0.249 1 95.88 81 ASP B C 1
ATOM 3495 O O . ASP B 1 81 ? 0.208 21.469 0.516 1 95.88 81 ASP B O 1
ATOM 3499 N N . ILE B 1 82 ? -0.133 19.266 0.405 1 97.06 82 ILE B N 1
ATOM 3500 C CA . ILE B 1 82 ? 1.187 18.984 0.962 1 97.06 82 ILE B CA 1
ATOM 3501 C C . ILE B 1 82 ? 2.262 19.328 -0.067 1 97.06 82 ILE B C 1
ATOM 3503 O O . ILE B 1 82 ? 3.426 19.531 0.286 1 97.06 82 ILE B O 1
ATOM 3507 N N . LEU B 1 83 ? 1.904 19.5 -1.334 1 97.62 83 LEU B N 1
ATOM 3508 C CA . LEU B 1 83 ? 2.893 19.703 -2.389 1 97.62 83 LEU B CA 1
ATOM 3509 C C . LEU B 1 83 ? 3.186 21.188 -2.59 1 97.62 83 LEU B C 1
ATOM 3511 O O . LEU B 1 83 ? 3.932 21.562 -3.498 1 97.62 83 LEU B O 1
ATOM 3515 N N . VAL B 1 84 ? 2.658 22.031 -1.744 1 97.75 84 VAL B N 1
ATOM 3516 C CA . VAL B 1 84 ? 3.012 23.453 -1.78 1 97.75 84 VAL B CA 1
ATOM 3517 C C . VAL B 1 84 ? 4.484 23.625 -1.415 1 97.75 84 VAL B C 1
ATOM 3519 O O . VAL B 1 84 ? 5.137 24.562 -1.881 1 97.75 84 VAL B O 1
ATOM 3522 N N . ILE B 1 85 ? 5.059 22.688 -0.635 1 98.56 85 ILE B N 1
ATOM 3523 C CA . ILE B 1 85 ? 6.457 22.781 -0.227 1 98.56 85 ILE B CA 1
ATOM 3524 C C . ILE B 1 85 ? 7.363 22.453 -1.411 1 98.56 85 ILE B C 1
ATOM 3526 O O . ILE B 1 85 ? 8.25 23.234 -1.76 1 98.56 85 ILE B O 1
ATOM 3530 N N . PRO B 1 86 ? 7.148 21.297 -2.1 1 98.56 86 PRO B N 1
ATOM 3531 C CA . PRO B 1 86 ? 7.934 21.062 -3.316 1 98.56 86 PRO B CA 1
ATOM 3532 C C . PRO B 1 86 ? 7.836 22.234 -4.301 1 98.56 86 PRO B C 1
ATOM 3534 O O . PRO B 1 86 ? 8.836 22.594 -4.93 1 98.56 86 PRO B O 1
ATOM 3537 N N . GLN B 1 87 ? 6.672 22.875 -4.395 1 97.75 87 GLN B N 1
ATOM 3538 C CA . GLN B 1 87 ? 6.512 24.047 -5.258 1 97.75 87 GLN B CA 1
ATOM 3539 C C . GLN B 1 87 ? 7.387 25.203 -4.789 1 97.75 87 GLN B C 1
ATOM 3541 O O . GLN B 1 87 ? 8.078 25.828 -5.594 1 97.75 87 GLN B O 1
ATOM 3546 N N . ALA B 1 88 ? 7.332 25.438 -3.541 1 98.19 88 ALA B N 1
ATOM 3547 C CA . ALA B 1 88 ? 8.109 26.547 -2.977 1 98.19 88 ALA B CA 1
ATOM 3548 C C . ALA B 1 88 ? 9.609 26.281 -3.113 1 98.19 88 ALA B C 1
ATOM 3550 O O . ALA B 1 88 ? 10.406 27.219 -3.158 1 98.19 88 ALA B O 1
ATOM 3551 N N . MET B 1 89 ? 9.953 25.016 -3.227 1 98.69 89 MET B N 1
ATOM 3552 C CA . MET B 1 89 ? 11.359 24.641 -3.346 1 98.69 89 MET B CA 1
ATOM 3553 C C . MET B 1 89 ? 11.805 24.672 -4.805 1 98.69 89 MET B C 1
ATOM 3555 O O . MET B 1 89 ? 12.93 24.266 -5.121 1 98.69 89 MET B O 1
ATOM 3559 N N . GLY B 1 90 ? 10.945 25.031 -5.691 1 98.19 90 GLY B N 1
ATOM 3560 C CA . GLY B 1 90 ? 11.359 25.312 -7.055 1 98.19 90 GLY B CA 1
ATOM 3561 C C . GLY B 1 90 ? 10.883 24.281 -8.055 1 98.19 90 GLY B C 1
ATOM 3562 O O . GLY B 1 90 ? 11.148 24.406 -9.25 1 98.19 90 GLY B O 1
ATOM 3563 N N . LEU B 1 91 ? 10.109 23.297 -7.621 1 98.31 91 LEU B N 1
ATOM 3564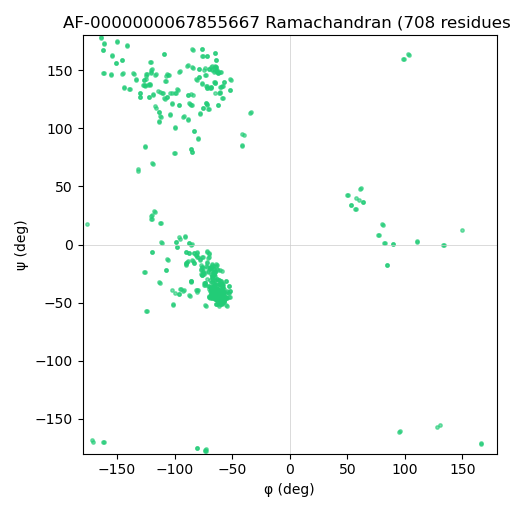 C CA . LEU B 1 91 ? 9.633 22.266 -8.539 1 98.31 91 LEU B CA 1
ATOM 3565 C C . LEU B 1 91 ? 8.234 22.609 -9.047 1 98.31 91 LEU B C 1
ATOM 3567 O O . LEU B 1 91 ? 7.445 23.25 -8.344 1 98.31 91 LEU B O 1
ATOM 3571 N N . THR B 1 92 ? 7.949 22.203 -10.242 1 97.56 92 THR B N 1
ATOM 3572 C CA . THR B 1 92 ? 6.621 22.375 -10.828 1 97.56 92 THR B CA 1
ATOM 3573 C C . THR B 1 92 ? 5.691 21.25 -10.414 1 97.56 92 THR B C 1
ATOM 3575 O O . THR B 1 92 ? 6.062 20.062 -10.5 1 97.56 92 THR B O 1
ATOM 3578 N N . VAL B 1 93 ? 4.531 21.578 -9.922 1 96.69 93 VAL B N 1
ATOM 3579 C CA . VAL B 1 93 ? 3.492 20.609 -9.586 1 96.69 93 VAL B CA 1
ATOM 3580 C C . VAL B 1 93 ? 2.215 20.938 -10.359 1 96.69 93 VAL B C 1
ATOM 3582 O O . VAL B 1 93 ? 1.736 22.062 -10.328 1 96.69 93 VAL B O 1
ATOM 3585 N N . GLU B 1 94 ? 1.714 19.953 -11.047 1 94.38 94 GLU B N 1
ATOM 3586 C CA . GLU B 1 94 ? 0.479 20.109 -11.812 1 94.38 94 GLU B CA 1
ATOM 3587 C C . GLU B 1 94 ? -0.584 19.109 -11.344 1 94.38 94 GLU B C 1
ATOM 3589 O O . GLU B 1 94 ? -0.274 17.969 -11.023 1 94.38 94 GLU B O 1
ATOM 3594 N N . MET B 1 95 ? -1.761 19.625 -11.25 1 88 95 MET B N 1
ATOM 3595 C CA . MET B 1 95 ? -2.887 18.75 -10.961 1 88 95 MET B CA 1
ATOM 3596 C C . MET B 1 95 ? -3.545 18.266 -12.242 1 88 95 MET B C 1
ATOM 3598 O O . MET B 1 95 ? -4.238 19.016 -12.922 1 88 95 MET B O 1
ATOM 3602 N N . ILE B 1 96 ? -3.381 17.016 -12.523 1 83.81 96 ILE B N 1
ATOM 3603 C CA . ILE B 1 96 ? -3.955 16.453 -13.742 1 83.81 96 ILE B CA 1
ATOM 3604 C C . ILE B 1 96 ? -5.223 15.672 -13.406 1 83.81 96 ILE B C 1
ATOM 3606 O O . ILE B 1 96 ? -5.191 14.758 -12.57 1 83.81 96 ILE B O 1
ATOM 3610 N N . PRO B 1 97 ? -6.32 16.125 -14.039 1 76.38 97 PRO B N 1
ATOM 3611 C CA . PRO B 1 97 ? -7.566 15.398 -13.773 1 76.38 97 PRO B CA 1
ATOM 3612 C C . PRO B 1 97 ? -7.438 13.891 -13.992 1 76.38 97 PRO B C 1
ATOM 3614 O O . PRO B 1 97 ? -6.891 13.453 -15.008 1 76.38 97 PRO B O 1
ATOM 3617 N N . GLY B 1 98 ? -7.93 13.125 -13.047 1 71.19 98 GLY B N 1
ATOM 3618 C CA . GLY B 1 98 ? -7.914 11.672 -13.148 1 71.19 98 GLY B CA 1
ATOM 3619 C C . GLY B 1 98 ? -6.602 11.062 -12.695 1 71.19 98 GLY B C 1
ATOM 3620 O O . GLY B 1 98 ? -6.539 9.867 -12.391 1 71.19 98 GLY B O 1
ATOM 3621 N N . MET B 1 99 ? -5.555 11.781 -12.609 1 76.81 99 MET B N 1
ATOM 3622 C CA . MET B 1 99 ? -4.246 11.242 -12.25 1 76.81 99 MET B CA 1
ATOM 3623 C C . MET B 1 99 ? -3.797 11.758 -10.883 1 76.81 99 MET B C 1
ATOM 3625 O O . MET B 1 99 ? -3.135 11.047 -10.133 1 76.81 99 MET B O 1
ATOM 3629 N N . GLY B 1 100 ? -4.195 13.023 -10.562 1 83.38 100 GLY B N 1
ATOM 3630 C CA . GLY B 1 100 ? -3.693 13.633 -9.344 1 83.38 100 GLY B CA 1
ATOM 3631 C C . GLY B 1 100 ? -2.479 14.508 -9.57 1 83.38 100 GLY B C 1
ATOM 3632 O O . GLY B 1 100 ? -2.281 15.039 -10.664 1 83.38 100 GLY B O 1
ATOM 3633 N N . PRO B 1 101 ? -1.754 14.758 -8.555 1 91.88 101 PRO B N 1
ATOM 3634 C CA . PRO B 1 101 ? -0.585 15.633 -8.703 1 91.88 101 PRO B CA 1
ATOM 3635 C C . PRO B 1 101 ? 0.529 14.992 -9.523 1 91.88 101 PRO B C 1
ATOM 3637 O O . PRO B 1 101 ? 0.823 13.805 -9.359 1 91.88 101 PRO B O 1
ATOM 3640 N N . VAL B 1 102 ? 1.048 15.711 -10.383 1 95.06 102 VAL B N 1
ATOM 3641 C CA . VAL B 1 102 ? 2.152 15.266 -11.227 1 95.06 102 VAL B CA 1
ATOM 3642 C C . VAL B 1 102 ? 3.273 16.312 -11.195 1 95.06 102 VAL B C 1
ATOM 3644 O O . VAL B 1 102 ? 3.016 17.516 -11.25 1 95.06 102 VAL B O 1
ATOM 3647 N N . LEU B 1 103 ? 4.48 15.93 -10.961 1 97.75 103 LEU B N 1
ATOM 3648 C CA . LEU B 1 103 ? 5.684 16.734 -11.164 1 97.75 103 LEU B CA 1
ATOM 3649 C C . LEU B 1 103 ? 6.363 16.375 -12.477 1 97.75 103 LEU B C 1
ATOM 3651 O O . LEU B 1 103 ? 7.047 15.352 -12.57 1 97.75 103 LEU B O 1
ATOM 3655 N N . PRO B 1 104 ? 6.16 17.156 -13.469 1 96.62 104 PRO B N 1
ATOM 3656 C CA . PRO B 1 104 ? 6.609 16.797 -14.82 1 96.62 104 PRO B CA 1
ATOM 3657 C C . PRO B 1 104 ? 8.125 16.625 -14.906 1 96.62 104 PRO B C 1
ATOM 3659 O O . PRO B 1 104 ? 8.609 15.906 -15.781 1 96.62 104 PRO B O 1
ATOM 3662 N N . LYS B 1 105 ? 8.914 17.312 -14.141 1 97.25 105 LYS B N 1
ATOM 3663 C CA . LYS B 1 105 ? 10.367 17.172 -14.086 1 97.25 105 LYS B CA 1
ATOM 3664 C C . LYS B 1 105 ? 10.82 16.766 -12.695 1 97.25 105 LYS B C 1
ATOM 3666 O O . LYS B 1 105 ? 11.516 17.516 -12.008 1 97.25 105 LYS B O 1
ATOM 3671 N N . PRO B 1 106 ? 10.539 15.531 -12.273 1 98.38 106 PRO B N 1
ATOM 3672 C CA . PRO B 1 106 ? 10.969 15.055 -10.961 1 98.38 106 PRO B CA 1
ATOM 3673 C C . PRO B 1 106 ? 12.492 14.977 -10.836 1 98.38 106 PRO B C 1
ATOM 3675 O O . PRO B 1 106 ? 13.211 15.133 -11.828 1 98.38 106 PRO B O 1
ATOM 3678 N N . LEU B 1 107 ? 12.969 14.859 -9.609 1 98.75 107 LEU B N 1
ATOM 3679 C CA . LEU B 1 107 ? 14.398 14.672 -9.383 1 98.75 107 LEU B CA 1
ATOM 3680 C C . LEU B 1 107 ? 14.836 13.273 -9.828 1 98.75 107 LEU B C 1
ATOM 3682 O O . LEU B 1 107 ? 14.422 12.273 -9.242 1 98.75 107 LEU B O 1
ATOM 3686 N N . LYS B 1 108 ? 15.68 13.203 -10.789 1 97.56 108 LYS B N 1
ATOM 3687 C CA . LYS B 1 108 ? 16.062 11.922 -11.375 1 97.56 108 LYS B CA 1
ATOM 3688 C C . LYS B 1 108 ? 17.219 11.281 -10.609 1 97.56 108 LYS B C 1
ATOM 3690 O O . LYS B 1 108 ? 17.219 10.078 -10.375 1 97.56 108 LYS B O 1
ATOM 3695 N N . ASP B 1 109 ? 18.172 12.078 -10.297 1 97.44 109 ASP B N 1
ATOM 3696 C CA . ASP B 1 109 ? 19.344 11.641 -9.539 1 97.44 109 ASP B CA 1
ATOM 3697 C C . ASP B 1 109 ? 19.906 12.781 -8.695 1 97.44 109 ASP B C 1
ATOM 3699 O O . ASP B 1 109 ? 19.406 13.914 -8.75 1 97.44 109 ASP B O 1
ATOM 3703 N N . PRO B 1 110 ? 20.891 12.516 -7.883 1 97.88 110 PRO B N 1
ATOM 3704 C CA . PRO B 1 110 ? 21.375 13.5 -6.914 1 97.88 110 PRO B CA 1
ATOM 3705 C C . PRO B 1 110 ? 21.891 14.781 -7.578 1 97.88 110 PRO B C 1
ATOM 3707 O O . PRO B 1 110 ? 21.938 15.836 -6.941 1 97.88 110 PRO B O 1
ATOM 3710 N N . THR B 1 111 ? 22.266 14.727 -8.828 1 98.25 111 THR B N 1
ATOM 3711 C CA . THR B 1 111 ? 22.719 15.938 -9.508 1 98.25 111 THR B CA 1
ATOM 3712 C C . THR B 1 111 ? 21.562 16.922 -9.664 1 98.25 111 THR B C 1
ATOM 3714 O O . THR B 1 111 ? 21.797 18.125 -9.844 1 98.25 111 THR B O 1
ATOM 3717 N N . ASP B 1 112 ? 20.359 16.453 -9.586 1 98.38 112 ASP B N 1
ATOM 3718 C CA . ASP B 1 112 ? 19.172 17.297 -9.742 1 98.38 112 ASP B CA 1
ATOM 3719 C C . ASP B 1 112 ? 18.922 18.125 -8.484 1 98.38 112 ASP B C 1
ATOM 3721 O O . ASP B 1 112 ? 18.109 19.047 -8.492 1 98.38 112 ASP B O 1
ATOM 3725 N N . LEU B 1 113 ? 19.625 17.844 -7.352 1 98.25 113 LEU B N 1
ATOM 3726 C CA . LEU B 1 113 ? 19.422 18.562 -6.102 1 98.25 113 LEU B CA 1
ATOM 3727 C C . LEU B 1 113 ? 19.766 20.047 -6.262 1 98.25 113 LEU B C 1
ATOM 3729 O O . LEU B 1 113 ? 19.234 20.891 -5.531 1 98.25 113 LEU B O 1
ATOM 3733 N N . VAL B 1 114 ? 20.547 20.359 -7.23 1 97.5 114 VAL B N 1
ATOM 3734 C CA . VAL B 1 114 ? 21 21.734 -7.461 1 97.5 114 VAL B CA 1
ATOM 3735 C C . VAL B 1 114 ? 19.812 22.594 -7.922 1 97.5 114 VAL B C 1
ATOM 3737 O O . VAL B 1 114 ? 19.844 23.812 -7.801 1 97.5 114 VAL B O 1
ATOM 3740 N N . ARG B 1 115 ? 18.812 21.938 -8.43 1 97.81 115 ARG B N 1
ATOM 3741 C CA . ARG B 1 115 ? 17.625 22.641 -8.922 1 97.81 115 ARG B CA 1
ATOM 3742 C C . ARG B 1 115 ? 16.797 23.203 -7.762 1 97.81 115 ARG B C 1
ATOM 3744 O O . ARG B 1 115 ? 15.922 24.047 -7.961 1 97.81 115 ARG B O 1
ATOM 3751 N N . LEU B 1 116 ? 17 22.688 -6.574 1 98.5 116 LEU B N 1
ATOM 3752 C CA . LEU B 1 116 ? 16.172 23.047 -5.434 1 98.5 116 LEU B CA 1
ATOM 3753 C C . LEU B 1 116 ? 16.609 24.375 -4.84 1 98.5 116 LEU B C 1
ATOM 3755 O O . LEU B 1 116 ? 17.812 24.672 -4.785 1 98.5 116 LEU B O 1
ATOM 3759 N N . ILE B 1 117 ? 15.648 25.125 -4.441 1 97.19 117 ILE B N 1
ATOM 3760 C CA . ILE B 1 117 ? 15.938 26.375 -3.77 1 97.19 117 ILE B CA 1
ATOM 3761 C C . ILE B 1 117 ? 15.414 26.344 -2.336 1 97.19 117 ILE B C 1
ATOM 3763 O O . ILE B 1 117 ? 14.422 25.656 -2.051 1 97.19 117 ILE B O 1
ATOM 3767 N N . GLN B 1 118 ? 16.094 26.984 -1.45 1 96.69 118 GLN B N 1
ATOM 3768 C CA . GLN B 1 118 ? 15.594 27.188 -0.099 1 96.69 118 GLN B CA 1
ATOM 3769 C C . GLN B 1 118 ? 14.555 28.312 -0.069 1 96.69 118 GLN B C 1
ATOM 3771 O O . GLN B 1 118 ? 14.898 29.484 -0.255 1 96.69 118 GLN B O 1
ATOM 3776 N N . PRO B 1 119 ? 13.367 27.953 0.194 1 98.31 119 PRO B N 1
ATOM 3777 C CA . PRO B 1 119 ? 12.352 29.016 0.166 1 98.31 119 PRO B CA 1
ATOM 3778 C C . PRO B 1 119 ? 12.352 29.875 1.43 1 98.31 119 PRO B C 1
ATOM 3780 O O . PRO B 1 119 ? 12.82 29.422 2.48 1 98.31 119 PRO B O 1
ATOM 3783 N N . ASN B 1 120 ? 11.953 31.109 1.247 1 98.25 120 ASN B N 1
ATOM 3784 C CA . ASN B 1 120 ? 11.484 31.906 2.377 1 98.25 120 ASN B CA 1
ATOM 3785 C C . ASN B 1 120 ? 10.016 31.625 2.684 1 98.25 120 ASN B C 1
ATOM 3787 O O . ASN B 1 120 ? 9.125 32.219 2.068 1 98.25 120 ASN B O 1
ATOM 3791 N N . VAL B 1 121 ? 9.805 30.797 3.633 1 98.06 121 VAL B N 1
ATOM 3792 C CA . VAL B 1 121 ? 8.477 30.25 3.91 1 98.06 121 VAL B CA 1
ATOM 3793 C C . VAL B 1 121 ? 7.512 31.406 4.215 1 98.06 121 VAL B C 1
ATOM 3795 O O . VAL B 1 121 ? 6.375 31.406 3.738 1 98.06 121 VAL B O 1
ATOM 3798 N N . GLU B 1 122 ? 7.93 32.406 4.957 1 96.75 122 GLU B N 1
ATOM 3799 C CA . GLU B 1 122 ? 7.082 33.531 5.363 1 96.75 122 GLU B CA 1
ATOM 3800 C C . GLU B 1 122 ? 6.641 34.344 4.156 1 96.75 122 GLU B C 1
ATOM 3802 O O . GLU B 1 122 ? 5.645 35.062 4.223 1 96.75 122 GLU B O 1
ATOM 3807 N N . LYS B 1 123 ? 7.406 34.25 3.113 1 97.75 123 LYS B N 1
ATOM 3808 C CA . LYS B 1 123 ? 7.082 34.969 1.885 1 97.75 123 LYS B CA 1
ATOM 3809 C C . LYS B 1 123 ? 6.449 34.031 0.855 1 97.75 123 LYS B C 1
ATOM 3811 O O . LYS B 1 123 ? 5.336 34.281 0.381 1 97.75 123 LYS B O 1
ATOM 3816 N N . ASP B 1 124 ? 7.062 32.938 0.572 1 97.88 124 ASP B N 1
ATOM 3817 C CA . ASP B 1 124 ? 6.707 32.062 -0.542 1 97.88 124 ASP B CA 1
ATOM 3818 C C . ASP B 1 124 ? 5.449 31.25 -0.226 1 97.88 124 ASP B C 1
ATOM 3820 O O . ASP B 1 124 ? 4.727 30.828 -1.135 1 97.88 124 ASP B O 1
ATOM 3824 N N . LEU B 1 125 ? 5.188 31.016 1.051 1 98.44 125 LEU B N 1
ATOM 3825 C CA . LEU B 1 125 ? 4.016 30.25 1.467 1 98.44 125 LEU B CA 1
ATOM 3826 C C . LEU B 1 125 ? 3.109 31.094 2.361 1 98.44 125 LEU B C 1
ATOM 3828 O O . LEU B 1 125 ? 2.291 30.547 3.107 1 98.44 125 LEU B O 1
ATOM 3832 N N . LYS B 1 126 ? 3.232 32.406 2.26 1 98.25 126 LYS B N 1
ATOM 3833 C CA . LYS B 1 126 ? 2.482 33.344 3.076 1 98.25 126 LYS B CA 1
ATOM 3834 C C . LYS B 1 126 ? 0.979 33.156 2.906 1 98.25 126 LYS B C 1
ATOM 3836 O O . LYS B 1 126 ? 0.211 33.344 3.852 1 98.25 126 LYS B O 1
ATOM 3841 N N . TYR B 1 127 ? 0.566 32.781 1.682 1 98.38 127 TYR B N 1
ATOM 3842 C CA . TYR B 1 127 ? -0.854 32.625 1.388 1 98.38 127 TYR B CA 1
ATOM 3843 C C . TYR B 1 127 ? -1.488 31.562 2.291 1 98.38 127 TYR B C 1
ATOM 3845 O O . TYR B 1 127 ? -2.67 31.656 2.631 1 98.38 127 TYR B O 1
ATOM 3853 N N . VAL B 1 128 ? -0.711 30.562 2.684 1 98.69 128 VAL B N 1
ATOM 3854 C CA . VAL B 1 128 ? -1.236 29.562 3.604 1 98.69 128 VAL B CA 1
ATOM 3855 C C . VAL B 1 128 ? -1.442 30.188 4.984 1 98.69 128 VAL B C 1
ATOM 3857 O O . VAL B 1 128 ? -2.477 29.969 5.621 1 98.69 128 VAL B O 1
ATOM 3860 N N . GLY B 1 129 ? -0.444 30.953 5.477 1 98.56 129 GLY B N 1
ATOM 3861 C CA . GLY B 1 129 ? -0.588 31.656 6.738 1 98.56 129 GLY B CA 1
ATOM 3862 C C . GLY B 1 129 ? -1.767 32.625 6.758 1 98.56 129 GLY B C 1
ATOM 3863 O O . GLY B 1 129 ? -2.535 32.656 7.719 1 98.56 129 GLY B O 1
ATOM 3864 N N . ASP B 1 130 ? -1.88 33.344 5.68 1 98.75 130 ASP B N 1
ATOM 3865 C CA . ASP B 1 130 ? -3 34.281 5.555 1 98.75 130 ASP B CA 1
ATOM 3866 C C . ASP B 1 130 ? -4.336 33.531 5.605 1 98.75 130 ASP B C 1
ATOM 3868 O O . ASP B 1 130 ? -5.293 34.031 6.219 1 98.75 130 ASP B O 1
ATOM 3872 N N . ALA B 1 131 ? -4.41 32.438 4.926 1 98.81 131 ALA B N 1
ATOM 3873 C CA . ALA B 1 131 ? -5.625 31.609 4.93 1 98.81 131 ALA B CA 1
ATOM 3874 C C . ALA B 1 131 ? -5.949 31.125 6.34 1 98.81 131 ALA B C 1
ATOM 3876 O O . ALA B 1 131 ? -7.109 31.141 6.758 1 98.81 131 ALA B O 1
ATOM 3877 N N . ILE B 1 132 ? -4.934 30.703 7.062 1 98.81 132 ILE B N 1
ATOM 3878 C CA . ILE B 1 132 ? -5.117 30.219 8.422 1 98.81 132 ILE B CA 1
ATOM 3879 C C . ILE B 1 132 ? -5.645 31.344 9.312 1 98.81 132 ILE B C 1
ATOM 3881 O O . ILE B 1 132 ? -6.609 31.141 10.055 1 98.81 132 ILE B O 1
ATOM 3885 N N . THR B 1 133 ? -5.027 32.5 9.219 1 98.69 133 THR B N 1
ATOM 3886 C CA . THR B 1 133 ? -5.441 33.625 10.031 1 98.69 133 THR B CA 1
ATOM 3887 C C . THR B 1 133 ? -6.891 34 9.742 1 98.69 133 THR B C 1
ATOM 3889 O O . THR B 1 133 ? -7.699 34.156 10.656 1 98.69 133 THR B O 1
ATOM 3892 N N . LEU B 1 134 ? -7.16 34.125 8.477 1 98.81 134 LEU B N 1
ATOM 3893 C CA . LEU B 1 134 ? -8.516 34.469 8.07 1 98.81 134 LEU B CA 1
ATOM 3894 C C . LEU B 1 134 ? -9.516 33.438 8.562 1 98.81 134 LEU B C 1
ATOM 3896 O O . LEU B 1 134 ? -10.578 33.781 9.078 1 98.81 134 LEU B O 1
ATOM 3900 N N . THR B 1 135 ? -9.211 32.156 8.383 1 98.75 135 THR B N 1
ATOM 3901 C CA . THR B 1 135 ? -10.102 31.078 8.773 1 98.75 135 THR B CA 1
ATOM 3902 C C . THR B 1 135 ? -10.328 31.094 10.289 1 98.75 135 THR B C 1
ATOM 3904 O O . THR B 1 135 ? -11.445 30.844 10.758 1 98.75 135 THR B O 1
ATOM 3907 N N . ARG B 1 136 ? -9.273 31.391 11.039 1 98.31 136 ARG B N 1
ATOM 3908 C CA . ARG B 1 136 ? -9.383 31.469 12.492 1 98.31 136 ARG B CA 1
ATOM 3909 C C . ARG B 1 136 ? -10.406 32.5 12.906 1 98.31 136 ARG B C 1
ATOM 3911 O O . ARG B 1 136 ? -11.188 32.281 13.836 1 98.31 136 ARG B O 1
ATOM 3918 N N . TYR B 1 137 ? -10.352 33.594 12.25 1 98.31 137 TYR B N 1
ATOM 3919 C CA . TYR B 1 137 ? -11.312 34.625 12.547 1 98.31 137 TYR B CA 1
ATOM 3920 C C . TYR B 1 137 ? -12.727 34.219 12.125 1 98.31 137 TYR B C 1
ATOM 3922 O O . TYR B 1 137 ? -13.68 34.406 12.875 1 98.31 137 TYR B O 1
ATOM 3930 N N . LYS B 1 138 ? -12.844 33.625 11 1 98.5 138 LYS B N 1
ATOM 3931 C CA . LYS B 1 138 ? -14.156 33.312 10.438 1 98.5 138 LYS B CA 1
ATOM 3932 C C . LYS B 1 138 ? -14.789 32.125 11.156 1 98.5 138 LYS B C 1
ATOM 3934 O O . LYS B 1 138 ? -16.016 31.984 11.164 1 98.5 138 LYS B O 1
ATOM 3939 N N . LEU B 1 139 ? -13.977 31.297 11.758 1 98.31 139 LEU B N 1
ATOM 3940 C CA . LEU B 1 139 ? -14.484 30.188 12.555 1 98.31 139 LEU B CA 1
ATOM 3941 C C . LEU B 1 139 ? -15.195 30.688 13.805 1 98.31 139 LEU B C 1
ATOM 3943 O O . LEU B 1 139 ? -16 29.984 14.398 1 98.31 139 LEU B O 1
ATOM 3947 N N . GLU B 1 140 ? -14.805 31.875 14.25 1 97.62 140 GLU B N 1
ATOM 3948 C CA . GLU B 1 140 ? -15.391 32.5 15.438 1 97.62 140 GLU B CA 1
ATOM 3949 C C . GLU B 1 140 ? -15.328 31.547 16.641 1 97.62 140 GLU B C 1
ATOM 3951 O O . GLU B 1 140 ? -16.266 31.469 17.422 1 97.62 140 GLU B O 1
ATOM 3956 N N . GLY B 1 141 ? -14.297 30.781 16.688 1 97.44 141 GLY B N 1
ATOM 3957 C CA . GLY B 1 141 ? -14.039 29.906 17.828 1 97.44 141 GLY B CA 1
ATOM 3958 C C . GLY B 1 141 ? -14.891 28.656 17.828 1 97.44 141 GLY B C 1
ATOM 3959 O O . GLY B 1 141 ? -14.883 27.891 18.797 1 97.44 141 GLY B O 1
ATOM 3960 N N . LYS B 1 142 ? -15.617 28.391 16.797 1 98.31 142 LYS B N 1
ATOM 3961 C CA . LYS B 1 142 ? -16.531 27.266 16.75 1 98.31 142 LYS B CA 1
ATOM 3962 C C . LYS B 1 142 ? -15.805 25.953 17.016 1 98.31 142 LYS B C 1
ATOM 3964 O O . LYS B 1 142 ? -16.297 25.094 17.766 1 98.31 142 LYS B O 1
ATOM 3969 N N . VAL B 1 143 ? -14.695 25.703 16.375 1 98.62 143 VAL B N 1
ATOM 3970 C CA . VAL B 1 143 ? -13.836 24.531 16.547 1 98.62 143 VAL B CA 1
ATOM 3971 C C . VAL B 1 143 ? -12.375 24.922 16.344 1 98.62 143 VAL B C 1
ATOM 3973 O O . VAL B 1 143 ? -12.086 25.953 15.727 1 98.62 143 VAL B O 1
ATOM 3976 N N . PRO B 1 144 ? -11.414 24.109 16.891 1 98.62 144 PRO B N 1
ATOM 3977 C CA . PRO B 1 144 ? -10 24.359 16.594 1 98.62 144 PRO B CA 1
ATOM 3978 C C . PRO B 1 144 ? -9.656 24.172 15.125 1 98.62 144 PRO B C 1
ATOM 3980 O O . PRO B 1 144 ? -10.297 23.375 14.438 1 98.62 144 PRO B O 1
ATOM 3983 N N . LEU B 1 145 ? -8.617 24.891 14.664 1 98.81 145 LEU B N 1
ATOM 3984 C CA . LEU B 1 145 ? -8.148 24.812 13.289 1 98.81 145 LEU B CA 1
ATOM 3985 C C . LEU B 1 145 ? -6.832 24.047 13.211 1 98.81 145 LEU B C 1
ATOM 3987 O O . LEU B 1 145 ? -5.887 24.359 13.945 1 98.81 145 LEU B O 1
ATOM 3991 N N . ILE B 1 146 ? -6.809 23.031 12.352 1 98.88 146 ILE B N 1
ATOM 3992 C CA . ILE B 1 146 ? -5.633 22.188 12.164 1 98.88 146 ILE B CA 1
ATOM 3993 C C . ILE B 1 146 ? -4.824 22.688 10.969 1 98.88 146 ILE B C 1
ATOM 3995 O O . ILE B 1 146 ? -5.355 22.828 9.867 1 98.88 146 ILE B O 1
ATOM 3999 N N . GLY B 1 147 ? -3.564 23.062 11.195 1 98.81 147 GLY B N 1
ATOM 4000 C CA . GLY B 1 147 ? -2.59 23.156 10.125 1 98.81 147 GLY B CA 1
ATOM 4001 C C . GLY B 1 147 ? -1.931 21.828 9.797 1 98.81 147 GLY B C 1
ATOM 4002 O O . GLY B 1 147 ? -2.1 20.844 10.531 1 98.81 147 GLY B O 1
ATOM 4003 N N . PHE B 1 148 ? -1.202 21.766 8.648 1 98.81 148 PHE B N 1
ATOM 4004 C CA . PHE B 1 148 ? -0.639 20.453 8.344 1 98.81 148 PHE B CA 1
ATOM 4005 C C . PHE B 1 148 ? 0.488 20.578 7.324 1 98.81 148 PHE B C 1
ATOM 4007 O O . PHE B 1 148 ? 0.682 21.641 6.727 1 98.81 148 PHE B O 1
ATOM 4014 N N . THR B 1 149 ? 1.218 19.516 7.176 1 98.88 149 THR B N 1
ATOM 4015 C CA . THR B 1 149 ? 2.271 19.344 6.18 1 98.88 149 THR B CA 1
ATOM 4016 C C . THR B 1 149 ? 2.426 17.875 5.797 1 98.88 149 THR B C 1
ATOM 4018 O O . THR B 1 149 ? 1.94 17 6.504 1 98.88 149 THR B O 1
ATOM 4021 N N . GLY B 1 150 ? 2.963 17.703 4.617 1 98.75 150 GLY B N 1
ATOM 4022 C CA . GLY B 1 150 ? 3.555 16.406 4.375 1 98.75 150 GLY B CA 1
ATOM 4023 C C . GLY B 1 150 ? 4.867 16.188 5.109 1 98.75 150 GLY B C 1
ATOM 4024 O O . GLY B 1 150 ? 5.645 17.141 5.273 1 98.75 150 GLY B O 1
ATOM 4025 N N . ALA B 1 151 ? 5.102 14.961 5.527 1 98.88 151 ALA B N 1
ATOM 4026 C CA . ALA B 1 151 ? 6.383 14.633 6.152 1 98.88 151 ALA B CA 1
ATOM 4027 C C . ALA B 1 151 ? 7.484 14.5 5.105 1 98.88 151 ALA B C 1
ATOM 4029 O O . ALA B 1 151 ? 7.207 14.453 3.906 1 98.88 151 ALA B O 1
ATOM 4030 N N . ALA B 1 152 ? 8.703 14.445 5.594 1 98.88 152 ALA B N 1
ATOM 4031 C CA . ALA B 1 152 ? 9.883 14.539 4.734 1 98.88 152 ALA B CA 1
ATOM 4032 C C . ALA B 1 152 ? 9.906 13.406 3.713 1 98.88 152 ALA B C 1
ATOM 4034 O O . ALA B 1 152 ? 10.094 13.648 2.518 1 98.88 152 ALA B O 1
ATOM 4035 N N . TRP B 1 153 ? 9.656 12.164 4.125 1 98.88 153 TRP B N 1
ATOM 4036 C CA . TRP B 1 153 ? 9.711 11.039 3.201 1 98.88 153 TRP B CA 1
ATOM 4037 C C . TRP B 1 153 ? 8.602 11.133 2.162 1 98.88 153 TRP B C 1
ATOM 4039 O O . TRP B 1 153 ? 8.836 10.93 0.97 1 98.88 153 TRP B O 1
ATOM 4049 N N . THR B 1 154 ? 7.418 11.469 2.559 1 98.75 154 THR B N 1
ATOM 4050 C CA . THR B 1 154 ? 6.301 11.594 1.627 1 98.75 154 THR B CA 1
ATOM 4051 C C . THR B 1 154 ? 6.59 12.656 0.575 1 98.75 154 THR B C 1
ATOM 4053 O O . THR B 1 154 ? 6.406 12.422 -0.622 1 98.75 154 THR B O 1
ATOM 4056 N N . LEU B 1 155 ? 7.082 13.82 1.031 1 98.88 155 LEU B N 1
ATOM 4057 C CA . LEU B 1 155 ? 7.383 14.891 0.084 1 98.88 155 LEU B CA 1
ATOM 4058 C C . LEU B 1 155 ? 8.523 14.492 -0.841 1 98.88 155 LEU B C 1
ATOM 4060 O O . LEU B 1 155 ? 8.453 14.695 -2.055 1 98.88 155 LEU B O 1
ATOM 4064 N N . MET B 1 156 ? 9.555 13.875 -0.285 1 98.88 156 MET B N 1
ATOM 4065 C CA . MET B 1 156 ? 10.688 13.391 -1.073 1 98.88 156 MET B CA 1
ATOM 4066 C C . MET B 1 156 ? 10.227 12.406 -2.143 1 98.88 156 MET B C 1
ATOM 4068 O O . MET B 1 156 ? 10.664 12.484 -3.293 1 98.88 156 MET B O 1
ATOM 4072 N N . SER B 1 157 ? 9.367 11.516 -1.741 1 98.44 157 SER B N 1
ATOM 4073 C CA . SER B 1 157 ? 8.914 10.484 -2.67 1 98.44 157 SER B CA 1
ATOM 4074 C C . SER B 1 157 ? 8.164 11.094 -3.85 1 98.44 157 SER B C 1
ATOM 4076 O O . SER B 1 157 ? 8.352 10.68 -4.996 1 98.44 157 SER B O 1
ATOM 4078 N N . TYR B 1 158 ? 7.359 12.133 -3.613 1 98 158 TYR B N 1
ATOM 4079 C CA . TYR B 1 158 ? 6.699 12.828 -4.711 1 98 158 TYR B CA 1
ATOM 4080 C C . TYR B 1 158 ? 7.719 13.531 -5.605 1 98 158 TYR B C 1
ATOM 4082 O O . TYR B 1 158 ? 7.613 13.484 -6.832 1 98 158 TYR B O 1
ATOM 4090 N N . MET B 1 159 ? 8.68 14.156 -4.977 1 98.75 159 MET B N 1
ATOM 4091 C CA . MET B 1 159 ? 9.672 14.953 -5.703 1 98.75 159 MET B CA 1
ATOM 4092 C C . MET B 1 159 ? 10.492 14.07 -6.641 1 98.75 159 MET B C 1
ATOM 4094 O O . MET B 1 159 ? 10.945 14.523 -7.688 1 98.75 159 MET B O 1
ATOM 4098 N N . ILE B 1 160 ? 10.648 12.812 -6.238 1 98.56 160 ILE B N 1
ATOM 4099 C CA . ILE B 1 160 ? 11.5 11.906 -6.996 1 98.56 160 ILE B CA 1
ATOM 4100 C C . ILE B 1 160 ? 10.641 11.078 -7.957 1 98.56 160 ILE B C 1
ATOM 4102 O O . ILE B 1 160 ? 10.977 10.938 -9.133 1 98.56 160 ILE B O 1
ATOM 4106 N N . GLN B 1 161 ? 9.492 10.594 -7.496 1 97 161 GLN B N 1
ATOM 4107 C CA . GLN B 1 161 ? 8.617 9.734 -8.281 1 97 161 GLN B CA 1
ATOM 4108 C C . GLN B 1 161 ? 7.887 10.523 -9.359 1 97 161 GLN B C 1
ATOM 4110 O O . GLN B 1 161 ? 7.559 9.992 -10.422 1 97 161 GLN B O 1
ATOM 4115 N N . GLY B 1 162 ? 7.555 11.805 -9.078 1 96.56 162 GLY B N 1
ATOM 4116 C CA . GLY B 1 162 ? 6.863 12.664 -10.023 1 96.56 162 GLY B CA 1
ATOM 4117 C C . GLY B 1 162 ? 5.355 12.578 -9.914 1 96.56 162 GLY B C 1
ATOM 4118 O O . GLY B 1 162 ? 4.633 13.195 -10.703 1 96.56 162 GLY B O 1
ATOM 4119 N N . GLY B 1 163 ? 4.91 11.828 -9.07 1 93.19 163 GLY B N 1
ATOM 4120 C CA . GLY B 1 163 ? 3.484 11.648 -8.852 1 93.19 163 GLY B CA 1
ATOM 4121 C C . GLY B 1 163 ? 3.156 10.445 -7.996 1 93.19 163 GLY B C 1
ATOM 4122 O O . GLY B 1 163 ? 4.047 9.867 -7.367 1 93.19 163 GLY B O 1
ATOM 4123 N N . GLY B 1 164 ? 1.936 10.18 -7.941 1 87.12 164 GLY B N 1
ATOM 4124 C CA . GLY B 1 164 ? 1.52 9 -7.207 1 87.12 164 GLY B CA 1
ATOM 4125 C C . GLY B 1 164 ? 1.958 7.703 -7.867 1 87.12 164 GLY B C 1
ATOM 4126 O O . GLY B 1 164 ? 2.127 7.648 -9.086 1 87.12 164 GLY B O 1
ATOM 4127 N N . SER B 1 165 ? 2.162 6.715 -7.098 1 88.88 165 SER B N 1
ATOM 4128 C CA . SER B 1 165 ? 2.57 5.395 -7.566 1 88.88 165 SER B CA 1
ATOM 4129 C C . SER B 1 165 ? 2.172 4.305 -6.574 1 88.88 165 SER B C 1
ATOM 4131 O O . SER B 1 165 ? 2.189 4.527 -5.363 1 88.88 165 SER B O 1
ATOM 4133 N N . SER B 1 166 ? 1.851 3.156 -7.148 1 86.56 166 SER B N 1
ATOM 4134 C CA . SER B 1 166 ? 1.503 2.033 -6.285 1 86.56 166 SER B CA 1
ATOM 4135 C C . SER B 1 166 ? 2.75 1.392 -5.684 1 86.56 166 SER B C 1
ATOM 4137 O O . SER B 1 166 ? 2.656 0.617 -4.727 1 86.56 166 SER B O 1
ATOM 4139 N N . THR B 1 167 ? 3.895 1.733 -6.195 1 87.38 167 THR B N 1
ATOM 4140 C CA . THR B 1 167 ? 5.094 1.039 -5.742 1 87.38 167 THR B CA 1
ATOM 4141 C C . THR B 1 167 ? 6.152 2.035 -5.27 1 87.38 167 THR B C 1
ATOM 4143 O O . THR B 1 167 ? 7.074 1.668 -4.539 1 87.38 167 THR B O 1
ATOM 4146 N N . MET B 1 168 ? 6.09 3.268 -5.738 1 93.62 168 MET B N 1
ATOM 4147 C CA . MET B 1 168 ? 7.039 4.328 -5.422 1 93.62 168 MET B CA 1
ATOM 4148 C C . MET B 1 168 ? 8.477 3.855 -5.625 1 93.62 168 MET B C 1
ATOM 4150 O O . MET B 1 168 ? 9.336 4.098 -4.781 1 93.62 168 MET B O 1
ATOM 4154 N N . ILE B 1 169 ? 8.695 3.156 -6.676 1 94.56 169 ILE B N 1
ATOM 4155 C CA . ILE B 1 169 ? 9.953 2.451 -6.906 1 94.56 169 ILE B CA 1
ATOM 4156 C C . ILE B 1 169 ? 11.086 3.459 -7.09 1 94.56 169 ILE B C 1
ATOM 4158 O O . ILE B 1 169 ? 12.195 3.256 -6.586 1 94.56 169 ILE B O 1
ATOM 4162 N N . ARG B 1 170 ? 10.844 4.566 -7.766 1 95.56 170 ARG B N 1
ATOM 4163 C CA . ARG B 1 170 ? 11.914 5.52 -8.047 1 95.56 170 ARG B CA 1
ATOM 4164 C C . ARG B 1 170 ? 12.422 6.16 -6.758 1 95.56 170 ARG B C 1
ATOM 4166 O O . ARG B 1 170 ? 13.633 6.344 -6.582 1 95.56 170 ARG B O 1
ATOM 4173 N N . ALA B 1 171 ? 11.516 6.473 -5.926 1 97.75 171 ALA B N 1
ATOM 4174 C CA . ALA B 1 171 ? 11.891 7.062 -4.645 1 97.75 171 ALA B CA 1
ATOM 4175 C C . ALA B 1 171 ? 12.625 6.051 -3.768 1 97.75 171 ALA B C 1
ATOM 4177 O O . ALA B 1 171 ? 13.641 6.375 -3.156 1 97.75 171 ALA B O 1
ATOM 4178 N N . ARG B 1 172 ? 12.125 4.855 -3.699 1 97.81 172 ARG B N 1
ATOM 4179 C CA . ARG B 1 172 ? 12.727 3.83 -2.857 1 97.81 172 ARG B CA 1
ATOM 4180 C C . ARG B 1 172 ? 14.117 3.451 -3.369 1 97.81 172 ARG B C 1
ATOM 4182 O O . ARG B 1 172 ? 15.016 3.152 -2.58 1 97.81 172 ARG B O 1
ATOM 4189 N N . GLU B 1 173 ? 14.227 3.463 -4.668 1 97.38 173 GLU B N 1
ATOM 4190 C CA . GLU B 1 173 ? 15.531 3.203 -5.277 1 97.38 173 GLU B CA 1
ATOM 4191 C C . GLU B 1 173 ? 16.594 4.152 -4.734 1 97.38 173 GLU B C 1
ATOM 4193 O O . GLU B 1 173 ? 17.719 3.738 -4.469 1 97.38 173 GLU B O 1
ATOM 4198 N N . TRP B 1 174 ? 16.25 5.426 -4.531 1 98.19 174 TRP B N 1
ATOM 4199 C CA . TRP B 1 174 ? 17.188 6.434 -4.027 1 98.19 174 TRP B CA 1
ATOM 4200 C C . TRP B 1 174 ? 17.75 6.02 -2.674 1 98.19 174 TRP B C 1
ATOM 4202 O O . TRP B 1 174 ? 18.938 6.219 -2.404 1 98.19 174 TRP B O 1
ATOM 4212 N N . LEU B 1 175 ? 16.922 5.414 -1.868 1 98.44 175 LEU B N 1
ATOM 4213 C CA . LEU B 1 175 ? 17.297 5.098 -0.498 1 98.44 175 LEU B CA 1
ATOM 4214 C C . LEU B 1 175 ? 18.438 4.078 -0.474 1 98.44 175 LEU B C 1
ATOM 4216 O O . LEU B 1 175 ? 19.266 4.09 0.436 1 98.44 175 LEU B O 1
ATOM 4220 N N . TYR B 1 176 ? 18.469 3.215 -1.48 1 97.88 176 TYR B N 1
ATOM 4221 C CA . TYR B 1 176 ? 19.5 2.178 -1.543 1 97.88 176 TYR B CA 1
ATOM 4222 C C . TYR B 1 176 ? 20.672 2.623 -2.4 1 97.88 176 TYR B C 1
ATOM 4224 O O . TYR B 1 176 ? 21.828 2.371 -2.055 1 97.88 176 TYR B O 1
ATOM 4232 N N . LYS B 1 177 ? 20.391 3.309 -3.471 1 97.06 177 LYS B N 1
ATOM 4233 C CA . LYS B 1 177 ? 21.406 3.686 -4.449 1 97.06 177 LYS B CA 1
ATOM 4234 C C . LYS B 1 177 ? 22.188 4.906 -3.98 1 97.06 177 LYS B C 1
ATOM 4236 O O . LYS B 1 177 ? 23.391 5.016 -4.246 1 97.06 177 LYS B O 1
ATOM 4241 N N . TYR B 1 178 ? 21.469 5.891 -3.338 1 97.88 178 TYR B N 1
ATOM 4242 C CA . TYR B 1 178 ? 22.062 7.164 -2.934 1 97.88 178 TYR B CA 1
ATOM 4243 C C . TYR B 1 178 ? 21.703 7.484 -1.483 1 97.88 178 TYR B C 1
ATOM 4245 O O . TYR B 1 178 ? 21.125 8.523 -1.194 1 97.88 178 TYR B O 1
ATOM 4253 N N . PRO B 1 179 ? 22.172 6.66 -0.489 1 97.81 179 PRO B N 1
ATOM 4254 C CA . PRO B 1 179 ? 21.75 6.855 0.899 1 97.81 179 PRO B CA 1
ATOM 4255 C C . PRO B 1 179 ? 22.125 8.234 1.443 1 97.81 179 PRO B C 1
ATOM 4257 O O . PRO B 1 179 ? 21.297 8.898 2.07 1 97.81 179 PRO B O 1
ATOM 4260 N N . ASP B 1 180 ? 23.344 8.719 1.191 1 98.31 180 ASP B N 1
ATOM 4261 C CA . ASP B 1 180 ? 23.781 10 1.721 1 98.31 180 ASP B CA 1
ATOM 4262 C C . ASP B 1 180 ? 23 11.148 1.103 1 98.31 180 ASP B C 1
ATOM 4264 O O . ASP B 1 180 ? 22.578 12.078 1.807 1 98.31 180 ASP B O 1
ATOM 4268 N N . ASP B 1 181 ? 22.797 11.086 -0.216 1 98.69 181 ASP B N 1
ATOM 4269 C CA . ASP B 1 181 ? 22.062 12.133 -0.911 1 98.69 181 ASP B CA 1
ATOM 4270 C C . ASP B 1 181 ? 20.578 12.125 -0.507 1 98.69 181 ASP B C 1
ATOM 4272 O O . ASP B 1 181 ? 19.938 13.172 -0.476 1 98.69 181 ASP B O 1
ATOM 4276 N N . SER B 1 182 ? 20.078 10.945 -0.211 1 98.81 182 SER B N 1
ATOM 4277 C CA . SER B 1 182 ? 18.719 10.852 0.304 1 98.81 182 SER B CA 1
ATOM 4278 C C . SER B 1 182 ? 18.578 11.586 1.633 1 98.81 182 SER B C 1
ATOM 4280 O O . SER B 1 182 ? 17.641 12.352 1.827 1 98.81 182 SER B O 1
ATOM 4282 N N . HIS B 1 183 ? 19.547 11.383 2.506 1 98.88 183 HIS B N 1
ATOM 4283 C CA . HIS B 1 183 ? 19.531 12.094 3.779 1 98.88 183 HIS B CA 1
ATOM 4284 C C . HIS B 1 183 ? 19.672 13.602 3.572 1 98.88 183 HIS B C 1
ATOM 4286 O O . HIS B 1 183 ? 19.062 14.391 4.285 1 98.88 183 HIS B O 1
ATOM 4292 N N . LYS B 1 184 ? 20.5 13.977 2.637 1 98.75 184 LYS B N 1
ATOM 4293 C CA . LYS B 1 184 ? 20.641 15.398 2.334 1 98.75 184 LYS B CA 1
ATOM 4294 C C . LYS B 1 184 ? 19.312 16.016 1.912 1 98.75 184 LYS B C 1
ATOM 4296 O O . LYS B 1 184 ? 18.906 17.062 2.418 1 98.75 184 LYS B O 1
ATOM 4301 N N . LEU B 1 185 ? 18.656 15.367 0.977 1 98.88 185 LEU B N 1
ATOM 4302 C CA . LEU B 1 185 ? 17.359 15.859 0.496 1 98.88 185 LEU B CA 1
ATOM 4303 C C . LEU B 1 185 ? 16.328 15.875 1.618 1 98.88 185 LEU B C 1
ATOM 4305 O O . LEU B 1 185 ? 15.602 16.859 1.781 1 98.88 185 LEU B O 1
ATOM 4309 N N . LEU B 1 186 ? 16.266 14.789 2.406 1 98.94 186 LEU B N 1
ATOM 4310 C CA . LEU B 1 186 ? 15.344 14.703 3.527 1 98.94 186 LEU B CA 1
ATOM 4311 C C . LEU B 1 186 ? 15.578 15.844 4.516 1 98.94 186 LEU B C 1
ATOM 4313 O O . LEU B 1 186 ? 14.625 16.438 5.031 1 98.94 186 LEU B O 1
ATOM 4317 N N . GLN B 1 187 ? 16.812 16.156 4.734 1 98.81 187 GLN B N 1
ATOM 4318 C CA . GLN B 1 187 ? 17.141 17.234 5.652 1 98.81 187 GLN B CA 1
ATOM 4319 C C . GLN B 1 187 ? 16.688 18.594 5.094 1 98.81 187 GLN B C 1
ATOM 4321 O O . GLN B 1 187 ? 16.156 19.422 5.832 1 98.81 187 GLN B O 1
ATOM 4326 N N . LEU B 1 188 ? 16.938 18.812 3.803 1 98.75 188 LEU B N 1
ATOM 4327 C CA . LEU B 1 188 ? 16.5 20.062 3.17 1 98.75 188 LEU B CA 1
ATOM 4328 C C . LEU B 1 188 ? 14.992 20.234 3.309 1 98.75 188 LEU B C 1
ATOM 4330 O O . LEU B 1 188 ? 14.516 21.312 3.67 1 98.75 188 LEU B O 1
ATOM 4334 N N . ILE B 1 189 ? 14.273 19.172 3.061 1 98.94 189 ILE B N 1
ATOM 4335 C CA . ILE B 1 189 ? 12.82 19.203 3.154 1 98.94 189 ILE B CA 1
ATOM 4336 C C . ILE B 1 189 ? 12.398 19.453 4.602 1 98.94 189 ILE B C 1
ATOM 4338 O O . ILE B 1 189 ? 11.508 20.266 4.863 1 98.94 189 ILE B O 1
ATOM 4342 N N . THR B 1 190 ? 13.062 18.734 5.508 1 98.88 190 THR B N 1
ATOM 4343 C CA . THR B 1 190 ? 12.758 18.844 6.93 1 98.88 190 THR B CA 1
ATOM 4344 C C . THR B 1 190 ? 12.914 20.281 7.406 1 98.88 190 THR B C 1
ATOM 4346 O O . THR B 1 190 ? 12.078 20.797 8.148 1 98.88 190 THR B O 1
ATOM 4349 N N . ASN B 1 191 ? 13.93 20.953 6.945 1 98.81 191 ASN B N 1
ATOM 4350 C CA . ASN B 1 191 ? 14.148 22.344 7.312 1 98.81 191 ASN B CA 1
ATOM 4351 C C . ASN B 1 191 ? 12.984 23.234 6.875 1 98.81 191 ASN B C 1
ATOM 4353 O O . ASN B 1 191 ? 12.523 24.078 7.641 1 98.81 191 ASN B O 1
ATOM 4357 N N . VAL B 1 192 ? 12.516 23.031 5.699 1 98.88 192 VAL B N 1
ATOM 4358 C CA . VAL B 1 192 ? 11.406 23.812 5.18 1 98.88 192 VAL B CA 1
ATOM 4359 C C . VAL B 1 192 ? 10.133 23.5 5.965 1 98.88 192 VAL B C 1
ATOM 4361 O O . VAL B 1 192 ? 9.352 24.391 6.285 1 98.88 192 VAL B O 1
ATOM 4364 N N . ILE B 1 193 ? 9.945 22.219 6.281 1 98.94 193 ILE B N 1
ATOM 4365 C CA . ILE B 1 193 ? 8.773 21.766 7.027 1 98.94 193 ILE B CA 1
ATOM 4366 C C . ILE B 1 193 ? 8.719 22.469 8.383 1 98.94 193 ILE B C 1
ATOM 4368 O O . ILE B 1 193 ? 7.664 22.953 8.805 1 98.94 193 ILE B O 1
ATOM 4372 N N . ILE B 1 194 ? 9.844 22.531 9.062 1 98.88 194 ILE B N 1
ATOM 4373 C CA . ILE B 1 194 ? 9.914 23.156 10.383 1 98.88 194 ILE B CA 1
ATOM 4374 C C . ILE B 1 194 ? 9.492 24.625 10.297 1 98.88 194 ILE B C 1
ATOM 4376 O O . ILE B 1 194 ? 8.633 25.062 11.055 1 98.88 194 ILE B O 1
ATOM 4380 N N . ASP B 1 195 ? 10.031 25.375 9.312 1 98.81 195 ASP B N 1
ATOM 4381 C CA . ASP B 1 195 ? 9.648 26.766 9.109 1 98.81 195 ASP B CA 1
ATOM 4382 C C . ASP B 1 195 ? 8.164 26.891 8.797 1 98.81 195 ASP B C 1
ATOM 4384 O O . ASP B 1 195 ? 7.492 27.797 9.297 1 98.81 195 ASP B O 1
ATOM 4388 N N . TYR B 1 196 ? 7.73 26.016 8.016 1 98.88 196 TYR B N 1
ATOM 4389 C CA . TYR B 1 196 ? 6.355 26.031 7.531 1 98.88 196 TYR B CA 1
ATOM 4390 C C . TYR B 1 196 ? 5.375 25.797 8.68 1 98.88 196 TYR B C 1
ATOM 4392 O O . TYR B 1 196 ? 4.375 26.516 8.789 1 98.88 196 TYR B O 1
ATOM 4400 N N . LEU B 1 197 ? 5.641 24.812 9.523 1 98.88 197 LEU B N 1
ATOM 4401 C CA . LEU B 1 197 ? 4.766 24.5 10.648 1 98.88 197 LEU B CA 1
ATOM 4402 C C . LEU B 1 197 ? 4.793 25.625 11.68 1 98.88 197 LEU B C 1
ATOM 4404 O O . LEU B 1 197 ? 3.758 25.984 12.242 1 98.88 197 LEU B O 1
ATOM 4408 N N . VAL B 1 198 ? 5.938 26.203 11.953 1 98.75 198 VAL B N 1
ATOM 4409 C CA . VAL B 1 198 ? 6.039 27.328 12.875 1 98.75 198 VAL B CA 1
ATOM 4410 C C . VAL B 1 198 ? 5.203 28.5 12.359 1 98.75 198 VAL B C 1
ATOM 4412 O O . VAL B 1 198 ? 4.457 29.125 13.125 1 98.75 198 VAL B O 1
ATOM 4415 N N . MET B 1 199 ? 5.34 28.781 11.07 1 98.62 199 MET B N 1
ATOM 4416 C CA . MET B 1 199 ? 4.547 29.859 10.461 1 98.62 199 MET B CA 1
ATOM 4417 C C . MET B 1 199 ? 3.057 29.594 10.641 1 98.62 199 MET B C 1
ATOM 4419 O O . MET B 1 199 ? 2.291 30.516 10.93 1 98.62 199 MET B O 1
ATOM 4423 N N . GLN B 1 200 ? 2.635 28.344 10.469 1 98.81 200 GLN B N 1
ATOM 4424 C CA . GLN B 1 200 ? 1.222 28 10.594 1 98.81 200 GLN B CA 1
ATOM 4425 C C . GLN B 1 200 ? 0.729 28.234 12.023 1 98.81 200 GLN B C 1
ATOM 4427 O O . GLN B 1 200 ? -0.388 28.703 12.227 1 98.81 200 GLN B O 1
ATOM 4432 N N . VAL B 1 201 ? 1.545 27.906 13.023 1 98.69 201 VAL B N 1
ATOM 4433 C CA . VAL B 1 201 ? 1.18 28.141 14.414 1 98.69 201 VAL B CA 1
ATOM 4434 C C . VAL B 1 201 ? 1.06 29.641 14.664 1 98.69 201 VAL B C 1
ATOM 4436 O O . VAL B 1 201 ? 0.075 30.109 15.25 1 98.69 201 VAL B O 1
ATOM 4439 N N . LYS B 1 202 ? 2.008 30.391 14.172 1 97.94 202 LYS B N 1
ATOM 4440 C CA . LYS B 1 202 ? 1.982 31.844 14.328 1 97.94 202 LYS B CA 1
ATOM 4441 C C . LYS B 1 202 ? 0.743 32.438 13.672 1 97.94 202 LYS B C 1
ATOM 4443 O O . LYS B 1 202 ? 0.197 33.438 14.156 1 97.94 202 LYS B O 1
ATOM 4448 N N . ALA B 1 203 ? 0.363 31.828 12.617 1 98.31 203 ALA B N 1
ATOM 4449 C CA . ALA B 1 203 ? -0.769 32.312 11.844 1 98.31 203 ALA B CA 1
ATOM 4450 C C . ALA B 1 203 ? -2.092 31.984 12.523 1 98.31 203 ALA B C 1
ATOM 4452 O O . ALA B 1 203 ? -3.135 32.562 12.18 1 98.31 203 ALA B O 1
ATOM 4453 N N . GLY B 1 204 ? -2.072 31 13.438 1 98.25 204 GLY B N 1
ATOM 4454 C CA . GLY B 1 204 ? -3.281 30.781 14.211 1 98.25 204 GLY B CA 1
ATOM 4455 C C . GLY B 1 204 ? -3.664 29.312 14.305 1 98.25 204 GLY B C 1
ATOM 4456 O O . GLY B 1 204 ? -4.68 28.969 14.914 1 98.25 204 GLY B O 1
ATOM 4457 N N . ALA B 1 205 ? -2.891 28.375 13.695 1 98.56 205 ALA B N 1
ATOM 4458 C CA . ALA B 1 205 ? -3.188 26.953 13.828 1 98.56 205 ALA B CA 1
ATOM 4459 C C . ALA B 1 205 ? -3.146 26.516 15.289 1 98.56 205 ALA B C 1
ATOM 4461 O O . ALA B 1 205 ? -2.227 26.875 16.031 1 98.56 205 ALA B O 1
ATOM 4462 N N . GLN B 1 206 ? -4.098 25.766 15.688 1 98.38 206 GLN B N 1
ATOM 4463 C CA . GLN B 1 206 ? -4.203 25.359 17.078 1 98.38 206 GLN B CA 1
ATOM 4464 C C . GLN B 1 206 ? -3.805 23.891 17.266 1 98.38 206 GLN B C 1
ATOM 4466 O O . GLN B 1 206 ? -3.646 23.422 18.391 1 98.38 206 GLN B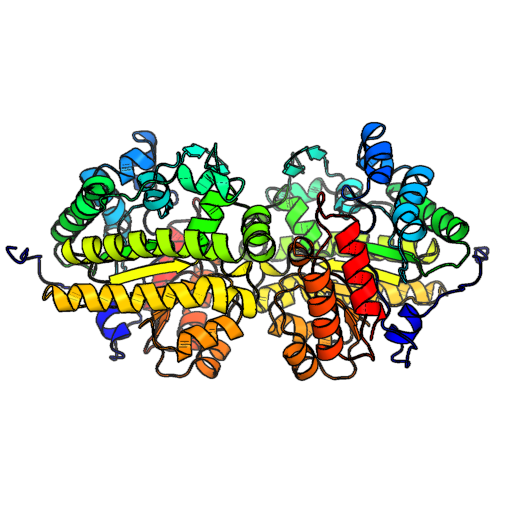 O 1
ATOM 4471 N N . LEU B 1 207 ? -3.697 23.172 16.188 1 98.38 207 LEU B N 1
ATOM 4472 C CA . LEU B 1 207 ? -3.232 21.797 16.047 1 98.38 207 LEU B CA 1
ATOM 4473 C C . LEU B 1 207 ? -2.465 21.609 14.742 1 98.38 207 LEU B C 1
ATOM 4475 O O . LEU B 1 207 ? -2.715 22.328 13.766 1 98.38 207 LEU B O 1
ATOM 4479 N N . LEU B 1 208 ? -1.491 20.734 14.766 1 98.88 208 LEU B N 1
ATOM 4480 C CA . LEU B 1 208 ? -0.754 20.422 13.547 1 98.88 208 LEU B CA 1
ATOM 4481 C C . LEU B 1 208 ? -0.812 18.938 13.227 1 98.88 208 LEU B C 1
ATOM 4483 O O . LEU B 1 208 ? -0.695 18.094 14.125 1 98.88 208 LEU B O 1
ATOM 4487 N N . GLN B 1 209 ? -1.004 18.594 12 1 98.81 209 GLN B N 1
ATOM 4488 C CA . GLN B 1 209 ? -0.892 17.203 11.57 1 98.81 209 GLN B CA 1
ATOM 4489 C C . GLN B 1 209 ? 0.211 17.031 10.531 1 98.81 209 GLN B C 1
ATOM 4491 O O . GLN B 1 209 ? 0.278 17.797 9.562 1 98.81 209 GLN B O 1
ATOM 4496 N N . VAL B 1 210 ? 1.079 16.078 10.781 1 98.94 210 VAL B N 1
ATOM 4497 C CA . VAL B 1 210 ? 2.152 15.727 9.859 1 98.94 210 VAL B CA 1
ATOM 4498 C C . VAL B 1 210 ? 1.8 14.43 9.133 1 98.94 210 VAL B C 1
ATOM 4500 O O . VAL B 1 210 ? 1.765 13.359 9.742 1 98.94 210 VAL B O 1
ATOM 4503 N N . PHE B 1 211 ? 1.554 14.547 7.824 1 98.75 211 PHE B N 1
ATOM 4504 C CA . PHE B 1 211 ? 1.149 13.414 7.004 1 98.75 211 PHE B CA 1
ATOM 4505 C C . PHE B 1 211 ? 2.367 12.68 6.453 1 98.75 211 PHE B C 1
ATOM 4507 O O . PHE B 1 211 ? 3.055 13.195 5.566 1 98.75 211 PHE B O 1
ATOM 4514 N N . GLU B 1 212 ? 2.662 11.516 6.961 1 98.5 212 GLU B N 1
ATOM 4515 C CA . GLU B 1 212 ? 3.602 10.578 6.352 1 98.5 212 GLU B CA 1
ATOM 4516 C C . GLU B 1 212 ? 2.865 9.484 5.578 1 98.5 212 GLU B C 1
ATOM 4518 O O . GLU B 1 212 ? 2.838 8.328 6 1 98.5 212 GLU B O 1
ATOM 4523 N N . SER B 1 213 ? 2.428 9.852 4.383 1 97.06 213 SER B N 1
ATOM 4524 C CA . SER B 1 213 ? 1.409 9.094 3.662 1 97.06 213 SER B CA 1
ATOM 4525 C C . SER B 1 213 ? 2.021 7.918 2.916 1 97.06 213 SER B C 1
ATOM 4527 O O . SER B 1 213 ? 1.302 7.094 2.348 1 97.06 213 SER B O 1
ATOM 4529 N N . HIS B 1 214 ? 3.346 7.812 2.875 1 97.31 214 HIS B N 1
ATOM 4530 C CA . HIS B 1 214 ? 3.998 6.777 2.08 1 97.31 214 HIS B CA 1
ATOM 4531 C C . HIS B 1 214 ? 4.793 5.824 2.963 1 97.31 214 HIS B C 1
ATOM 4533 O O . HIS B 1 214 ? 5.812 5.273 2.533 1 97.31 214 HIS B O 1
ATOM 4539 N N . SER B 1 215 ? 4.316 5.695 4.211 1 97.62 215 SER B N 1
ATOM 4540 C CA . SER B 1 215 ? 5.008 4.797 5.129 1 97.62 215 SER B CA 1
ATOM 4541 C C . SER B 1 215 ? 4.84 3.342 4.707 1 97.62 215 SER B C 1
ATOM 4543 O O . SER B 1 215 ? 5.621 2.479 5.117 1 97.62 215 SER B O 1
ATOM 4545 N N . ASP B 1 216 ? 3.828 3.074 3.912 1 95.25 216 ASP B N 1
ATOM 4546 C CA . ASP B 1 216 ? 3.527 1.697 3.537 1 95.25 216 ASP B CA 1
ATOM 4547 C C . ASP B 1 216 ? 4.598 1.137 2.604 1 95.25 216 ASP B C 1
ATOM 4549 O O . ASP B 1 216 ? 4.656 -0.073 2.369 1 95.25 216 ASP B O 1
ATOM 4553 N N . PHE B 1 217 ? 5.523 1.941 2.137 1 96.25 217 PHE B N 1
ATOM 4554 C CA . PHE B 1 217 ? 6.562 1.481 1.227 1 96.25 217 PHE B CA 1
ATOM 4555 C C . PHE B 1 217 ? 7.848 1.172 1.984 1 96.25 217 PHE B C 1
ATOM 4557 O O . PHE B 1 217 ? 8.828 0.703 1.396 1 96.25 217 PHE B O 1
ATOM 4564 N N . LEU B 1 218 ? 7.852 1.4 3.275 1 97.56 218 LEU B N 1
ATOM 4565 C CA . LEU B 1 218 ? 9.062 1.246 4.074 1 97.56 218 LEU B CA 1
ATOM 4566 C C . LEU B 1 218 ? 8.945 0.046 5.012 1 97.56 218 LEU B C 1
ATOM 4568 O O . LEU B 1 218 ? 7.918 -0.137 5.668 1 97.56 218 LEU B O 1
ATOM 4572 N N . ASN B 1 219 ? 9.977 -0.805 4.992 1 96.5 219 ASN B N 1
ATOM 4573 C CA . ASN B 1 219 ? 10.086 -1.729 6.117 1 96.5 219 ASN B CA 1
ATOM 4574 C C . ASN B 1 219 ? 10.547 -1.018 7.387 1 96.5 219 ASN B C 1
ATOM 4576 O O . ASN B 1 219 ? 10.734 0.2 7.387 1 96.5 219 ASN B O 1
ATOM 4580 N N . ASP B 1 220 ? 10.773 -1.698 8.469 1 97.25 220 ASP B N 1
ATOM 4581 C CA . ASP B 1 220 ? 11.086 -1.09 9.758 1 97.25 220 ASP B CA 1
ATOM 4582 C C . ASP B 1 220 ? 12.422 -0.343 9.703 1 97.25 220 ASP B C 1
ATOM 4584 O O . ASP B 1 220 ? 12.539 0.768 10.227 1 97.25 220 ASP B O 1
ATOM 4588 N N . GLU B 1 221 ? 13.391 -0.934 9.031 1 97.25 221 GLU B N 1
ATOM 4589 C CA . GLU B 1 221 ? 14.711 -0.314 8.922 1 97.25 221 GLU B CA 1
ATOM 4590 C C . GLU B 1 221 ? 14.633 1.004 8.156 1 97.25 221 GLU B C 1
ATOM 4592 O O . GLU B 1 221 ? 15.164 2.021 8.609 1 97.25 221 GLU B O 1
ATOM 4597 N N . LEU B 1 222 ? 14.031 0.96 7.012 1 98.19 222 LEU B N 1
ATOM 4598 C CA . LEU B 1 222 ? 13.922 2.156 6.188 1 98.19 222 LEU B CA 1
ATOM 4599 C C . LEU B 1 222 ? 13.07 3.221 6.879 1 98.19 222 LEU B C 1
ATOM 4601 O O . LEU B 1 222 ? 13.383 4.41 6.809 1 98.19 222 LEU B O 1
ATOM 4605 N N . PHE B 1 223 ? 11.984 2.791 7.559 1 98.62 223 PHE B N 1
ATOM 4606 C CA . PHE B 1 223 ? 11.148 3.734 8.289 1 98.62 223 PHE B CA 1
ATOM 4607 C C . PHE B 1 223 ? 11.961 4.453 9.359 1 98.62 223 PHE B C 1
ATOM 4609 O O . PHE B 1 223 ? 11.867 5.676 9.5 1 98.62 223 PHE B O 1
ATOM 4616 N N . GLU B 1 224 ? 12.711 3.754 10.117 1 98.69 224 GLU B N 1
ATOM 4617 C CA . GLU B 1 224 ? 13.508 4.328 11.195 1 98.69 224 GLU B CA 1
ATOM 4618 C C . GLU B 1 224 ? 14.492 5.363 10.656 1 98.69 224 GLU B C 1
ATOM 4620 O O . GLU B 1 224 ? 14.578 6.477 11.18 1 98.69 224 GLU B O 1
ATOM 4625 N N . ASN B 1 225 ? 15.133 5.016 9.547 1 98.62 225 ASN B N 1
ATOM 4626 C CA . ASN B 1 225 ? 16.266 5.805 9.07 1 98.62 225 ASN B CA 1
ATOM 4627 C C . ASN B 1 225 ? 15.805 6.98 8.211 1 98.62 225 ASN B C 1
ATOM 4629 O O . ASN B 1 225 ? 16.422 8.047 8.219 1 98.62 225 ASN B O 1
ATOM 4633 N N . TYR B 1 226 ? 14.672 6.773 7.496 1 98.81 226 TYR B N 1
ATOM 4634 C CA . TYR B 1 226 ? 14.375 7.754 6.461 1 98.81 226 TYR B CA 1
ATOM 4635 C C . TYR B 1 226 ? 13.039 8.445 6.727 1 98.81 226 TYR B C 1
ATOM 4637 O O . TYR B 1 226 ? 12.664 9.375 6.008 1 98.81 226 TYR B O 1
ATOM 4645 N N . SER B 1 227 ? 12.305 8 7.73 1 98.81 227 SER B N 1
ATOM 4646 C CA . SER B 1 227 ? 11.047 8.648 8.086 1 98.81 227 SER B CA 1
ATOM 4647 C C . SER B 1 227 ? 11.039 9.07 9.555 1 98.81 227 SER B C 1
ATOM 4649 O O . SER B 1 227 ? 11.062 10.266 9.859 1 98.81 227 SER B O 1
ATOM 4651 N N . PHE B 1 228 ? 11.25 8.125 10.5 1 98.81 228 PHE B N 1
ATOM 4652 C CA . PHE B 1 228 ? 11.164 8.383 11.93 1 98.81 228 PHE B CA 1
ATOM 4653 C C . PHE B 1 228 ? 12.188 9.43 12.359 1 98.81 228 PHE B C 1
ATOM 4655 O O . PHE B 1 228 ? 11.875 10.32 13.141 1 98.81 228 PHE B O 1
ATOM 4662 N N . LYS B 1 229 ? 13.359 9.305 11.852 1 98.81 229 LYS B N 1
ATOM 4663 C CA . LYS B 1 229 ? 14.422 10.258 12.172 1 98.81 229 LYS B CA 1
ATOM 4664 C C . LYS B 1 229 ? 13.969 11.695 11.922 1 98.81 229 LYS B C 1
ATOM 4666 O O . LYS B 1 229 ? 14.148 12.562 12.773 1 98.81 229 LYS B O 1
ATOM 4671 N N . TYR B 1 230 ? 13.352 11.914 10.836 1 98.94 230 TYR B N 1
ATOM 4672 C CA . TYR B 1 230 ? 12.984 13.266 10.43 1 98.94 230 TYR B CA 1
ATOM 4673 C C . TYR B 1 230 ? 11.648 13.68 11.039 1 98.94 230 TYR B C 1
ATOM 4675 O O . TYR B 1 230 ? 11.438 14.852 11.344 1 98.94 230 TYR B O 1
ATOM 4683 N N . LEU B 1 231 ? 10.758 12.703 11.234 1 98.94 231 LEU B N 1
ATOM 4684 C CA . LEU B 1 231 ? 9.555 12.992 12.008 1 98.94 231 LEU B CA 1
ATOM 4685 C C . LEU B 1 231 ? 9.914 13.523 13.391 1 98.94 231 LEU B C 1
ATOM 4687 O O . LEU B 1 231 ? 9.328 14.508 13.852 1 98.94 231 LEU B O 1
ATOM 4691 N N . LYS B 1 232 ? 10.828 12.875 14.008 1 98.81 232 LYS B N 1
ATOM 4692 C CA . LYS B 1 232 ? 11.281 13.273 15.336 1 98.81 232 LYS B CA 1
ATOM 4693 C C . LYS B 1 232 ? 11.898 14.664 15.312 1 98.81 232 LYS B C 1
ATOM 4695 O O . LYS B 1 232 ? 11.586 15.508 16.156 1 98.81 232 LYS B O 1
ATOM 4700 N N . GLU B 1 233 ? 12.703 14.891 14.352 1 98.88 233 GLU B N 1
ATOM 4701 C CA . GLU B 1 233 ? 13.344 16.188 14.234 1 98.88 233 GLU B CA 1
ATOM 4702 C C . GLU B 1 233 ? 12.32 17.297 14.031 1 98.88 233 GLU B C 1
ATOM 4704 O O . GLU B 1 233 ? 12.422 18.375 14.625 1 98.88 233 GLU B O 1
ATOM 4709 N N . ILE B 1 234 ? 11.336 17.078 13.164 1 98.94 234 ILE B N 1
ATOM 4710 C CA . ILE B 1 234 ? 10.281 18.047 12.906 1 98.94 234 ILE B CA 1
ATOM 4711 C C . ILE B 1 234 ? 9.602 18.438 14.219 1 98.94 234 ILE B C 1
ATOM 4713 O O . ILE B 1 234 ? 9.492 19.625 14.547 1 98.94 234 ILE B O 1
ATOM 4717 N N . SER B 1 235 ? 9.172 17.453 14.953 1 98.81 235 SER B N 1
ATOM 4718 C CA . SER B 1 235 ? 8.477 17.672 16.219 1 98.81 235 SER B CA 1
ATOM 4719 C C . SER B 1 235 ? 9.336 18.453 17.188 1 98.81 235 SER B C 1
ATOM 4721 O O . SER B 1 235 ? 8.898 19.469 17.75 1 98.81 235 SER B O 1
ATOM 4723 N N . GLU B 1 236 ? 10.539 18.078 17.375 1 98.69 236 GLU B N 1
ATOM 4724 C CA . GLU B 1 236 ? 11.445 18.688 18.344 1 98.69 236 GLU B CA 1
ATOM 4725 C C . GLU B 1 236 ? 11.805 20.109 17.938 1 98.69 236 GLU B C 1
ATOM 4727 O O . GLU B 1 236 ? 11.758 21.031 18.766 1 98.69 236 GLU B O 1
ATOM 4732 N N . LYS B 1 237 ? 12.141 20.297 16.688 1 98.88 237 LYS B N 1
ATOM 4733 C CA . LYS B 1 237 ? 12.625 21.609 16.234 1 98.88 237 LYS B CA 1
ATOM 4734 C C . LYS B 1 237 ? 11.484 22.609 16.141 1 98.88 237 LYS B C 1
ATOM 4736 O O . LYS B 1 237 ? 11.68 23.812 16.391 1 98.88 237 LYS B O 1
ATOM 4741 N N . VAL B 1 238 ? 10.273 22.156 15.758 1 98.88 238 VAL B N 1
ATOM 4742 C CA . VAL B 1 238 ? 9.117 23.062 15.773 1 98.88 238 VAL B CA 1
ATOM 4743 C C . VAL B 1 238 ? 8.875 23.562 17.188 1 98.88 238 VAL B C 1
ATOM 4745 O O . VAL B 1 238 ? 8.727 24.781 17.406 1 98.88 238 VAL B O 1
ATOM 4748 N N . ARG B 1 239 ? 8.898 22.766 18.172 1 98.44 239 ARG B N 1
ATOM 4749 C CA . ARG B 1 239 ? 8.664 23.141 19.562 1 98.44 239 ARG B CA 1
ATOM 4750 C C . ARG B 1 239 ? 9.766 24.062 20.078 1 98.44 239 ARG B C 1
ATOM 4752 O O . ARG B 1 239 ? 9.484 25.047 20.766 1 98.44 239 ARG B O 1
ATOM 4759 N N . GLN B 1 240 ? 10.93 23.703 19.719 1 98.56 240 GLN B N 1
ATOM 4760 C CA . GLN B 1 240 ? 12.062 24.531 20.125 1 98.56 240 GLN B CA 1
ATOM 4761 C C . GLN B 1 240 ? 11.922 25.953 19.578 1 98.56 240 GLN B C 1
ATOM 4763 O O . GLN B 1 240 ? 12.156 26.922 20.297 1 98.56 240 GLN B O 1
ATOM 4768 N N . ARG B 1 241 ? 11.57 26.047 18.328 1 98.38 241 ARG B N 1
ATOM 4769 C CA . ARG B 1 241 ? 11.438 27.344 17.688 1 98.38 241 ARG B CA 1
ATOM 4770 C C . ARG B 1 241 ? 10.297 28.141 18.297 1 98.38 241 ARG B C 1
ATOM 4772 O O . ARG B 1 241 ? 10.406 29.359 18.469 1 98.38 241 ARG B O 1
ATOM 4779 N N . LEU B 1 242 ? 9.211 27.484 18.516 1 98.19 242 LEU B N 1
ATOM 4780 C CA . LEU B 1 242 ? 8.078 28.156 19.141 1 98.19 242 LEU B CA 1
ATOM 4781 C C . LEU B 1 242 ? 8.461 28.688 20.531 1 98.19 242 LEU B C 1
ATOM 4783 O O . LEU B 1 242 ? 8.156 29.828 20.859 1 98.19 242 LEU B O 1
ATOM 4787 N N . LYS B 1 243 ? 9.133 27.875 21.312 1 97.81 243 LYS B N 1
ATOM 4788 C CA . LYS B 1 243 ? 9.594 28.297 22.641 1 97.81 243 LYS B CA 1
ATOM 4789 C C . LYS B 1 243 ? 10.539 29.484 22.547 1 97.81 243 LYS B C 1
ATOM 4791 O O . LYS B 1 243 ? 10.406 30.438 23.312 1 97.81 243 LYS B O 1
ATOM 4796 N N . LYS B 1 244 ? 11.414 29.375 21.672 1 97.88 244 LYS B N 1
ATOM 4797 C CA . LYS B 1 244 ? 12.383 30.453 21.469 1 97.88 244 LYS B CA 1
ATOM 4798 C C . LYS B 1 244 ? 11.695 31.766 21.125 1 97.88 244 LYS B C 1
ATOM 4800 O O . LYS B 1 244 ? 12.156 32.844 21.531 1 97.88 244 LYS B O 1
ATOM 4805 N N . GLU B 1 245 ? 10.656 31.672 20.438 1 96.25 245 GLU B N 1
ATOM 4806 C CA . GLU B 1 245 ? 9.945 32.875 19.984 1 96.25 245 GLU B CA 1
ATOM 4807 C C . GLU B 1 245 ? 8.805 33.219 20.922 1 96.25 245 GLU B C 1
ATOM 4809 O O . GLU B 1 245 ? 8.016 34.125 20.641 1 96.25 245 GLU B O 1
ATOM 4814 N N . ASN B 1 246 ? 8.664 32.562 22.016 1 96.25 246 ASN B N 1
ATOM 4815 C CA . ASN B 1 246 ? 7.66 32.75 23.047 1 96.25 246 ASN B CA 1
ATOM 4816 C C . ASN B 1 246 ? 6.242 32.625 22.5 1 96.25 246 ASN B C 1
ATOM 4818 O O . ASN B 1 246 ? 5.375 33.438 22.766 1 96.25 246 ASN B O 1
ATOM 4822 N N . ILE B 1 247 ? 6.113 31.656 21.625 1 96.12 247 ILE B N 1
ATOM 4823 C CA . ILE B 1 247 ? 4.812 31.266 21.078 1 96.12 247 ILE B CA 1
ATOM 4824 C C . ILE B 1 247 ? 4.344 29.969 21.719 1 96.12 247 ILE B C 1
ATOM 4826 O O . ILE B 1 247 ? 5.113 29.016 21.828 1 96.12 247 ILE B O 1
ATOM 4830 N N . PRO B 1 248 ? 3.117 29.953 22.188 1 95 248 PRO B N 1
ATOM 4831 C CA . PRO B 1 248 ? 2.623 28.734 22.812 1 95 248 PRO B CA 1
ATOM 4832 C C . PRO B 1 248 ? 2.697 27.516 21.875 1 95 248 PRO B C 1
ATOM 4834 O O . PRO B 1 248 ? 2.393 27.641 20.688 1 95 248 PRO B O 1
ATOM 4837 N N . GLU B 1 249 ? 3.068 26.406 22.438 1 96 249 GLU B N 1
ATOM 4838 C CA . GLU B 1 249 ? 3.111 25.172 21.672 1 96 249 GLU B CA 1
ATOM 4839 C C . GLU B 1 249 ? 1.708 24.688 21.328 1 96 249 GLU B C 1
ATOM 4841 O O . GLU B 1 249 ? 0.746 24.984 22.031 1 96 249 GLU B O 1
ATOM 4846 N N . VAL B 1 250 ? 1.616 24.047 20.297 1 97.5 250 VAL B N 1
ATOM 4847 C CA . VAL B 1 250 ? 0.378 23.375 19.906 1 97.5 250 VAL B CA 1
ATOM 4848 C C . VAL B 1 250 ? 0.623 21.875 19.766 1 97.5 250 VAL B C 1
ATOM 4850 O O . VAL B 1 250 ? 1.724 21.453 19.406 1 97.5 250 VAL B O 1
ATOM 4853 N N . PRO B 1 251 ? -0.395 21.031 20.078 1 98.31 251 PRO B N 1
ATOM 4854 C CA . PRO B 1 251 ? -0.215 19.594 19.891 1 98.31 251 PRO B CA 1
ATOM 4855 C C . PRO B 1 251 ? -0.026 19.203 18.422 1 98.31 251 PRO B C 1
ATOM 4857 O O . PRO B 1 251 ? -0.491 19.906 17.531 1 98.31 251 PRO B O 1
ATOM 4860 N N . MET B 1 252 ? 0.663 18.094 18.25 1 98.69 252 MET B N 1
ATOM 4861 C CA . MET B 1 252 ? 0.933 17.625 16.906 1 98.69 252 MET B CA 1
ATOM 4862 C C . MET B 1 252 ? 0.485 16.172 16.734 1 98.69 252 MET B C 1
ATOM 4864 O O . MET B 1 252 ? 0.64 15.359 17.656 1 98.69 252 MET B O 1
ATOM 4868 N N . ILE B 1 253 ? -0.065 15.883 15.578 1 98.75 253 ILE B N 1
ATOM 4869 C CA . ILE B 1 253 ? -0.512 14.555 15.164 1 98.75 253 ILE B CA 1
ATOM 4870 C C . ILE B 1 253 ? 0.42 14.008 14.086 1 98.75 253 ILE B C 1
ATOM 4872 O O . ILE B 1 253 ? 0.7 14.688 13.102 1 98.75 253 ILE B O 1
ATOM 4876 N N . ALA B 1 254 ? 0.964 12.852 14.266 1 98.81 254 ALA B N 1
ATOM 4877 C CA . ALA B 1 254 ? 1.651 12.133 13.195 1 98.81 254 ALA B CA 1
ATOM 4878 C C . ALA B 1 254 ? 0.733 11.094 12.555 1 98.81 254 ALA B C 1
ATOM 4880 O O . ALA B 1 254 ? 0.04 10.352 13.258 1 98.81 254 ALA B O 1
ATOM 4881 N N . PHE B 1 255 ? 0.688 11.031 11.289 1 98.69 255 PHE B N 1
ATOM 4882 C CA . PHE B 1 255 ? -0.112 10.047 10.57 1 98.69 255 PHE B CA 1
ATOM 4883 C C . PHE B 1 255 ? 0.745 9.273 9.578 1 98.69 255 PHE B C 1
ATOM 4885 O O . PHE B 1 255 ? 0.726 9.562 8.375 1 98.69 255 PHE B O 1
ATOM 4892 N N . PRO B 1 256 ? 1.421 8.242 10.008 1 98.5 256 PRO B N 1
ATOM 4893 C CA . PRO B 1 256 ? 2.225 7.379 9.133 1 98.5 256 PRO B CA 1
ATOM 4894 C C . PRO B 1 256 ? 1.398 6.285 8.461 1 98.5 256 PRO B C 1
ATOM 4896 O O . PRO B 1 256 ? 1.487 5.113 8.844 1 98.5 256 PRO B O 1
ATOM 4899 N N . LYS B 1 257 ? 0.711 6.664 7.422 1 97.56 257 LYS B N 1
ATOM 4900 C CA . LYS B 1 257 ? -0.209 5.75 6.754 1 97.56 257 LYS B CA 1
ATOM 4901 C C . LYS B 1 257 ? 0.517 4.5 6.266 1 97.56 257 LYS B C 1
ATOM 4903 O O . LYS B 1 257 ? 1.518 4.594 5.555 1 97.56 257 LYS B O 1
ATOM 4908 N N . GLY B 1 258 ? 0.027 3.381 6.641 1 96.12 258 GLY B N 1
ATOM 4909 C CA . GLY B 1 258 ? 0.511 2.115 6.113 1 96.12 258 GLY B CA 1
ATOM 4910 C C . GLY B 1 258 ? 1.768 1.621 6.805 1 96.12 258 GLY B C 1
ATOM 4911 O O . GLY B 1 258 ? 2.32 0.585 6.43 1 96.12 258 GLY B O 1
ATOM 4912 N N . ALA B 1 259 ? 2.283 2.346 7.812 1 97.31 259 ALA B N 1
ATOM 4913 C CA . ALA B 1 259 ? 3.463 1.895 8.547 1 97.31 259 ALA B CA 1
ATOM 4914 C C . ALA B 1 259 ? 3.211 0.545 9.211 1 97.31 259 ALA B C 1
ATOM 4916 O O . ALA B 1 259 ? 2.078 0.233 9.594 1 97.31 259 ALA B O 1
ATOM 4917 N N . THR B 1 260 ? 4.273 -0.233 9.328 1 96.25 260 THR B N 1
ATOM 4918 C CA . THR B 1 260 ? 4.172 -1.507 10.031 1 96.25 260 THR B CA 1
ATOM 4919 C C . THR B 1 260 ? 3.836 -1.287 11.5 1 96.25 260 THR B C 1
ATOM 4921 O O . THR B 1 260 ? 4.066 -0.204 12.039 1 96.25 260 THR B O 1
ATOM 4924 N N . ILE B 1 261 ? 3.316 -2.285 12.109 1 95.12 261 ILE B N 1
ATOM 4925 C CA . ILE B 1 261 ? 2.945 -2.186 13.516 1 95.12 261 ILE B CA 1
ATOM 4926 C C . ILE B 1 261 ? 4.188 -1.894 14.359 1 95.12 261 ILE B C 1
ATOM 4928 O O . ILE B 1 261 ? 4.109 -1.177 15.359 1 95.12 261 ILE B O 1
ATOM 4932 N N . ASN B 1 262 ? 5.324 -2.438 13.969 1 95.88 262 ASN B N 1
ATOM 4933 C CA . ASN B 1 262 ? 6.582 -2.164 14.656 1 95.88 262 ASN B CA 1
ATOM 4934 C C . ASN B 1 262 ? 6.988 -0.701 14.516 1 95.88 262 ASN B C 1
ATOM 4936 O O . ASN B 1 262 ? 7.43 -0.081 15.484 1 95.88 262 ASN B O 1
ATOM 4940 N N . SER B 1 263 ? 6.875 -0.202 13.344 1 97.94 263 SER B N 1
ATOM 4941 C CA . SER B 1 263 ? 7.203 1.197 13.086 1 97.94 263 SER B CA 1
ATOM 4942 C C . SER B 1 263 ? 6.27 2.131 13.852 1 97.94 263 SER B C 1
ATOM 4944 O O . SER B 1 263 ? 6.707 3.154 14.383 1 97.94 263 SER B O 1
ATOM 4946 N N . LEU B 1 264 ? 5.031 1.745 13.922 1 98.19 264 LEU B N 1
ATOM 4947 C CA . LEU B 1 264 ? 4.059 2.516 14.688 1 98.19 264 LEU B CA 1
ATOM 4948 C C . LEU B 1 264 ? 4.414 2.502 16.172 1 98.19 264 LEU B C 1
ATOM 4950 O O . LEU B 1 264 ? 4.324 3.531 16.844 1 98.19 264 LEU B O 1
ATOM 4954 N N . GLU B 1 265 ? 4.777 1.364 16.641 1 97.44 265 GLU B N 1
ATOM 4955 C CA . GLU B 1 265 ? 5.172 1.238 18.047 1 97.44 265 GLU B CA 1
ATOM 4956 C C . GLU B 1 265 ? 6.387 2.105 18.359 1 97.44 265 GLU B C 1
ATOM 4958 O O . GLU B 1 265 ? 6.43 2.773 19.391 1 97.44 265 GLU B O 1
ATOM 4963 N N . MET B 1 266 ? 7.336 2.055 17.438 1 97.31 266 MET B N 1
ATOM 4964 C CA . MET B 1 266 ? 8.523 2.893 17.578 1 97.31 266 MET B CA 1
ATOM 4965 C C . MET B 1 266 ? 8.141 4.363 17.719 1 97.31 266 MET B C 1
ATOM 4967 O O . MET B 1 266 ? 8.617 5.051 18.625 1 97.31 266 MET B O 1
ATOM 4971 N N . LEU B 1 267 ? 7.277 4.793 16.906 1 97.62 267 LEU B N 1
ATOM 4972 C CA . LEU B 1 267 ? 6.84 6.184 16.938 1 97.62 267 LEU B CA 1
ATOM 4973 C C . LEU B 1 267 ? 6.039 6.477 18.203 1 97.62 267 LEU B C 1
ATOM 4975 O O . LEU B 1 267 ? 6.258 7.496 18.859 1 97.62 267 LEU B O 1
ATOM 4979 N N . ALA B 1 268 ? 5.156 5.598 18.547 1 97.38 268 ALA B N 1
ATOM 4980 C CA . ALA B 1 268 ? 4.324 5.758 19.734 1 97.38 268 ALA B CA 1
ATOM 4981 C C . ALA B 1 268 ? 5.18 5.863 21 1 97.38 268 ALA B C 1
ATOM 4983 O O . ALA B 1 268 ? 4.965 6.754 21.828 1 97.38 268 ALA B O 1
ATOM 4984 N N . LYS B 1 269 ? 6.145 5.078 21.109 1 96.06 269 LYS B N 1
ATOM 4985 C CA . LYS B 1 269 ? 6.961 4.992 22.312 1 96.06 269 LYS B CA 1
ATOM 4986 C C . LYS B 1 269 ? 7.945 6.152 22.406 1 96.06 269 LYS B C 1
ATOM 4988 O O . LYS B 1 269 ? 8.43 6.484 23.484 1 96.06 269 LYS B O 1
ATOM 4993 N N . SER B 1 270 ? 8.195 6.723 21.266 1 96.31 270 SER B N 1
ATOM 4994 C CA . SER B 1 270 ? 9.109 7.863 21.25 1 96.31 270 SER B CA 1
ATOM 4995 C C . SER B 1 270 ? 8.469 9.094 21.891 1 96.31 270 SER B C 1
ATOM 4997 O O . SER B 1 270 ? 9.164 10.039 22.266 1 96.31 270 SER B O 1
ATOM 4999 N N . LYS B 1 271 ? 7.191 9.188 21.953 1 94.25 271 LYS B N 1
ATOM 5000 C CA . LYS B 1 271 ? 6.414 10.289 22.516 1 94.25 271 LYS B CA 1
ATOM 5001 C C . LYS B 1 271 ? 6.766 11.617 21.844 1 94.25 271 LYS B C 1
ATOM 5003 O O . LYS B 1 271 ? 6.75 12.664 22.484 1 94.25 271 LYS B O 1
ATOM 5008 N N . THR B 1 272 ? 7.145 11.461 20.547 1 95.75 272 THR B N 1
ATOM 5009 C CA . THR B 1 272 ? 7.527 12.641 19.781 1 95.75 272 THR B CA 1
ATOM 5010 C C . THR B 1 272 ? 6.289 13.43 19.344 1 95.75 272 THR B C 1
ATOM 5012 O O . THR B 1 272 ? 6.379 14.625 19.062 1 95.75 272 THR B O 1
ATOM 5015 N N . TYR B 1 273 ? 5.215 12.836 19.234 1 98 273 TYR B N 1
ATOM 5016 C CA . TYR B 1 273 ? 3.928 13.438 18.891 1 98 273 TYR B CA 1
ATOM 5017 C C . TYR B 1 273 ? 2.883 13.109 19.953 1 98 273 TYR B C 1
ATOM 5019 O O . TYR B 1 273 ? 2.934 12.047 20.578 1 98 273 TYR B O 1
ATOM 5027 N N . GLU B 1 274 ? 1.961 14.008 20.203 1 97.56 274 GLU B N 1
ATOM 5028 C CA . GLU B 1 274 ? 0.894 13.758 21.156 1 97.56 274 GLU B CA 1
ATOM 5029 C C . GLU B 1 274 ? -0.095 12.719 20.625 1 97.56 274 GLU B C 1
ATOM 5031 O O . GLU B 1 274 ? -0.644 11.93 21.391 1 97.56 274 GLU B O 1
ATOM 5036 N N . VAL B 1 275 ? -0.333 12.758 19.312 1 98.5 275 VAL B N 1
ATOM 5037 C CA . VAL B 1 275 ? -1.366 11.914 18.734 1 98.5 275 VAL B CA 1
ATOM 5038 C C . VAL B 1 275 ? -0.77 11.078 17.594 1 98.5 275 VAL B C 1
ATOM 5040 O O . VAL B 1 275 ? 0.019 11.586 16.797 1 98.5 275 VAL B O 1
ATOM 5043 N N . LEU B 1 276 ? -1.121 9.828 17.547 1 98.56 276 LEU B N 1
ATOM 5044 C CA . LEU B 1 276 ? -0.734 8.922 16.469 1 98.56 276 LEU B CA 1
ATOM 5045 C C . LEU B 1 276 ? -1.951 8.492 15.656 1 98.56 276 LEU B C 1
ATOM 5047 O O . LEU B 1 276 ? -2.854 7.84 16.188 1 98.56 276 LEU B O 1
ATOM 5051 N N . GLY B 1 277 ? -1.945 8.938 14.383 1 98.5 277 GLY B N 1
ATOM 5052 C CA . GLY B 1 277 ? -2.994 8.508 13.477 1 98.5 277 GLY B CA 1
ATOM 5053 C C . GLY B 1 277 ? -2.768 7.109 12.93 1 98.5 277 GLY B C 1
ATOM 5054 O O . GLY B 1 277 ? -1.633 6.73 12.625 1 98.5 277 GLY B O 1
ATOM 5055 N N . LEU B 1 278 ? -3.838 6.367 12.742 1 98.31 278 LEU B N 1
ATOM 5056 C CA . LEU B 1 278 ? -3.783 4.988 12.266 1 98.31 278 LEU B CA 1
ATOM 5057 C C . LEU B 1 278 ? -4.684 4.797 11.055 1 98.31 278 LEU B C 1
ATOM 5059 O O . LEU B 1 278 ? -5.805 5.305 11.016 1 98.31 278 LEU B O 1
ATOM 5063 N N . ASP B 1 279 ? -4.176 4.066 10.07 1 97.56 279 ASP B N 1
ATOM 5064 C CA . ASP B 1 279 ? -5.031 3.762 8.93 1 97.56 279 ASP B CA 1
ATOM 5065 C C . ASP B 1 279 ? -5.973 2.6 9.234 1 97.56 279 ASP B C 1
ATOM 5067 O O . ASP B 1 279 ? -6.016 2.111 10.367 1 97.56 279 ASP B O 1
ATOM 5071 N N . TRP B 1 280 ? -6.746 2.137 8.273 1 96.69 280 TRP B N 1
ATOM 5072 C CA . TRP B 1 280 ? -7.879 1.253 8.523 1 96.69 280 TRP B CA 1
ATOM 5073 C C . TRP B 1 280 ? -7.414 -0.186 8.719 1 96.69 280 TRP B C 1
ATOM 5075 O O . TRP B 1 280 ? -8.195 -1.043 9.148 1 96.69 280 TRP B O 1
ATOM 5085 N N . THR B 1 281 ? -6.133 -0.477 8.43 1 96 281 THR B N 1
ATOM 5086 C CA . THR B 1 281 ? -5.68 -1.862 8.484 1 96 281 THR B CA 1
ATOM 5087 C C . THR B 1 281 ? -5.211 -2.223 9.891 1 96 281 THR B C 1
ATOM 5089 O O . THR B 1 281 ? -4.934 -3.389 10.18 1 96 281 THR B O 1
ATOM 5092 N N . ILE B 1 282 ? -5.129 -1.265 10.773 1 96.94 282 ILE B N 1
ATOM 5093 C CA . ILE B 1 282 ? -4.645 -1.511 12.133 1 96.94 282 ILE B CA 1
ATOM 5094 C C . ILE B 1 282 ? -5.809 -1.916 13.031 1 96.94 282 ILE B C 1
ATOM 5096 O O . ILE B 1 282 ? -6.844 -1.242 13.055 1 96.94 282 ILE B O 1
ATOM 5100 N N . ASP B 1 283 ? -5.668 -2.986 13.727 1 95.88 283 ASP B N 1
ATOM 5101 C CA . ASP B 1 283 ? -6.668 -3.428 14.695 1 95.88 283 ASP B CA 1
ATOM 5102 C C . ASP B 1 283 ? -6.656 -2.541 15.938 1 95.88 283 ASP B C 1
ATOM 5104 O O . ASP B 1 283 ? -5.625 -2.412 16.609 1 95.88 283 ASP B O 1
ATOM 5108 N N . PRO B 1 284 ? -7.797 -1.913 16.266 1 96 284 PRO B N 1
ATOM 5109 C CA . PRO B 1 284 ? -7.836 -0.964 17.375 1 96 284 PRO B CA 1
ATOM 5110 C C . PRO B 1 284 ? -7.418 -1.595 18.703 1 96 284 PRO B C 1
ATOM 5112 O O . PRO B 1 284 ? -6.688 -0.975 19.484 1 96 284 PRO B O 1
ATOM 5115 N N . ILE B 1 285 ? -7.848 -2.826 18.953 1 95.56 285 ILE B N 1
ATOM 5116 C CA . ILE B 1 285 ? -7.559 -3.496 20.219 1 95.56 285 ILE B CA 1
ATOM 5117 C C . ILE B 1 285 ? -6.062 -3.785 20.312 1 95.56 285 ILE B C 1
ATOM 5119 O O . ILE B 1 285 ? -5.441 -3.535 21.344 1 95.56 285 ILE B O 1
ATOM 5123 N N . GLU B 1 286 ? -5.547 -4.211 19.25 1 94.44 286 GLU B N 1
ATOM 5124 C CA . GLU B 1 286 ? -4.113 -4.488 19.219 1 94.44 286 GLU B CA 1
ATOM 5125 C C . GLU B 1 286 ? -3.299 -3.211 19.375 1 94.44 286 GLU B C 1
ATOM 5127 O O . GLU B 1 286 ? -2.262 -3.211 20.047 1 94.44 286 GLU B O 1
ATOM 5132 N N . ALA B 1 287 ? -3.705 -2.172 18.719 1 95.94 287 ALA B N 1
ATOM 5133 C CA . ALA B 1 287 ? -3.012 -0.892 18.828 1 95.94 287 ALA B CA 1
ATOM 5134 C C . ALA B 1 287 ? -2.959 -0.424 20.281 1 95.94 287 ALA B C 1
ATOM 5136 O O . ALA B 1 287 ? -1.897 -0.048 20.781 1 95.94 287 ALA B O 1
ATOM 5137 N N . ARG B 1 288 ? -4.105 -0.437 21 1 95.38 288 ARG B N 1
ATOM 5138 C CA . ARG B 1 288 ? -4.168 -0.015 22.406 1 95.38 288 ARG B CA 1
ATOM 5139 C C . ARG B 1 288 ? -3.252 -0.867 23.266 1 95.38 288 ARG B C 1
ATOM 5141 O O . ARG B 1 288 ? -2.543 -0.344 24.125 1 95.38 288 ARG B O 1
ATOM 5148 N N . LYS B 1 289 ? -3.244 -2.137 22.984 1 94.31 289 LYS B N 1
ATOM 5149 C CA . LYS B 1 289 ? -2.418 -3.057 23.766 1 94.31 289 LYS B CA 1
ATOM 5150 C C . LYS B 1 289 ? -0.934 -2.811 23.516 1 94.31 289 LYS B C 1
ATOM 5152 O O . LYS B 1 289 ? -0.14 -2.746 24.453 1 94.31 289 LYS B O 1
ATOM 5157 N N . LYS B 1 290 ? -0.582 -2.627 22.312 1 94.31 290 LYS B N 1
ATOM 5158 C CA . LYS B 1 290 ? 0.823 -2.578 21.906 1 94.31 290 LYS B CA 1
ATOM 5159 C C . LYS B 1 290 ? 1.426 -1.205 22.188 1 94.31 290 LYS B C 1
ATOM 5161 O O . LYS B 1 290 ? 2.602 -1.099 22.547 1 94.31 290 LYS B O 1
ATOM 5166 N N . PHE B 1 291 ? 0.662 -0.151 21.922 1 95.69 291 PHE B N 1
ATOM 5167 C CA . PHE B 1 291 ? 1.217 1.195 22 1 95.69 291 PHE B CA 1
ATOM 5168 C C . PHE B 1 291 ? 1.061 1.776 23.391 1 95.69 291 PHE B C 1
ATOM 5170 O O . PHE B 1 291 ? 1.729 2.75 23.75 1 95.69 291 PHE B O 1
ATOM 5177 N N . GLY B 1 292 ? 0.213 1.212 24.203 1 89.88 292 GLY B N 1
ATOM 5178 C CA . GLY B 1 292 ? 0.007 1.679 25.562 1 89.88 292 GLY B CA 1
ATOM 5179 C C . GLY B 1 292 ? -1.264 2.49 25.734 1 89.88 292 GLY B C 1
ATOM 5180 O O . GLY B 1 292 ? -1.766 3.072 24.766 1 89.88 292 GLY B O 1
ATOM 5181 N N . SER B 1 293 ? -1.658 2.643 26.953 1 85.56 293 SER B N 1
ATOM 5182 C CA . SER B 1 293 ? -2.939 3.273 27.25 1 85.56 293 SER B CA 1
ATOM 5183 C C . SER B 1 293 ? -2.814 4.793 27.281 1 85.56 293 SER B C 1
ATOM 5185 O O . SER B 1 293 ? -3.816 5.504 27.188 1 85.56 293 SER B O 1
ATOM 5187 N N . GLU B 1 294 ? -1.648 5.281 27.312 1 89.12 294 GLU B N 1
ATOM 5188 C CA . GLU B 1 294 ? -1.475 6.719 27.5 1 89.12 294 GLU B CA 1
ATOM 5189 C C . GLU B 1 294 ? -1.44 7.441 26.156 1 89.12 294 GLU B C 1
ATOM 5191 O O . GLU B 1 294 ? -1.593 8.664 26.094 1 89.12 294 GLU B O 1
ATOM 5196 N N . ILE B 1 295 ? -1.244 6.715 25.125 1 92 295 ILE B N 1
ATOM 5197 C CA . ILE B 1 295 ? -1.1 7.352 23.828 1 92 295 ILE B CA 1
ATOM 5198 C C . ILE B 1 295 ? -2.469 7.797 23.312 1 92 295 ILE B C 1
ATOM 5200 O O . ILE B 1 295 ? -3.479 7.137 23.562 1 92 295 ILE B O 1
ATOM 5204 N N . ILE B 1 296 ? -2.512 8.945 22.734 1 97.56 296 ILE B N 1
ATOM 5205 C CA . ILE B 1 296 ? -3.725 9.398 22.062 1 97.56 296 ILE B CA 1
ATOM 5206 C C . ILE B 1 296 ? -3.74 8.875 20.625 1 97.56 296 ILE B C 1
ATOM 5208 O O . ILE B 1 296 ? -2.799 9.102 19.859 1 97.56 296 ILE B O 1
ATOM 5212 N N . LEU B 1 297 ? -4.73 8.109 20.297 1 98.06 297 LEU B N 1
ATOM 5213 C CA . LEU B 1 297 ? -4.844 7.535 18.969 1 98.06 297 LEU B CA 1
ATOM 5214 C C . LEU B 1 297 ? -5.918 8.25 18.156 1 98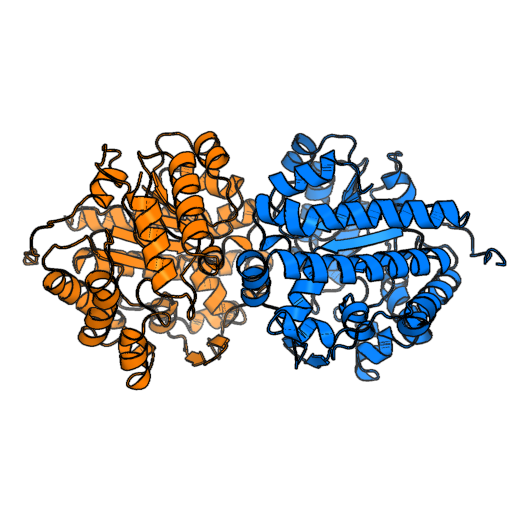.06 297 LEU B C 1
ATOM 5216 O O . LEU B 1 297 ? -6.879 8.773 18.719 1 98.06 297 LEU B O 1
ATOM 5220 N N . GLN B 1 298 ? -5.699 8.367 16.844 1 98.44 298 GLN B N 1
ATOM 5221 C CA . GLN B 1 298 ? -6.641 8.977 15.914 1 98.44 298 GLN B CA 1
ATOM 5222 C C . GLN B 1 298 ? -6.973 8.023 14.773 1 98.44 298 GLN B C 1
ATOM 5224 O O . GLN B 1 298 ? -6.086 7.352 14.234 1 98.44 298 GLN B O 1
ATOM 5229 N N . GLY B 1 299 ? -8.172 7.984 14.242 1 93.5 299 GLY B N 1
ATOM 5230 C CA . GLY B 1 299 ? -8.602 7.234 13.078 1 93.5 299 GLY B CA 1
ATOM 5231 C C . GLY B 1 299 ? -9.828 6.375 13.336 1 93.5 299 GLY B C 1
ATOM 5232 O O . GLY B 1 299 ? -10.727 6.773 14.078 1 93.5 299 GLY B O 1
ATOM 5233 N N . ASN B 1 300 ? -9.648 5.57 12.445 1 96.25 300 ASN B N 1
ATOM 5234 C CA . ASN B 1 300 ? -9.109 4.445 11.688 1 96.25 300 ASN B CA 1
ATOM 5235 C C . ASN B 1 300 ? -10.156 3.824 10.773 1 96.25 300 ASN B C 1
ATOM 5237 O O . ASN B 1 300 ? -9.938 2.754 10.203 1 96.25 300 ASN B O 1
ATOM 5241 N N . PHE B 1 301 ? -11.305 4.613 10.641 1 98.44 301 PHE B N 1
ATOM 5242 C CA . PHE B 1 301 ? -12.438 4.113 9.859 1 98.44 301 PHE B CA 1
ATOM 5243 C C . PHE B 1 301 ? -12.047 3.961 8.391 1 98.44 301 PHE B C 1
ATOM 5245 O O . PHE B 1 301 ? -11.469 4.871 7.797 1 98.44 301 PHE B O 1
ATOM 5252 N N . ASP B 1 302 ? -12.336 2.799 7.797 1 97.56 302 ASP B N 1
ATOM 5253 C CA . ASP B 1 302 ? -12.055 2.605 6.379 1 97.56 302 ASP B CA 1
ATOM 5254 C C . ASP B 1 302 ? -12.852 3.582 5.52 1 97.56 302 ASP B C 1
ATOM 5256 O O . ASP B 1 302 ? -14.086 3.557 5.531 1 97.56 302 ASP B O 1
ATOM 5260 N N . PRO B 1 303 ? -12.188 4.441 4.734 1 97.88 303 PRO B N 1
ATOM 5261 C CA . PRO B 1 303 ? -12.938 5.379 3.889 1 97.88 303 PRO B CA 1
ATOM 5262 C C . PRO B 1 303 ? -13.93 4.676 2.967 1 97.88 303 PRO B C 1
ATOM 5264 O O . PRO B 1 303 ? -15.008 5.207 2.703 1 97.88 303 PRO B O 1
ATOM 5267 N N . CYS B 1 304 ? -13.633 3.467 2.537 1 97.81 304 CYS B N 1
ATOM 5268 C CA . CYS B 1 304 ? -14.516 2.75 1.623 1 97.81 304 CYS B CA 1
ATOM 5269 C C . CYS B 1 304 ? -15.742 2.207 2.355 1 97.81 304 CYS B C 1
ATOM 5271 O O . CYS B 1 304 ? -16.75 1.876 1.729 1 97.81 304 CYS B O 1
ATOM 5273 N N . ALA B 1 305 ? -15.633 2.088 3.646 1 98.25 305 ALA B N 1
ATOM 5274 C CA . ALA B 1 305 ? -16.781 1.638 4.418 1 98.25 305 ALA B CA 1
ATOM 5275 C C . ALA B 1 305 ? -17.938 2.637 4.32 1 98.25 305 ALA B C 1
ATOM 5277 O O . ALA B 1 305 ? -19.094 2.297 4.602 1 98.25 305 ALA B O 1
ATOM 5278 N N . LEU B 1 306 ? -17.672 3.846 3.902 1 98.62 306 LEU B N 1
ATOM 5279 C CA . LEU B 1 306 ? -18.672 4.898 3.771 1 98.62 306 LEU B CA 1
ATOM 5280 C C . LEU B 1 306 ? -19.594 4.625 2.584 1 98.62 306 LEU B C 1
ATOM 5282 O O . LEU B 1 306 ? -20.594 5.312 2.402 1 98.62 306 LEU B O 1
ATOM 5286 N N . TYR B 1 307 ? -19.281 3.592 1.811 1 97.75 307 TYR B N 1
ATOM 5287 C CA . TYR B 1 307 ? -20.141 3.232 0.682 1 97.75 307 TYR B CA 1
ATOM 5288 C C . TYR B 1 307 ? -21.203 2.23 1.101 1 97.75 307 TYR B C 1
ATOM 5290 O O . TYR B 1 307 ? -22.078 1.884 0.31 1 97.75 307 TYR B O 1
ATOM 5298 N N . GLY B 1 308 ? -21.109 1.756 2.336 1 97.44 308 GLY B N 1
ATOM 5299 C CA . GLY B 1 308 ? -22.141 0.864 2.854 1 97.44 308 GLY B CA 1
ATOM 5300 C C . GLY B 1 308 ? -23.438 1.573 3.172 1 97.44 308 GLY B C 1
ATOM 5301 O O . GLY B 1 308 ? -23.578 2.77 2.914 1 97.44 308 GLY B O 1
ATOM 5302 N N . SER B 1 309 ? -24.406 0.822 3.703 1 97.88 309 SER B N 1
ATOM 5303 C CA . SER B 1 309 ? -25.656 1.431 4.141 1 97.88 309 SER B CA 1
ATOM 5304 C C . SER B 1 309 ? -25.438 2.322 5.359 1 97.88 309 SER B C 1
ATOM 5306 O O . SER B 1 309 ? -24.484 2.121 6.121 1 97.88 309 SER B O 1
ATOM 5308 N N . GLU B 1 310 ? -26.297 3.309 5.504 1 98.19 310 GLU B N 1
ATOM 5309 C CA . GLU B 1 310 ? -26.188 4.223 6.637 1 98.19 310 GLU B CA 1
ATOM 5310 C C . GLU B 1 310 ? -26.141 3.461 7.957 1 98.19 310 GLU B C 1
ATOM 5312 O O . GLU B 1 310 ? -25.328 3.764 8.828 1 98.19 310 GLU B O 1
ATOM 5317 N N . GLN B 1 311 ? -26.953 2.473 8.062 1 98.31 311 GLN B N 1
ATOM 5318 C CA . GLN B 1 311 ? -27.016 1.698 9.297 1 98.31 311 GLN B CA 1
ATOM 5319 C C . GLN B 1 311 ? -25.703 0.939 9.531 1 98.31 311 GLN B C 1
ATOM 5321 O O . GLN B 1 311 ? -25.203 0.88 10.656 1 98.31 311 GLN B O 1
ATOM 5326 N N . GLU B 1 312 ? -25.172 0.358 8.5 1 97.81 312 GLU B N 1
ATOM 5327 C CA . GLU B 1 312 ? -23.891 -0.341 8.617 1 97.81 312 GLU B CA 1
ATOM 5328 C C . GLU B 1 312 ? -22.781 0.618 9.016 1 97.81 312 GLU B C 1
ATOM 5330 O O . GLU B 1 312 ? -21.906 0.271 9.82 1 97.81 312 GLU B O 1
ATOM 5335 N N . ILE B 1 313 ? -22.828 1.768 8.438 1 98.69 313 ILE B N 1
ATOM 5336 C CA . ILE B 1 313 ? -21.828 2.779 8.75 1 98.69 313 ILE B CA 1
ATOM 5337 C C . ILE B 1 313 ? -21.906 3.166 10.219 1 98.69 313 ILE B C 1
ATOM 5339 O O . ILE B 1 313 ? -20.891 3.227 10.914 1 98.69 313 ILE B O 1
ATOM 5343 N N . ILE B 1 314 ? -23.141 3.381 10.672 1 98.69 314 ILE B N 1
ATOM 5344 C CA . ILE B 1 314 ? -23.359 3.732 12.078 1 98.69 314 ILE B CA 1
ATOM 5345 C C . ILE B 1 314 ? -22.828 2.623 12.977 1 98.69 314 ILE B C 1
ATOM 5347 O O . ILE B 1 314 ? -22.078 2.891 13.922 1 98.69 314 ILE B O 1
ATOM 5351 N N . ASN B 1 315 ? -23.125 1.407 12.664 1 98.31 315 ASN B N 1
ATOM 5352 C CA . ASN B 1 315 ? -22.703 0.267 13.469 1 98.31 315 ASN B CA 1
ATOM 5353 C C . ASN B 1 315 ? -21.188 0.12 13.484 1 98.31 315 ASN B C 1
ATOM 5355 O O . ASN B 1 315 ? -20.594 -0.12 14.539 1 98.31 315 ASN B O 1
ATOM 5359 N N . ARG B 1 316 ? -20.594 0.249 12.359 1 97.88 316 ARG B N 1
ATOM 5360 C CA . ARG B 1 316 ? -19.141 0.118 12.258 1 97.88 316 ARG B CA 1
ATOM 5361 C C . ARG B 1 316 ? -18.438 1.232 13.016 1 97.88 316 ARG B C 1
ATOM 5363 O O . ARG B 1 316 ? -17.406 0.999 13.648 1 97.88 316 ARG B O 1
ATOM 5370 N N . ALA B 1 317 ? -18.984 2.443 12.867 1 98.31 317 ALA B N 1
ATOM 5371 C CA . ALA B 1 317 ? -18.406 3.58 13.586 1 98.31 317 ALA B CA 1
ATOM 5372 C C . ALA B 1 317 ? -18.469 3.367 15.094 1 98.31 317 ALA B C 1
ATOM 5374 O O . ALA B 1 317 ? -17.484 3.596 15.805 1 98.31 317 ALA B O 1
ATOM 5375 N N . LYS B 1 318 ? -19.594 2.904 15.547 1 97.62 318 LYS B N 1
ATOM 5376 C CA . LYS B 1 318 ? -19.781 2.609 16.969 1 97.62 318 LYS B CA 1
ATOM 5377 C C . LYS B 1 318 ? -18.797 1.538 17.438 1 97.62 318 LYS B C 1
ATOM 5379 O O . LYS B 1 318 ? -18.141 1.691 18.469 1 97.62 318 LYS B O 1
ATOM 5384 N N . ASP B 1 319 ? -18.719 0.527 16.688 1 97.06 319 ASP B N 1
ATOM 5385 C CA . ASP B 1 319 ? -17.859 -0.596 17.031 1 97.06 319 ASP B CA 1
ATOM 5386 C C . ASP B 1 319 ? -16.391 -0.157 17.109 1 97.06 319 ASP B C 1
ATOM 5388 O O . ASP B 1 319 ? -15.688 -0.513 18.062 1 97.06 319 ASP B O 1
ATOM 5392 N N . MET B 1 320 ? -15.945 0.601 16.141 1 96.81 320 MET B N 1
ATOM 5393 C CA . MET B 1 320 ? -14.578 1.118 16.109 1 96.81 320 MET B CA 1
ATOM 5394 C C . MET B 1 320 ? -14.297 1.97 17.344 1 96.81 320 MET B C 1
ATOM 5396 O O . MET B 1 320 ? -13.281 1.775 18.016 1 96.81 320 MET B O 1
ATOM 5400 N N . ALA B 1 321 ? -15.211 2.883 17.641 1 96.69 321 ALA B N 1
ATOM 5401 C CA . ALA B 1 321 ? -15.039 3.787 18.781 1 96.69 321 ALA B CA 1
ATOM 5402 C C . ALA B 1 321 ? -14.969 3.014 20.094 1 96.69 321 ALA B C 1
ATOM 5404 O O . ALA B 1 321 ? -14.141 3.316 20.953 1 96.69 321 ALA B O 1
ATOM 5405 N N . LEU B 1 322 ? -15.766 1.995 20.203 1 95.88 322 LEU B N 1
ATOM 5406 C CA . LEU B 1 322 ? -15.797 1.185 21.422 1 95.88 322 LEU B CA 1
ATOM 5407 C C . LEU B 1 322 ? -14.5 0.392 21.578 1 95.88 322 LEU B C 1
ATOM 5409 O O . LEU B 1 322 ? -14 0.222 22.688 1 95.88 322 LEU B O 1
ATOM 5413 N N . LYS B 1 323 ? -13.992 -0.056 20.5 1 95.69 323 LYS B N 1
ATOM 5414 C CA . LYS B 1 323 ? -12.758 -0.841 20.531 1 95.69 323 LYS B CA 1
ATOM 5415 C C . LYS B 1 323 ? -11.562 0.028 20.922 1 95.69 323 LYS B C 1
ATOM 5417 O O . LYS B 1 323 ? -10.672 -0.419 21.641 1 95.69 323 LYS B O 1
ATOM 5422 N N . PHE B 1 324 ? -11.508 1.263 20.422 1 95.19 324 PHE B N 1
ATOM 5423 C CA . PHE B 1 324 ? -10.422 2.168 20.781 1 95.19 324 PHE B CA 1
ATOM 5424 C C . PHE B 1 324 ? -10.594 2.684 22.203 1 95.19 324 PHE B C 1
ATOM 5426 O O . PHE B 1 324 ? -9.609 2.953 22.891 1 95.19 324 PHE B O 1
ATOM 5433 N N . GLY B 1 325 ? -11.859 2.846 22.625 1 91.06 325 GLY B N 1
ATOM 5434 C CA . GLY B 1 325 ? -12.18 3.467 23.906 1 91.06 325 GLY B CA 1
ATOM 5435 C C . GLY B 1 325 ? -12.547 4.93 23.781 1 91.06 325 GLY B C 1
ATOM 5436 O O . GLY B 1 325 ? -12.156 5.598 22.812 1 91.06 325 GLY B O 1
ATOM 5437 N N . LYS B 1 326 ? -13.242 5.465 24.797 1 88.75 326 LYS B N 1
ATOM 5438 C CA . LYS B 1 326 ? -13.82 6.805 24.734 1 88.75 326 LYS B CA 1
ATOM 5439 C C . LYS B 1 326 ? -12.82 7.859 25.203 1 88.75 326 LYS B C 1
ATOM 5441 O O . LYS B 1 326 ? -13.016 9.055 24.969 1 88.75 326 LYS B O 1
ATOM 5446 N N . ILE B 1 327 ? -11.812 7.387 25.812 1 91.19 327 ILE B N 1
ATOM 5447 C CA . ILE B 1 327 ? -10.812 8.312 26.328 1 91.19 327 ILE B CA 1
ATOM 5448 C C . ILE B 1 327 ? -9.539 8.227 25.5 1 91.19 327 ILE B C 1
ATOM 5450 O O . ILE B 1 327 ? -9.156 7.141 25.047 1 91.19 327 ILE B O 1
ATOM 5454 N N . ARG B 1 328 ? -8.867 9.422 25.234 1 95.75 328 ARG B N 1
ATOM 5455 C CA . ARG B 1 328 ? -7.594 9.477 24.516 1 95.75 328 ARG B CA 1
ATOM 5456 C C . ARG B 1 328 ? -7.746 8.984 23.078 1 95.75 328 ARG B C 1
ATOM 5458 O O . ARG B 1 328 ? -6.887 8.25 22.578 1 95.75 328 ARG B O 1
ATOM 5465 N N . TYR B 1 329 ? -8.875 9.312 22.516 1 97.25 329 TYR B N 1
ATOM 5466 C CA . TYR B 1 329 ? -9.18 8.867 21.156 1 97.25 329 TYR B CA 1
ATOM 5467 C C . TYR B 1 329 ? -9.867 9.977 20.359 1 97.25 329 TYR B C 1
ATOM 5469 O O . TYR B 1 329 ? -10.734 10.68 20.891 1 97.25 329 TYR B O 1
ATOM 5477 N N . ILE B 1 330 ? -9.43 10.188 19.172 1 98.44 330 ILE B N 1
ATOM 5478 C CA . ILE B 1 330 ? -10.047 11.086 18.203 1 98.44 330 ILE B CA 1
ATOM 5479 C C . ILE B 1 330 ? -10.547 10.289 17 1 98.44 330 ILE B C 1
ATOM 5481 O O . ILE B 1 330 ? -9.758 9.625 16.328 1 98.44 330 ILE B O 1
ATOM 5485 N N . ALA B 1 331 ? -11.828 10.312 16.766 1 98.56 331 ALA B N 1
ATOM 5486 C CA . ALA B 1 331 ? -12.383 9.586 15.617 1 98.56 331 ALA B CA 1
ATOM 5487 C C . ALA B 1 331 ? -12.031 10.273 14.305 1 98.56 331 ALA B C 1
ATOM 5489 O O . ALA B 1 331 ? -12.062 11.508 14.211 1 98.56 331 ALA B O 1
ATOM 5490 N N . ASN B 1 332 ? -11.656 9.531 13.352 1 98.75 332 ASN B N 1
ATOM 5491 C CA . ASN B 1 332 ? -11.336 9.953 11.992 1 98.75 332 ASN B CA 1
ATOM 5492 C C . ASN B 1 332 ? -11.359 8.781 11.023 1 98.75 332 ASN B C 1
ATOM 5494 O O . ASN B 1 332 ? -11.555 7.633 11.43 1 98.75 332 ASN B O 1
ATOM 5498 N N . LEU B 1 333 ? -11.227 9.086 9.789 1 98.38 333 LEU B N 1
ATOM 5499 C CA . LEU B 1 333 ? -11.008 8.047 8.797 1 98.38 333 LEU B CA 1
ATOM 5500 C C . LEU B 1 333 ? -9.57 7.539 8.844 1 98.38 333 LEU B C 1
ATOM 5502 O O . LEU B 1 333 ? -8.703 8.18 9.445 1 98.38 333 LEU B O 1
ATOM 5506 N N . GLY B 1 334 ? -9.359 6.383 8.258 1 97.19 334 GLY B N 1
ATOM 5507 C CA . GLY B 1 334 ? -8.016 5.82 8.164 1 97.19 334 GLY B CA 1
ATOM 5508 C C . GLY B 1 334 ? -7.207 6.398 7.02 1 97.19 334 GLY B C 1
ATOM 5509 O O . GLY B 1 334 ? -6.039 6.047 6.84 1 97.19 334 GLY B O 1
ATOM 5510 N N . HIS B 1 335 ? -7.832 7.125 6.215 1 96.31 335 HIS B N 1
ATOM 5511 C CA . HIS B 1 335 ? -7.293 7.945 5.137 1 96.31 335 HIS B CA 1
ATOM 5512 C C . HIS B 1 335 ? -8.312 8.969 4.656 1 96.31 335 HIS B C 1
ATOM 5514 O O . HIS B 1 335 ? -9.422 9.055 5.199 1 96.31 335 HIS B O 1
ATOM 5520 N N . GLY B 1 336 ? -8.023 9.805 3.748 1 96.25 336 GLY B N 1
ATOM 5521 C CA . GLY B 1 336 ? -8.906 10.875 3.303 1 96.25 336 GLY B CA 1
ATOM 5522 C C . GLY B 1 336 ? -10.203 10.367 2.705 1 96.25 336 GLY B C 1
ATOM 5523 O O . GLY B 1 336 ? -10.227 9.312 2.064 1 96.25 336 GLY B O 1
ATOM 5524 N N . ILE B 1 337 ? -11.234 11.109 2.889 1 97.44 337 ILE B N 1
ATOM 5525 C CA . ILE B 1 337 ? -12.555 10.797 2.35 1 97.44 337 ILE B CA 1
ATOM 5526 C C . ILE B 1 337 ? -12.5 10.781 0.823 1 97.44 337 ILE B C 1
ATOM 5528 O O . ILE B 1 337 ? -11.742 11.539 0.215 1 97.44 337 ILE B O 1
ATOM 5532 N N . LEU B 1 338 ? -13.297 9.961 0.207 1 95.69 338 LEU B N 1
ATOM 5533 C CA . LEU B 1 338 ? -13.273 9.773 -1.239 1 95.69 338 LEU B CA 1
ATOM 5534 C C . LEU B 1 338 ? -14.203 10.766 -1.931 1 95.69 338 LEU B C 1
ATOM 5536 O O . LEU B 1 338 ? -15.18 11.227 -1.339 1 95.69 338 LEU B O 1
ATOM 5540 N N . PRO B 1 339 ? -13.93 11.109 -3.184 1 93.31 339 PRO B N 1
ATOM 5541 C CA . PRO B 1 339 ? -14.594 12.219 -3.871 1 93.31 339 PRO B CA 1
ATOM 5542 C C . PRO B 1 339 ? -16.078 11.977 -4.09 1 93.31 339 PRO B C 1
ATOM 5544 O O . PRO B 1 339 ? -16.859 12.93 -4.203 1 93.31 339 PRO B O 1
ATOM 5547 N N . ASP B 1 340 ? -16.5 10.711 -4.156 1 94.38 340 ASP B N 1
ATOM 5548 C CA . ASP B 1 340 ? -17.891 10.438 -4.461 1 94.38 340 ASP B CA 1
ATOM 5549 C C . ASP B 1 340 ? -18.609 9.828 -3.256 1 94.38 340 ASP B C 1
ATOM 5551 O O . ASP B 1 340 ? -19.641 9.164 -3.408 1 94.38 340 ASP B O 1
ATOM 5555 N N . THR B 1 341 ? -18.016 10.008 -2.082 1 97.62 341 THR B N 1
ATOM 5556 C CA . THR B 1 341 ? -18.656 9.547 -0.857 1 97.62 341 THR B CA 1
ATOM 5557 C C . THR B 1 341 ? -20 10.242 -0.653 1 97.62 341 THR B C 1
ATOM 5559 O O . THR B 1 341 ? -20.094 11.469 -0.742 1 97.62 341 THR B O 1
ATOM 5562 N N . PRO B 1 342 ? -21.031 9.516 -0.381 1 97.81 342 PRO B N 1
ATOM 5563 C CA . PRO B 1 342 ? -22.328 10.148 -0.132 1 97.81 342 PRO B CA 1
ATOM 5564 C C . PRO B 1 342 ? -22.328 11.008 1.134 1 97.81 342 PRO B C 1
ATOM 5566 O O . PRO B 1 342 ? -21.797 10.586 2.166 1 97.81 342 PRO B O 1
ATOM 5569 N N . ILE B 1 343 ? -22.984 12.148 1.01 1 98.12 343 ILE B N 1
ATOM 5570 C CA . ILE B 1 343 ? -23.078 13.062 2.141 1 98.12 343 ILE B CA 1
ATOM 5571 C C . ILE B 1 343 ? -23.781 12.375 3.305 1 98.12 343 ILE B C 1
ATOM 5573 O O . ILE B 1 343 ? -23.391 12.539 4.465 1 98.12 343 ILE B O 1
ATOM 5577 N N . ALA B 1 344 ? -24.797 11.602 2.977 1 98.44 344 ALA B N 1
ATOM 5578 C CA . ALA B 1 344 ? -25.547 10.875 3.996 1 98.44 344 ALA B CA 1
ATOM 5579 C C . ALA B 1 344 ? -24.641 9.906 4.762 1 98.44 344 ALA B C 1
ATOM 5581 O O . ALA B 1 344 ? -24.844 9.672 5.953 1 98.44 344 ALA B O 1
ATOM 5582 N N . SER B 1 345 ? -23.656 9.328 4.113 1 98.69 345 SER B N 1
ATOM 5583 C CA . SER B 1 345 ? -22.719 8.414 4.75 1 98.69 345 SER B CA 1
ATOM 5584 C C . SER B 1 345 ? -21.844 9.141 5.766 1 98.69 345 SER B C 1
ATOM 5586 O O . SER B 1 345 ? -21.516 8.586 6.82 1 98.69 345 SER B O 1
ATOM 5588 N N . VAL B 1 346 ? -21.484 10.367 5.422 1 98.75 346 VAL B N 1
ATOM 5589 C CA . VAL B 1 346 ? -20.688 11.18 6.344 1 98.75 346 VAL B CA 1
ATOM 5590 C C . VAL B 1 346 ? -21.516 11.484 7.594 1 98.75 346 VAL B C 1
ATOM 5592 O O . VAL B 1 346 ? -21.016 11.359 8.719 1 98.75 346 VAL B O 1
ATOM 5595 N N . THR B 1 347 ? -22.734 11.859 7.344 1 98.69 347 THR B N 1
ATOM 5596 C CA . THR B 1 347 ? -23.641 12.125 8.453 1 98.69 347 THR B CA 1
ATOM 5597 C C . THR B 1 347 ? -23.812 10.883 9.328 1 98.69 347 THR B C 1
ATOM 5599 O O . THR B 1 347 ? -23.797 10.977 10.555 1 98.69 347 THR B O 1
ATOM 5602 N N . ALA B 1 348 ? -23.938 9.711 8.68 1 98.81 348 ALA B N 1
ATOM 5603 C CA . ALA B 1 348 ? -24.078 8.445 9.398 1 98.81 348 ALA B CA 1
ATOM 5604 C C . ALA B 1 348 ? -22.844 8.141 10.234 1 98.81 348 ALA B C 1
ATOM 5606 O O . ALA B 1 348 ? -22.953 7.676 11.367 1 98.81 348 ALA B O 1
ATOM 5607 N N . PHE B 1 349 ? -21.703 8.352 9.711 1 98.81 349 PHE B N 1
ATOM 5608 C CA . PHE B 1 349 ? -20.438 8.125 10.406 1 98.81 349 PHE B CA 1
ATOM 5609 C C . PHE B 1 349 ? -20.359 8.969 11.672 1 98.81 349 PHE B C 1
ATOM 5611 O O . PHE B 1 349 ? -20.094 8.453 12.758 1 98.81 349 PHE B O 1
ATOM 5618 N N . ILE B 1 350 ? -20.656 10.281 11.492 1 98.69 350 ILE B N 1
ATOM 5619 C CA . ILE B 1 350 ? -20.609 11.227 12.602 1 98.69 350 ILE B CA 1
ATOM 5620 C C . ILE B 1 350 ? -21.641 10.82 13.656 1 98.69 350 ILE B C 1
ATOM 5622 O O . ILE B 1 350 ? -21.344 10.797 14.852 1 98.69 350 ILE B O 1
ATOM 5626 N N . LYS B 1 351 ? -22.828 10.469 13.188 1 98.38 351 LYS B N 1
ATOM 5627 C CA . LYS B 1 351 ? -23.891 10.016 14.094 1 98.38 351 LYS B CA 1
ATOM 5628 C C . LYS B 1 351 ? -23.438 8.797 14.891 1 98.38 351 LYS B C 1
ATOM 5630 O O . LYS B 1 351 ? -23.703 8.711 16.094 1 98.38 351 LYS B O 1
ATOM 5635 N N . GLY B 1 352 ? -22.812 7.836 14.227 1 98.44 352 GLY B N 1
ATOM 5636 C CA . GLY B 1 352 ? -22.312 6.648 14.906 1 98.44 352 GLY B CA 1
ATOM 5637 C C . GLY B 1 352 ? -21.312 6.969 16 1 98.44 352 GLY B C 1
ATOM 5638 O O . GLY B 1 352 ? -21.375 6.414 17.094 1 98.44 352 GLY B O 1
ATOM 5639 N N . ILE B 1 353 ? -20.406 7.855 15.703 1 98.38 353 ILE B N 1
ATOM 5640 C CA . ILE B 1 353 ? -19.375 8.242 16.672 1 98.38 353 ILE B CA 1
ATOM 5641 C C . ILE B 1 353 ? -20.031 8.984 17.828 1 98.38 353 ILE B C 1
ATOM 5643 O O . ILE B 1 353 ? -19.703 8.719 19 1 98.38 353 ILE B O 1
ATOM 5647 N N . HIS B 1 354 ? -20.984 9.914 17.547 1 97.06 354 HIS B N 1
ATOM 5648 C CA . HIS B 1 354 ? -21.625 10.742 18.547 1 97.06 354 HIS B CA 1
ATOM 5649 C C . HIS B 1 354 ? -22.516 9.914 19.469 1 97.06 354 HIS B C 1
ATOM 5651 O O . HIS B 1 354 ? -22.875 10.352 20.562 1 97.06 354 HIS B O 1
ATOM 5657 N N . SER B 1 355 ? -22.875 8.758 19.094 1 95.19 355 SER B N 1
ATOM 5658 C CA . SER B 1 355 ? -23.844 7.945 19.828 1 95.19 355 SER B CA 1
ATOM 5659 C C . SER B 1 355 ? -23.172 7.242 21 1 95.19 355 SER B C 1
ATOM 5661 O O . SER B 1 355 ? -23.859 6.695 21.875 1 95.19 355 SER B O 1
ATOM 5663 N N . ILE B 1 356 ? -21.922 7.344 21.078 1 90.12 356 ILE B N 1
ATOM 5664 C CA . ILE B 1 356 ? -21.203 6.648 22.141 1 90.12 356 ILE B CA 1
ATOM 5665 C C . ILE B 1 3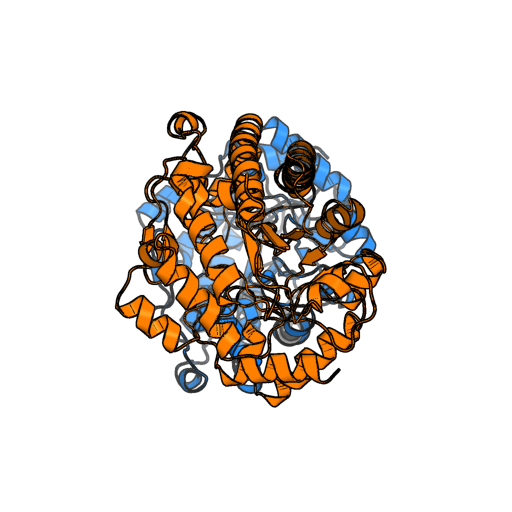56 ? -20.656 7.656 23.156 1 90.12 356 ILE B C 1
ATOM 5667 O O . ILE B 1 356 ? -20.234 8.75 22.781 1 90.12 356 ILE B O 1
#

Sequence (712 aa):
MTQMKFPPLKNDLILKAIRGESTERIPIWIMRQAGRYLPEFQEIRSKHDFFSICQTPTLACEVTLQPIKRFDLDAGIIFSDILVIPQAMGLTVEMIPGMGPVLPKPLKDPTDLVRLIQPNVEKDLKYVGDAITLTRYKLEGKVPLIGFTGAAWTLMSYMIQGGGSSTMIRAREWLYKYPDDSHKLLQLITNVIIDYLVMQVKAGAQLLQVFESHSDFLNDELFENYSFKYLKEISEKVRQRLKKENIPEVPMIAFPKGATINSLEMLAKSKTYEVLGLDWTIDPIEARKKFGSEIILQGNFDPCALYGSEQEIINRAKDMALKFGKIRYIANLGHGILPDTPIASVTAFIKGIHSIMTQMKFPPLKNDLILKAIRGESTERIPIWIMRQAGRYLPEFQEIRSKHDFFSICQTPTLACEVTLQPIKRFDLDAGIIFSDILVIPQAMGLTVEMIPGMGPVLPKPLKDPTDLVRLIQPNVEKDLKYVGDAITLTRYKLEGKVPLIGFTGAAWTLMSYMIQGGGSSTMIRAREWLYKYPDDSHKLLQLITNVIIDYLVMQVKAGAQLLQVFESHSDFLNDELFENYSFKYLKEISEKVRQRLKKENIPEVPMIAFPKGATINSLEMLAKSKTYEVLGLDWTIDPIEARKKFGSEIILQGNFDPCALYGSEQEIINRAKDMALKFGKIRYIANLGHGILPDTPIASVTAFIKGIHSI

pLDDT: mean 96.38, std 6.08, range [36.06, 98.94]

Secondary structure (DSSP, 8-state):
-----PPPPS--HHHHHHTT---SS--B--TT-SSTTSHHHHHHHHHS-HHHHHH-HHHHHHHHHHHHHHS--S-EE----TTHHHHHTT---EEETTTEEE-SS---SGGGGGG-----HHHHTHHHHHHHHHHHHHHTTSS-EEEEEE-HHHHHHHHHH-B--SS-HHHHHHHHH-HHHHHHHHHHHHHHHHHHHHHHHHHT-SEEEEE-TTGGG--HHHHIIIIIHHHHHHHHHHHHHHHHTTPPP--EEEE-TT--HHHHHHHHHHT-SSEEEE-TTS-HHHHHHHH-TTSEEEEEE-GGGGGS-HHHHHHHHHHHHHHH-SSSEEEEESSPPPTT--HHHHHHHHHHHHT-/-----PPPPS--HHHHHHTT---SS--B--TT-SSTTSHHHHHHHHHS-HHHHHH-HHHHHHHHHHHHHHS--S-EE----TTHHHHHTT---EEETTTEEE-SS---SGGGGGG-----HHHHTHHHHHHHHHHHHHHTTSS-EEEEEE-HHHHHHHHHHSB--SS-HHHHHHHHH-HHHHHHHHHHHHHHHHHHHHHHHHHT-SEEEEE-TTGGG--HHHHIIIIIHHHHHHHHHHHHHHHHTT-----EEEE-TT--HHHHHHHHHHT-SSEEEE-TTS-HHHHHHHH-TTSEEEEEE-GGGGGS-HHHHHHHHHHHHHHH-SSSEEEEESSPPPTT--HHHHHHHHHHHHT-

Solvent-accessible surface area (backbone atoms only — not comparable to full-atom values): 35857 Å² total; per-residue (Å²): 126,80,76,78,82,64,53,68,73,71,35,58,56,44,60,37,22,68,70,60,34,88,55,97,48,47,26,35,42,54,45,58,57,56,40,63,42,35,69,73,43,41,57,52,50,76,76,36,56,72,66,56,33,35,59,29,29,70,51,16,27,52,44,30,44,48,45,61,75,74,43,96,56,36,42,38,53,63,48,68,63,58,60,55,55,55,38,49,23,62,45,66,75,40,79,40,87,98,70,43,56,32,24,89,78,38,44,82,51,76,80,46,59,74,66,53,46,86,60,54,48,80,67,73,46,31,36,53,28,50,15,39,35,52,34,44,51,72,45,56,10,54,37,44,39,29,34,72,41,47,25,41,47,35,48,48,33,36,46,33,50,16,31,80,61,73,69,47,56,62,30,50,27,36,55,43,58,35,47,69,56,42,51,52,52,38,48,56,45,37,55,52,46,30,52,44,53,45,46,31,43,75,28,52,31,54,30,36,36,38,35,23,67,54,28,57,76,34,28,58,68,52,32,49,70,57,37,48,52,54,54,43,47,39,42,54,51,32,49,50,51,29,55,75,68,72,39,84,80,59,56,36,30,38,28,47,28,59,42,44,72,67,46,47,36,53,51,51,71,61,62,57,46,59,26,44,39,38,26,44,59,60,55,48,58,57,47,45,67,71,48,36,84,82,50,21,40,30,30,30,42,49,49,48,47,41,52,28,54,50,66,57,26,20,51,50,31,35,50,52,47,62,52,58,34,69,55,25,32,35,42,27,37,23,46,52,56,53,54,80,43,48,62,65,28,52,53,23,34,50,50,17,40,62,72,82,125,80,75,79,82,65,52,66,73,72,36,58,57,44,60,38,22,67,71,60,36,88,56,94,47,48,24,34,41,53,46,57,58,57,40,62,40,35,70,71,43,42,56,53,48,74,75,38,57,72,64,55,32,35,59,29,29,70,51,16,27,53,45,30,44,48,44,60,74,74,43,96,55,36,42,38,52,66,48,68,64,59,61,54,55,54,39,49,24,61,46,66,75,41,81,40,89,98,70,41,57,32,23,90,78,37,44,82,50,77,80,46,58,73,66,51,46,86,59,55,46,80,68,73,47,30,37,52,28,50,15,39,35,52,33,44,51,72,45,56,10,54,37,45,38,27,33,74,43,47,27,40,46,34,48,49,32,35,47,32,49,17,32,80,60,72,68,46,56,62,31,50,28,36,56,42,58,36,48,70,56,43,51,51,52,38,49,57,45,37,54,52,46,29,51,45,53,45,46,32,44,75,28,52,31,55,29,36,37,38,36,24,66,54,28,57,76,36,29,58,68,52,32,48,69,57,35,48,51,54,54,44,46,37,44,52,50,30,50,48,52,29,54,73,68,73,38,85,80,57,56,37,30,37,29,47,28,59,41,43,72,67,46,46,36,53,52,52,71,60,62,57,45,59,27,44,38,37,25,42,60,62,54,48,56,56,47,45,66,70,49,36,84,82,51,22,41,30,30,31,42,49,48,48,48,41,53,27,53,49,66,56,26,20,51,51,32,35,50,52,44,62,51,59,35,70,54,24,32,33,41,26,37,24,45,53,56,52,54,80,42,50,64,66,28,54,53,23,34,50,50,17,40,61,72,82

Foldseek 3Di:
DPQPDFFAADFCQVVCLLVQHFHPFFAADEFPQQALQDPVSVVLCVVDPQVRCQQALVSQLVSQCVSVVVAPHAETEGDHDQCLLVVQQQFDWDQDPPFGIFGPDADQDLVCCVNTHQGPCCPSVVSSLSNLLVNSRVCSNHHAYEYEHEALLQNQLCRQVGGDDPASCRSVVCCVVPVPSLVVSSVSSLVSLLSNVLSNLSSPHQEYEYEQAPQLNDAQVCCVRRGLVSLLVSLVSSVVVCVVVVHDDHFYEYENQNHDLVNQLVNLVVPSGSEYEAEQVDQLLVSCVRSHVRHQYEEYAALCQLVDDLVSLLVVLLVSDVNNDGHSYHYYYNHHHDSNRHPSSVNSNSNSSRVD/DPQPDFFAADFCQVVCLLVQHFHPFFAADEFPQQALQDPVSVVLCVVDPQVRCQQALVSQLVSQCVSVVVAPHAETEGDHDQQLLVVQQQFDWDQDPPFGIFGPDADQDLVCVVNTHQGPCCPSVVSSLSSLLVNSRVCSNHHAYEYEHEALLQNQLCRQVGGDDPASCRSVVCCVVPVPSLVVSSVSSLVSLLVNVLSNLSSPHQEYEYEQAPQLNDAQVCCVRRPLVSLLVSLVSSVVVCVVVVHDDHFYEYENANHDLVNQLVNLVVPSGSEYEAEQVDQLLVSCVRSHVRHQYEEYAALCQLVDDLVSLLVVLLVSDVNNDGHSYHYYYNHHHDSNRHPSSVNSNSNSSRVD

Nearest PDB structures (foldseek):
  2q6z-assembly1_A  TM=9.829E-01  e=1.239E-46  Homo sapiens
  6w2o-assembly1_A  TM=9.276E-01  e=3.400E-39  Stenotrophomonas maltophilia K279a
  4wsh-assembly1_A  TM=9.531E-01  e=1.932E-37  Pseudomonas aeruginosa PAO1
  4zr8-assembly1_A  TM=9.442E-01  e=3.725E-36  Acinetobacter baumannii AB5075
  4zr8-assembly1_B  TM=9.322E-01  e=1.379E-35  Acinetobacter baumannii AB5075

Organism: Apis mellifera (NCBI:txid7460)